Protein AF-R8W4A6-F1 (afdb_monomer_lite)

Secondary structure (DSSP, 8-state):
--HHHHHHHHHHHHHHHHHHHHTT-S--HHHHT--HHHHHHHHHHHHHHTHHHHHHHTTSTTEETTTTEEEEEEEEEEPP-HHHHHHHHHHHTHHHHHH-S-HHHHHHHHHTTT-GGGHHHHHHHHHHH-TTT--TT--HHHHHHHHHHHTT----STT-HHHHHHHHHHHHTS-EEEEEEEEEE--HHHHHTSSPPTT-TT------TT-TT--S-GGGGHHHHHHHSSSEEEEEEES-TT-TTHHHH-EEEEEEEEE-TTS-EEEE---EETTEE--S--HHHHHHHHHHHHHHHHHTT----EEEEESSSTTGGGEEEPTTB-S--GGG-GGGT-EEEEEGGGTTT---EEE--BEE-TTT--EESSSSS-GGGTTS-SSEEETTTTEEESSPPEEEE-TTS-EEEE-HHHHHHHEEE-TTT--EEEGGGEEEETTEEEEHHHHHHHEEE-TTT--EEEGGGEEEEE-TTS-EEEEEHHHHHHHEEE-TTT--EEEGGGPEEEE-TTS-EEEE-TTTGGGSEE-TTT--EE---TTSB-TTT--B----------

pLDDT: mean 90.76, std 9.07, range [37.5, 98.75]

Organism: NCBI:txid1203606

Foldseek 3Di:
DDLVVQLVLLLVLQLLLLCLQPVFAPLNVLSVQFDPLQSSLLSNLLSVLQVQVLVLQVLDPQDDSSQQWRWDKDKDKQAQDLVLLLVLQCVLCVVLCVPDPCNVLSSLLSCCLRPPVSVVSNVVSLCVQQVPLDDPPDQPLSSSQSSSVSSVSDDPPPPDPNVVSSVVNSVSSDIDIDIFIKIWHLRLSLLLQVFAAPRGPVDAFDGDLLHNSDQPFWQVLLSSQQSNHNFKIKIWTFPDPVDPSRSSHGTQKMWMKGDRQPQQKIKTFFIAGSVGTDWDDDPVSVRSVLSVLVSSCVSNVHDSAKDKDQCDDPNVQQEAEAPLNQHDRRSHDPRRRIMMIGHPVNPPPHHHYHGTDFGAASNNRDGHSTGNHDPCCPVPACADQAPQVRDGDNDAWDWAAEPVRDTGTHDPVCQVPFWDAAPPPRGIYGPVQWDQAPNGIHGVVRCVVQWDQAPPPRGIHGQVQWFWAQEPVRDTDTHGPVCQVVFWFAAPQPRHIYGPVQWAWEQEQQRDIGTHHPVRLVCWDQQPPPRGTYDAHPQQAGSPPRHRRDPDDDPDDD

Sequence (558 aa):
MDMSELIERTKQNIWQAISDYGKHTDQTSVMDDCTANFVNQLASDSCYAKQELRELFSKSPVWDANLDALVINGTRTHDPDPDRIYSLGTDILSEAIYRTDNRNLIYEAIRFFYDPNYEEQGIAAIKQLAPKAYAPNKKKSRVFKALCQALGVADETAGSDFQRLYAQFADELTSKKIGFKLYVSINPAHFITMSNPKGDHRGTTLTSCHSFNSTEYEYNNGCTGYARDKVSFIAFTVADPADKETLNNRKTTRQVFAYKPGNGLLLQSRMYNTSGGVYGASEDSKLYRDLIQREISMLENVPNLWKTYPTVGEKSFCVERGDGFGGYPDWEYENFDGKVSIRADHEEDFRSLVVGSYGLCVSCGCETSYGVYCEDCKDGRGGNYCECCEGYVDEELYSVRDRRGNWIEVCEDCRDENFAYCECCGEYWPNDCITEIDDRYYCDSCRDEYCSECYECEDYHHTDNMTEVVNARGDEVLVCEDCRDRYYEQCEGCGEYHIREEMTFVTLRDGDHAYVCEDCMDSYEICPHCDTMIERCEDGTCPECGAVIDEKEEDEAV

Radius of gyration: 48.88 Å; chains: 1; bounding box: 126×44×153 Å

Structure (mmCIF, N/CA/C/O backbone):
data_AF-R8W4A6-F1
#
_entry.id   AF-R8W4A6-F1
#
loop_
_atom_site.group_PDB
_atom_site.id
_atom_site.type_symbol
_atom_site.label_atom_id
_atom_site.label_alt_id
_atom_site.label_comp_id
_atom_site.label_asym_id
_atom_site.label_entity_id
_atom_site.label_seq_id
_atom_site.pdbx_PDB_ins_code
_atom_site.Cartn_x
_atom_site.Cartn_y
_atom_site.Cartn_z
_atom_site.occupancy
_atom_site.B_iso_or_equiv
_atom_site.auth_seq_id
_atom_site.auth_comp_id
_atom_site.auth_asym_id
_atom_site.auth_atom_id
_atom_site.pdbx_PDB_model_num
ATOM 1 N N . MET A 1 1 ? 15.026 -15.964 14.300 1.00 75.31 1 MET A N 1
ATOM 2 C CA . MET A 1 1 ? 14.761 -15.854 12.858 1.00 75.31 1 MET A CA 1
ATOM 3 C C . MET A 1 1 ? 15.779 -14.884 12.311 1.00 75.31 1 MET A C 1
ATOM 5 O O . MET A 1 1 ? 15.956 -13.838 12.928 1.00 75.31 1 MET A O 1
ATOM 9 N N . ASP A 1 2 ? 16.502 -15.277 11.269 1.00 90.88 2 ASP A N 1
ATOM 10 C CA . ASP A 1 2 ? 17.464 -14.386 10.616 1.00 90.88 2 ASP A CA 1
ATOM 11 C C . ASP A 1 2 ? 16.731 -13.237 9.898 1.00 90.88 2 ASP A C 1
ATOM 13 O O . ASP A 1 2 ? 15.553 -13.370 9.557 1.00 90.88 2 ASP A O 1
ATOM 17 N N . MET A 1 3 ? 17.407 -12.106 9.677 1.00 95.19 3 MET A N 1
ATOM 18 C CA . MET A 1 3 ? 16.810 -10.953 8.996 1.00 95.19 3 MET A CA 1
ATOM 19 C C . MET A 1 3 ? 16.362 -11.310 7.573 1.00 95.19 3 MET A C 1
ATOM 21 O O . MET A 1 3 ? 15.282 -10.903 7.155 1.00 95.19 3 MET A O 1
ATOM 25 N N . SER A 1 4 ? 17.127 -12.139 6.858 1.00 95.31 4 SER A N 1
ATOM 26 C CA . SER A 1 4 ? 16.785 -12.576 5.497 1.00 95.31 4 SER A CA 1
ATOM 27 C C . SER A 1 4 ? 15.482 -13.385 5.469 1.00 95.31 4 SER A C 1
ATOM 29 O O . SER A 1 4 ? 14.615 -13.157 4.629 1.00 95.31 4 SER A O 1
ATOM 31 N N . GLU A 1 5 ? 15.306 -14.291 6.437 1.00 95.75 5 GLU A N 1
ATOM 32 C CA . GLU A 1 5 ? 14.092 -15.104 6.599 1.00 95.75 5 GLU A CA 1
ATOM 33 C C . GLU A 1 5 ? 12.880 -14.240 6.991 1.00 95.75 5 GLU A C 1
ATOM 35 O O . GLU A 1 5 ? 11.774 -14.436 6.482 1.00 95.75 5 GLU A O 1
ATOM 40 N N . LEU A 1 6 ? 13.091 -13.241 7.856 1.00 96.75 6 LEU A N 1
ATOM 41 C CA . LEU A 1 6 ? 12.066 -12.265 8.224 1.00 96.75 6 LEU A CA 1
ATOM 42 C C . LEU A 1 6 ? 11.603 -11.451 7.009 1.00 96.75 6 LEU A C 1
ATOM 44 O O . LEU A 1 6 ? 10.395 -11.287 6.822 1.00 96.75 6 LEU A O 1
ATOM 48 N N . ILE A 1 7 ? 12.543 -10.964 6.195 1.00 98.00 7 ILE A N 1
ATOM 49 C CA . ILE A 1 7 ? 12.256 -10.196 4.979 1.00 98.00 7 ILE A CA 1
ATOM 50 C C . ILE A 1 7 ? 11.444 -11.052 4.008 1.00 98.00 7 ILE A C 1
ATOM 52 O O . ILE A 1 7 ? 10.388 -10.614 3.558 1.00 98.00 7 ILE A O 1
ATOM 56 N N . GLU A 1 8 ? 11.860 -12.292 3.747 1.00 97.62 8 GLU A N 1
ATOM 57 C CA . GLU A 1 8 ? 11.159 -13.175 2.810 1.00 97.62 8 GLU A CA 1
ATOM 58 C C . GLU A 1 8 ? 9.725 -13.490 3.259 1.00 97.62 8 GLU A C 1
ATOM 60 O O . GLU A 1 8 ? 8.770 -13.355 2.492 1.00 97.62 8 GLU A O 1
ATOM 65 N N . ARG A 1 9 ? 9.532 -13.795 4.545 1.00 97.44 9 ARG A N 1
ATOM 66 C CA . ARG A 1 9 ? 8.188 -13.962 5.114 1.00 97.44 9 ARG A CA 1
ATOM 67 C C . ARG A 1 9 ? 7.353 -12.683 5.007 1.00 97.44 9 ARG A C 1
ATOM 69 O O . ARG A 1 9 ? 6.144 -12.737 4.797 1.00 97.44 9 ARG A O 1
ATOM 76 N N . THR A 1 10 ? 7.983 -11.524 5.161 1.00 98.31 10 THR A N 1
ATOM 77 C CA . THR A 1 10 ? 7.300 -10.230 5.057 1.00 98.31 10 THR A CA 1
ATOM 78 C C . THR A 1 10 ? 6.846 -9.958 3.625 1.00 98.31 10 THR A C 1
ATOM 80 O O . THR A 1 10 ? 5.712 -9.523 3.434 1.00 98.31 10 THR A O 1
ATOM 83 N N . LYS A 1 11 ? 7.653 -10.311 2.615 1.00 98.50 11 LYS A N 1
ATOM 84 C CA . LYS A 1 11 ? 7.240 -10.261 1.203 1.00 98.50 11 LYS A CA 1
ATOM 85 C C . LYS A 1 11 ? 6.025 -11.145 0.936 1.00 98.50 11 LYS A C 1
ATOM 87 O O . LYS A 1 11 ? 5.069 -10.692 0.314 1.00 98.50 11 LYS A O 1
ATOM 92 N N . GLN A 1 12 ? 6.026 -12.374 1.456 1.00 98.12 12 GLN A N 1
ATOM 93 C CA . GLN A 1 12 ? 4.889 -13.294 1.325 1.00 98.12 12 GLN A CA 1
ATOM 94 C C . GLN A 1 12 ? 3.615 -12.711 1.947 1.00 98.12 12 GLN A C 1
ATOM 96 O O . GLN A 1 12 ? 2.551 -12.760 1.335 1.00 98.12 12 GLN A O 1
ATOM 101 N N . ASN A 1 13 ? 3.727 -12.103 3.131 1.00 98.19 13 ASN A N 1
ATOM 102 C CA . ASN A 1 13 ? 2.605 -11.430 3.784 1.00 98.19 13 ASN A CA 1
ATOM 103 C C . ASN A 1 13 ? 2.072 -10.247 2.958 1.00 98.19 13 ASN A C 1
ATOM 105 O O . ASN A 1 13 ? 0.858 -10.074 2.871 1.00 98.19 13 ASN A O 1
ATOM 109 N N . ILE A 1 14 ? 2.954 -9.444 2.351 1.00 98.56 14 ILE A N 1
ATOM 110 C CA . ILE A 1 14 ? 2.560 -8.319 1.489 1.00 98.56 14 ILE A CA 1
ATOM 111 C C . ILE A 1 14 ? 1.816 -8.832 0.251 1.00 98.56 14 ILE A C 1
ATOM 113 O O . ILE A 1 14 ? 0.709 -8.368 -0.015 1.00 98.56 14 ILE A O 1
ATOM 117 N N . TRP A 1 15 ? 2.359 -9.828 -0.457 1.00 98.19 15 TRP A N 1
ATOM 118 C CA . TRP A 1 15 ? 1.696 -10.416 -1.626 1.00 98.19 15 TRP A CA 1
ATOM 119 C C . TRP A 1 15 ? 0.342 -11.038 -1.285 1.00 98.19 15 TRP A C 1
ATOM 121 O O . TRP A 1 15 ? -0.639 -10.814 -1.996 1.00 98.19 15 TRP A O 1
ATOM 131 N N . GLN A 1 16 ? 0.260 -11.766 -0.168 1.00 98.12 16 GLN A N 1
ATOM 132 C CA . GLN A 1 16 ? -1.007 -12.324 0.296 1.00 98.12 16 GLN A CA 1
ATOM 133 C C . GLN A 1 16 ? -2.020 -11.217 0.595 1.00 98.12 16 GLN A C 1
ATOM 135 O O . GLN A 1 16 ? -3.179 -11.334 0.210 1.00 98.12 16 GLN A O 1
ATOM 140 N N . ALA A 1 17 ? -1.592 -10.128 1.235 1.00 97.56 17 ALA A N 1
ATOM 141 C CA . ALA A 1 17 ? -2.473 -9.007 1.518 1.00 97.56 17 ALA A CA 1
ATOM 142 C C . ALA A 1 17 ? -2.964 -8.314 0.246 1.00 97.56 17 ALA A C 1
ATOM 144 O O . ALA A 1 17 ? -4.152 -8.022 0.177 1.00 97.56 17 ALA A O 1
ATOM 145 N N . ILE A 1 18 ? -2.111 -8.116 -0.765 1.00 97.19 18 ILE A N 1
ATOM 146 C CA . ILE A 1 18 ? -2.506 -7.573 -2.077 1.00 97.19 18 ILE A CA 1
ATOM 147 C C . ILE A 1 18 ? -3.567 -8.476 -2.731 1.00 97.19 18 ILE A C 1
ATOM 149 O O . ILE A 1 18 ? -4.625 -7.991 -3.139 1.00 97.19 18 ILE A O 1
ATOM 153 N N . SER A 1 19 ? -3.337 -9.794 -2.745 1.00 96.75 19 SER A N 1
ATOM 154 C CA . SER A 1 19 ? -4.289 -10.779 -3.277 1.00 96.75 19 SER A CA 1
ATOM 155 C C . SER A 1 19 ? -5.623 -10.770 -2.520 1.00 96.75 19 SER A C 1
ATOM 157 O O . SER A 1 19 ? -6.690 -10.719 -3.133 1.00 96.75 19 SER A O 1
ATOM 159 N N . ASP A 1 20 ? -5.589 -10.814 -1.187 1.00 96.31 20 ASP A N 1
ATOM 160 C CA . ASP A 1 20 ? -6.792 -10.793 -0.347 1.00 96.31 20 ASP A CA 1
ATOM 161 C C . ASP A 1 20 ? -7.580 -9.493 -0.545 1.00 96.31 20 ASP A C 1
ATOM 163 O O . ASP A 1 20 ? -8.812 -9.502 -0.579 1.00 96.31 20 ASP A O 1
ATOM 167 N N . TYR A 1 21 ? -6.878 -8.367 -0.688 1.00 94.12 21 TYR A N 1
ATOM 168 C CA . TYR A 1 21 ? -7.480 -7.052 -0.881 1.00 94.12 21 TYR A CA 1
ATOM 169 C C . TYR A 1 21 ? -8.256 -6.956 -2.198 1.00 94.12 21 TYR A C 1
ATOM 171 O O . TYR A 1 21 ? -9.352 -6.396 -2.220 1.00 94.12 21 TYR A O 1
ATOM 179 N N . GLY A 1 22 ? -7.719 -7.544 -3.272 1.00 94.19 22 GLY A N 1
ATOM 180 C CA . GLY A 1 22 ? -8.337 -7.548 -4.600 1.00 94.19 22 GLY A CA 1
ATOM 181 C C . GLY A 1 22 ? -9.442 -8.562 -4.815 1.00 94.19 22 GLY A C 1
ATOM 182 O O . GLY A 1 22 ? -10.293 -8.370 -5.676 1.00 94.19 22 GLY A O 1
ATOM 183 N N . LYS A 1 23 ? -9.482 -9.619 -4.006 1.00 94.62 23 LYS A N 1
ATOM 184 C CA . LYS A 1 23 ? -10.370 -10.771 -4.207 1.00 94.62 23 LYS A CA 1
ATOM 185 C C . LYS A 1 23 ? -11.853 -10.419 -4.352 1.00 94.62 23 LYS A C 1
ATOM 187 O O . LYS A 1 23 ? -12.604 -11.158 -4.988 1.00 94.62 23 LYS A O 1
ATOM 192 N N . HIS A 1 24 ? -12.282 -9.326 -3.721 1.00 93.50 24 HIS A N 1
ATOM 193 C CA . HIS A 1 24 ? -13.688 -8.958 -3.633 1.00 93.50 24 HIS A CA 1
ATOM 194 C C . HIS A 1 24 ? -14.045 -7.591 -4.222 1.00 93.50 24 HIS A C 1
ATOM 196 O O . HIS A 1 24 ? -15.108 -7.061 -3.911 1.00 93.50 24 HIS A O 1
ATOM 202 N N . THR A 1 25 ? -13.204 -7.031 -5.088 1.00 91.50 25 THR A N 1
ATOM 203 C CA . THR A 1 25 ? -13.454 -5.747 -5.754 1.00 91.50 25 THR A CA 1
ATOM 204 C C . THR A 1 25 ? -13.067 -5.809 -7.226 1.00 91.50 25 THR A C 1
ATOM 206 O O . THR A 1 25 ? -12.123 -6.501 -7.586 1.00 91.50 25 THR A O 1
ATOM 209 N N . ASP A 1 26 ? -13.775 -5.051 -8.061 1.00 87.88 26 ASP A N 1
ATOM 210 C CA . ASP A 1 26 ? -13.421 -4.865 -9.473 1.00 87.88 26 ASP A CA 1
ATOM 211 C C . ASP A 1 26 ? -12.402 -3.721 -9.668 1.00 87.88 26 ASP A C 1
ATOM 213 O O . ASP A 1 26 ? -11.920 -3.481 -10.771 1.00 87.88 26 ASP A O 1
ATOM 217 N N . GLN A 1 27 ? -12.078 -2.972 -8.608 1.00 89.62 27 GLN A N 1
ATOM 218 C CA . GLN A 1 27 ? -11.092 -1.889 -8.646 1.00 89.62 27 GLN A CA 1
ATOM 219 C C . GLN A 1 27 ? -9.706 -2.441 -8.309 1.00 89.62 27 GLN A C 1
ATOM 221 O O . GLN A 1 27 ? -9.276 -2.341 -7.158 1.00 89.62 27 GLN A O 1
ATOM 226 N N . THR A 1 28 ? -9.036 -3.042 -9.297 1.00 90.12 28 THR A N 1
ATOM 227 C CA . THR A 1 28 ? -7.766 -3.762 -9.092 1.00 90.12 28 THR A CA 1
ATOM 228 C C . TH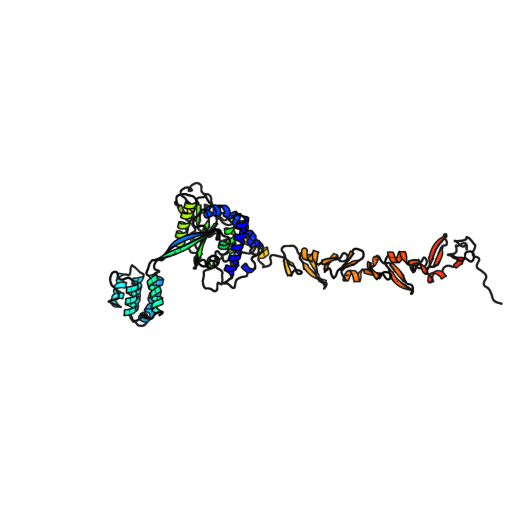R A 1 28 ? -6.517 -3.063 -9.618 1.00 90.12 28 THR A C 1
ATOM 230 O O . THR A 1 28 ? -5.436 -3.414 -9.169 1.00 90.12 28 THR A O 1
ATOM 233 N N . SER A 1 29 ? -6.656 -2.031 -10.459 1.00 87.44 29 SER A N 1
ATOM 234 C CA . SER A 1 29 ? -5.537 -1.325 -11.127 1.00 87.44 29 SER A CA 1
ATOM 235 C C . SER A 1 29 ? -4.272 -1.122 -10.277 1.00 87.44 29 SER A C 1
ATOM 237 O O . SER A 1 29 ? -3.204 -1.572 -10.662 1.00 87.44 29 SER A O 1
ATOM 239 N N . VAL A 1 30 ? -4.384 -0.531 -9.081 1.00 90.19 30 VAL A N 1
ATOM 240 C CA . VAL A 1 30 ? -3.218 -0.295 -8.202 1.00 90.19 30 VAL A CA 1
ATOM 241 C C . VAL A 1 30 ? -2.526 -1.593 -7.770 1.00 90.19 30 VAL A C 1
ATOM 243 O O . VAL A 1 30 ? -1.309 -1.622 -7.614 1.00 90.19 30 VAL A O 1
ATOM 246 N N . MET A 1 31 ? -3.285 -2.666 -7.541 1.00 92.00 31 MET A N 1
ATOM 247 C CA . MET A 1 31 ? -2.709 -3.972 -7.213 1.00 92.00 31 MET A CA 1
ATOM 248 C C . MET A 1 31 ? -2.088 -4.644 -8.431 1.00 92.00 31 MET A C 1
ATOM 250 O O . MET A 1 31 ? -1.070 -5.311 -8.279 1.00 92.00 31 MET A O 1
ATOM 254 N N . ASP A 1 32 ? -2.693 -4.467 -9.605 1.00 89.75 32 ASP A N 1
ATOM 255 C CA . ASP A 1 32 ? -2.169 -4.996 -10.865 1.00 89.75 32 ASP A CA 1
ATOM 256 C C . ASP A 1 32 ? -0.823 -4.329 -11.217 1.00 89.75 32 ASP A C 1
ATOM 258 O O . ASP A 1 32 ? 0.069 -4.988 -11.744 1.00 89.75 32 ASP A O 1
ATOM 262 N N . ASP A 1 33 ? -0.639 -3.066 -10.817 1.00 90.12 33 ASP A N 1
ATOM 263 C CA . ASP A 1 33 ? 0.612 -2.309 -10.963 1.00 90.12 33 ASP A CA 1
ATOM 264 C C . ASP A 1 33 ? 1.652 -2.593 -9.859 1.00 90.12 33 ASP A C 1
ATOM 266 O O . ASP A 1 33 ? 2.755 -2.044 -9.897 1.00 90.12 33 ASP A O 1
ATOM 270 N N . CYS A 1 34 ? 1.334 -3.405 -8.842 1.00 91.88 34 CYS A N 1
ATOM 271 C CA . CYS A 1 34 ? 2.288 -3.717 -7.775 1.00 91.88 34 CYS A CA 1
ATOM 272 C C . CYS A 1 34 ? 3.414 -4.614 -8.295 1.00 91.88 34 CYS A C 1
ATOM 274 O O . CYS A 1 34 ? 3.174 -5.745 -8.717 1.00 91.88 34 CYS A O 1
ATOM 276 N N . THR A 1 35 ? 4.663 -4.165 -8.170 1.00 91.12 35 THR A N 1
ATOM 277 C CA . THR A 1 35 ? 5.829 -4.925 -8.648 1.00 91.12 35 THR A CA 1
ATOM 278 C C . THR A 1 35 ? 6.612 -5.609 -7.529 1.00 91.12 35 THR A C 1
ATOM 280 O O . THR A 1 35 ? 6.467 -5.327 -6.334 1.00 91.12 35 THR A O 1
ATOM 283 N N . ALA A 1 36 ? 7.532 -6.494 -7.924 1.00 92.31 36 ALA A N 1
ATOM 284 C CA . ALA A 1 36 ? 8.507 -7.071 -7.007 1.00 92.31 36 ALA A CA 1
ATOM 285 C C . ALA A 1 36 ? 9.417 -6.007 -6.369 1.00 92.31 36 ALA A C 1
ATOM 287 O O . ALA A 1 36 ? 9.787 -6.173 -5.208 1.00 92.31 36 ALA A O 1
ATOM 288 N N . ASN A 1 37 ? 9.741 -4.914 -7.072 1.00 92.38 37 ASN A N 1
ATOM 289 C CA . ASN A 1 37 ? 10.574 -3.831 -6.540 1.00 92.38 37 ASN A CA 1
ATOM 290 C C . ASN A 1 37 ? 9.899 -3.161 -5.342 1.00 92.38 37 ASN A C 1
ATOM 292 O O . ASN A 1 37 ? 10.495 -3.081 -4.266 1.00 92.38 37 ASN A O 1
ATOM 296 N N . PHE A 1 38 ? 8.621 -2.797 -5.484 1.00 96.94 38 PHE A N 1
ATOM 297 C CA . PHE A 1 38 ? 7.817 -2.271 -4.383 1.00 96.94 38 PHE A CA 1
ATOM 298 C C . PHE A 1 38 ? 7.788 -3.222 -3.178 1.00 96.94 38 PHE A C 1
ATOM 300 O O . PHE A 1 38 ? 8.076 -2.813 -2.050 1.00 96.94 38 PHE A O 1
ATOM 307 N N . VAL A 1 39 ? 7.484 -4.505 -3.404 1.00 98.12 39 VAL A N 1
ATOM 308 C CA . VAL A 1 39 ? 7.366 -5.488 -2.315 1.00 98.12 39 VAL A CA 1
ATOM 309 C C . VAL A 1 39 ? 8.710 -5.759 -1.636 1.00 98.12 39 VAL A C 1
ATOM 311 O O . VAL A 1 39 ? 8.772 -5.831 -0.406 1.00 98.12 39 VAL A O 1
ATOM 314 N N . ASN A 1 40 ? 9.791 -5.881 -2.408 1.00 95.31 40 ASN A N 1
ATOM 315 C CA . ASN A 1 40 ? 11.140 -6.091 -1.886 1.00 95.31 40 ASN A CA 1
ATOM 316 C C . ASN A 1 40 ? 11.582 -4.916 -1.010 1.00 95.31 40 ASN A C 1
ATOM 318 O O . ASN A 1 40 ? 12.043 -5.138 0.114 1.00 95.31 40 ASN A O 1
ATOM 322 N N . GLN A 1 41 ? 11.397 -3.688 -1.501 1.00 97.88 41 GLN A N 1
ATOM 323 C CA . GLN A 1 41 ? 11.785 -2.476 -0.791 1.00 97.88 41 GLN A CA 1
ATOM 324 C C . GLN A 1 41 ? 10.960 -2.293 0.487 1.00 97.88 41 GLN A C 1
ATOM 326 O O . GLN A 1 41 ? 11.525 -2.121 1.567 1.00 97.88 41 GLN A O 1
ATOM 331 N N . LEU A 1 42 ? 9.629 -2.420 0.400 1.00 98.56 42 LEU A N 1
ATOM 332 C CA . LEU A 1 42 ? 8.738 -2.277 1.552 1.00 98.56 42 LEU A CA 1
ATOM 333 C C . LEU A 1 42 ? 9.038 -3.310 2.645 1.00 98.56 42 LEU A C 1
ATOM 335 O O . LEU A 1 42 ? 9.067 -2.964 3.829 1.00 98.56 42 LEU A O 1
ATOM 339 N N . ALA A 1 43 ? 9.255 -4.572 2.261 1.00 98.56 43 ALA A N 1
ATOM 340 C CA . ALA A 1 43 ? 9.601 -5.629 3.202 1.00 98.56 43 ALA A CA 1
ATOM 341 C C . ALA A 1 43 ? 10.933 -5.332 3.897 1.00 98.56 43 ALA A C 1
ATOM 343 O O . ALA A 1 43 ? 10.984 -5.327 5.125 1.00 98.56 43 ALA A O 1
ATOM 344 N N . SER A 1 44 ? 11.984 -5.041 3.124 1.00 98.25 44 SER A N 1
ATOM 345 C CA . SER A 1 44 ? 13.316 -4.735 3.655 1.00 98.25 44 SER A CA 1
ATOM 346 C C . SER A 1 44 ? 13.271 -3.561 4.635 1.00 98.25 44 SER A C 1
ATOM 348 O O . SER A 1 44 ? 13.625 -3.714 5.808 1.00 98.25 44 SER A O 1
ATOM 350 N N . ASP A 1 45 ? 12.742 -2.419 4.195 1.00 98.44 45 ASP A N 1
ATOM 351 C CA . ASP A 1 45 ? 12.702 -1.198 4.998 1.00 98.44 45 ASP A CA 1
ATOM 352 C C . ASP A 1 45 ? 11.902 -1.391 6.281 1.00 98.44 45 ASP A C 1
ATOM 354 O O . ASP A 1 45 ? 12.349 -0.995 7.357 1.00 98.44 45 ASP A O 1
ATOM 358 N N . SER A 1 46 ? 10.743 -2.050 6.201 1.00 98.38 46 SER A N 1
ATOM 359 C CA . SER A 1 46 ? 9.917 -2.307 7.378 1.00 98.38 46 SER A CA 1
ATOM 360 C C . SER A 1 46 ? 10.601 -3.257 8.368 1.00 98.38 46 SER A C 1
ATOM 362 O O . SER A 1 46 ? 10.556 -3.040 9.583 1.00 98.38 46 SER A O 1
ATOM 364 N N . CYS A 1 47 ? 11.284 -4.298 7.883 1.00 98.19 47 CYS A N 1
ATOM 365 C CA . CYS A 1 47 ? 12.010 -5.227 8.743 1.00 98.19 47 CYS A CA 1
ATOM 366 C C . CYS A 1 47 ? 13.110 -4.517 9.543 1.00 98.19 47 CYS A C 1
ATOM 368 O O . CYS A 1 47 ? 13.159 -4.692 10.765 1.00 98.19 47 CYS A O 1
ATOM 370 N N . TYR A 1 48 ? 13.916 -3.671 8.897 1.00 98.38 48 TYR A N 1
ATOM 371 C CA . TYR A 1 48 ? 14.967 -2.905 9.570 1.00 98.38 48 TYR A CA 1
ATOM 372 C C . TYR A 1 48 ? 14.413 -1.783 10.452 1.00 98.38 48 TYR A C 1
ATOM 374 O O . TYR A 1 48 ? 14.797 -1.666 11.616 1.00 98.38 48 TYR A O 1
ATOM 382 N N . ALA A 1 49 ? 13.481 -0.972 9.947 1.00 98.06 49 ALA A N 1
ATOM 383 C CA . ALA A 1 49 ? 12.962 0.175 10.686 1.00 98.06 49 ALA A CA 1
ATOM 384 C C . ALA A 1 49 ? 12.219 -0.242 11.963 1.00 98.06 49 ALA A C 1
ATOM 386 O O . ALA A 1 49 ? 12.391 0.381 13.012 1.00 98.06 49 ALA A O 1
ATOM 387 N N . LYS A 1 50 ? 11.442 -1.332 11.909 1.00 98.25 50 LYS A N 1
ATOM 388 C CA . LYS A 1 50 ? 10.640 -1.824 13.042 1.00 98.25 50 LYS A CA 1
ATOM 389 C C . LYS A 1 50 ? 11.409 -2.712 14.015 1.00 98.25 50 LYS A C 1
ATOM 391 O O . LYS A 1 50 ? 10.787 -3.297 14.899 1.00 98.25 50 LYS A O 1
ATOM 396 N N . GLN A 1 51 ? 12.729 -2.844 13.880 1.00 97.44 51 GLN A N 1
ATOM 397 C CA . GLN A 1 51 ? 13.510 -3.791 14.675 1.00 97.44 51 GLN A CA 1
ATOM 398 C C . GLN A 1 51 ? 13.343 -3.586 16.191 1.00 97.44 51 GLN A C 1
ATOM 400 O O . GLN A 1 51 ? 13.018 -4.546 16.884 1.00 97.44 51 GLN A O 1
ATOM 405 N N . GLU A 1 52 ? 13.474 -2.356 16.701 1.00 98.12 52 GLU A N 1
ATOM 406 C CA . GLU A 1 52 ? 13.339 -2.082 18.144 1.00 98.12 52 GLU A CA 1
ATOM 407 C C . GLU A 1 52 ? 11.938 -2.454 18.670 1.00 98.12 52 GLU A C 1
ATOM 409 O O . GLU A 1 52 ? 11.798 -3.094 19.715 1.00 98.12 52 GLU A O 1
ATOM 414 N N . LEU A 1 53 ? 10.883 -2.101 17.925 1.00 98.50 53 LEU A N 1
ATOM 415 C CA . LEU A 1 53 ? 9.507 -2.476 18.265 1.00 98.50 53 LEU A CA 1
ATOM 416 C C . LEU A 1 53 ? 9.308 -3.989 18.233 1.00 98.50 53 LEU A C 1
ATOM 418 O O . LEU A 1 53 ? 8.677 -4.540 19.133 1.00 98.50 53 LEU A O 1
ATOM 422 N N . ARG A 1 54 ? 9.860 -4.667 17.224 1.00 98.00 54 ARG A N 1
ATOM 423 C CA . ARG A 1 54 ? 9.777 -6.121 17.084 1.00 98.00 54 ARG A CA 1
ATOM 424 C C . ARG A 1 54 ? 10.464 -6.826 18.246 1.00 98.00 54 ARG A C 1
ATOM 426 O O . ARG A 1 54 ? 9.885 -7.749 18.802 1.00 98.00 54 ARG A O 1
ATOM 433 N N . GLU A 1 55 ? 11.642 -6.358 18.653 1.00 98.00 55 GLU A N 1
ATOM 434 C CA . GLU A 1 55 ? 12.377 -6.876 19.812 1.00 98.00 55 GLU A CA 1
ATOM 435 C C . GLU A 1 55 ? 11.612 -6.677 21.127 1.00 98.00 55 GLU A C 1
ATOM 437 O O . GLU A 1 55 ? 11.659 -7.537 22.012 1.00 98.00 55 GLU A O 1
ATOM 442 N N . LEU A 1 56 ? 10.894 -5.559 21.277 1.00 98.50 56 LEU A N 1
ATOM 443 C CA . LEU A 1 56 ? 10.022 -5.334 22.427 1.00 98.50 56 LEU A CA 1
ATOM 444 C C . LEU A 1 56 ? 8.796 -6.257 22.382 1.00 98.50 56 LEU A C 1
ATOM 446 O O . LEU A 1 56 ? 8.539 -6.985 23.340 1.00 98.50 56 LEU A O 1
ATOM 450 N N . PHE A 1 57 ? 8.050 -6.250 21.276 1.00 98.44 57 PHE A N 1
ATOM 451 C CA . PHE A 1 57 ? 6.786 -6.974 21.134 1.00 98.44 57 PHE A CA 1
ATOM 452 C C . PHE A 1 57 ? 6.972 -8.490 21.134 1.00 98.44 57 PHE A C 1
ATOM 454 O O . PHE A 1 57 ? 6.147 -9.190 21.717 1.00 98.44 57 PHE A O 1
ATOM 461 N N . SER A 1 58 ? 8.083 -9.013 20.604 1.00 97.69 58 SER A N 1
ATOM 462 C CA . SER A 1 58 ? 8.366 -10.453 20.609 1.00 97.69 58 SER A CA 1
ATOM 463 C C . SER A 1 58 ? 8.551 -11.051 22.005 1.00 97.69 58 SER A C 1
ATOM 465 O O . SER A 1 58 ? 8.562 -12.271 22.149 1.00 97.69 58 SER A O 1
ATOM 467 N N . LYS A 1 59 ? 8.712 -10.215 23.041 1.00 97.56 59 LYS A N 1
ATOM 468 C CA . LYS A 1 59 ? 8.754 -10.651 24.447 1.00 97.56 59 LYS A CA 1
ATOM 469 C C . LYS A 1 59 ? 7.360 -10.945 25.008 1.00 97.56 59 LYS A C 1
ATOM 471 O O . LYS A 1 59 ? 7.254 -11.547 26.075 1.00 97.56 59 LYS A O 1
ATOM 476 N N . SER A 1 60 ? 6.300 -10.512 24.325 1.00 97.06 60 SER A N 1
ATOM 477 C CA . SER A 1 60 ? 4.929 -10.699 24.785 1.00 97.06 60 SER A CA 1
ATOM 478 C C . SER A 1 60 ? 4.477 -12.151 24.625 1.00 97.06 60 SER A C 1
ATOM 480 O O . SER A 1 60 ? 4.700 -12.750 23.571 1.00 97.06 60 SER A O 1
ATOM 482 N N . PRO A 1 61 ? 3.751 -12.716 25.608 1.00 94.69 61 PRO A N 1
ATOM 483 C CA . PRO A 1 61 ? 3.139 -14.035 25.466 1.00 94.69 61 PRO A CA 1
ATOM 484 C C . PRO A 1 61 ? 2.007 -14.070 24.427 1.00 94.69 61 PRO A C 1
ATOM 486 O O . PRO A 1 61 ? 1.573 -15.157 24.050 1.00 94.69 61 PRO A O 1
ATOM 489 N N . VAL A 1 62 ? 1.505 -12.911 23.984 1.00 96.25 62 VAL A N 1
ATOM 490 C CA . VAL A 1 62 ? 0.459 -12.804 22.953 1.00 96.25 62 VAL A CA 1
ATOM 491 C C . VAL A 1 62 ? 1.008 -12.373 21.590 1.00 96.25 62 VAL A C 1
ATOM 493 O O . VAL A 1 62 ? 0.238 -11.992 20.708 1.00 96.25 62 VAL A O 1
ATOM 496 N N . TRP A 1 63 ? 2.329 -12.422 21.411 1.00 98.00 63 TRP A N 1
ATOM 497 C CA . TRP A 1 63 ? 2.985 -12.186 20.132 1.00 98.00 63 TRP A CA 1
ATOM 498 C C . TRP A 1 63 ? 2.729 -13.328 19.144 1.00 98.00 63 TRP A C 1
ATOM 500 O O . TRP A 1 63 ? 3.041 -14.488 19.415 1.00 98.00 63 TRP A O 1
ATOM 510 N N . ASP A 1 64 ? 2.211 -12.987 17.968 1.00 97.62 64 ASP A N 1
ATOM 511 C CA . ASP A 1 64 ? 2.135 -13.876 16.816 1.00 97.62 64 ASP A CA 1
ATOM 512 C C . ASP A 1 64 ? 3.251 -13.510 15.834 1.00 97.62 64 ASP A C 1
ATOM 514 O O . ASP A 1 64 ? 3.204 -12.489 15.140 1.00 97.62 64 ASP A O 1
ATOM 518 N N . ALA A 1 65 ? 4.270 -14.368 15.774 1.00 95.69 65 ALA A N 1
ATOM 519 C CA . ALA A 1 65 ? 5.425 -14.139 14.922 1.00 95.69 65 ALA A CA 1
ATOM 520 C C . ALA A 1 65 ? 5.068 -14.128 13.431 1.00 95.69 65 ALA A C 1
ATOM 522 O O . ALA A 1 65 ? 5.726 -13.409 12.691 1.00 95.69 65 ALA A O 1
ATOM 523 N N . ASN A 1 66 ? 4.061 -14.886 12.985 1.00 94.06 66 ASN A N 1
ATOM 524 C CA . ASN A 1 66 ? 3.687 -14.944 11.569 1.00 94.06 66 ASN A CA 1
ATOM 525 C C . ASN A 1 66 ? 2.983 -13.659 11.131 1.00 94.06 66 ASN A C 1
ATOM 527 O O . ASN A 1 66 ? 3.214 -13.173 10.025 1.00 94.06 66 ASN A O 1
ATOM 531 N N . LEU A 1 67 ? 2.153 -13.104 12.016 1.00 95.31 67 LEU A N 1
ATOM 532 C CA . LEU A 1 67 ? 1.442 -11.851 11.775 1.00 95.31 67 LEU A CA 1
ATOM 533 C C . LEU A 1 67 ? 2.287 -10.607 12.055 1.00 95.31 67 LEU A C 1
ATOM 535 O O . LEU A 1 67 ? 1.865 -9.526 11.653 1.00 95.31 67 LEU A O 1
ATOM 539 N N . ASP A 1 68 ? 3.434 -10.741 12.728 1.00 96.75 68 ASP A N 1
ATOM 540 C CA . ASP A 1 68 ? 4.243 -9.625 13.243 1.00 96.75 68 ASP A CA 1
ATOM 541 C C . ASP A 1 68 ? 3.350 -8.666 14.068 1.00 96.75 68 ASP A C 1
ATOM 543 O O . ASP A 1 68 ? 3.236 -7.460 13.807 1.00 96.75 68 ASP A O 1
ATOM 547 N N . ALA A 1 69 ? 2.589 -9.252 15.002 1.00 98.19 69 ALA A N 1
ATOM 548 C CA . ALA A 1 69 ? 1.557 -8.557 15.764 1.00 98.19 69 ALA A CA 1
ATOM 549 C C . ALA A 1 69 ? 1.325 -9.147 17.161 1.00 98.19 69 ALA A C 1
ATOM 551 O O . ALA A 1 69 ? 1.420 -10.354 17.370 1.00 98.19 69 ALA A O 1
ATOM 552 N N . LEU A 1 70 ? 0.916 -8.301 18.106 1.00 98.56 70 LEU A N 1
ATOM 553 C CA . LEU A 1 70 ? 0.312 -8.737 19.365 1.00 98.56 70 LEU A CA 1
ATOM 554 C C . LEU A 1 70 ? -1.178 -9.007 19.133 1.00 98.56 70 LEU A C 1
ATOM 556 O O . LEU A 1 70 ? -1.886 -8.151 18.598 1.00 98.56 70 LEU A O 1
ATOM 560 N N . VAL A 1 71 ? -1.665 -10.170 19.563 1.00 98.06 71 VAL A N 1
ATOM 561 C CA . VAL A 1 71 ? -3.077 -10.566 19.450 1.00 98.06 71 VAL A CA 1
ATOM 562 C C . VAL A 1 71 ? -3.714 -10.535 20.838 1.00 98.06 71 VAL A C 1
ATOM 564 O O . VAL A 1 71 ? -3.805 -11.539 21.546 1.00 98.06 71 VAL A O 1
ATOM 567 N N . ILE A 1 72 ? -4.144 -9.345 21.252 1.00 96.69 72 ILE A N 1
ATOM 568 C CA . ILE A 1 72 ? -4.662 -9.093 22.597 1.00 96.69 72 ILE A CA 1
ATOM 569 C C . ILE A 1 72 ? -6.148 -9.459 22.652 1.00 96.69 72 ILE A C 1
ATOM 571 O O . ILE A 1 72 ? -6.965 -8.942 21.890 1.00 96.69 72 ILE A O 1
ATOM 575 N N . ASN A 1 73 ? -6.528 -10.309 23.606 1.00 92.12 73 ASN A N 1
ATOM 576 C CA . ASN A 1 73 ? -7.937 -10.579 23.891 1.00 92.12 73 ASN A CA 1
ATOM 577 C C . ASN A 1 73 ? -8.524 -9.446 24.745 1.00 92.12 73 ASN A C 1
ATOM 579 O O . ASN A 1 73 ? -8.122 -9.238 25.893 1.00 92.12 73 ASN A O 1
ATOM 583 N N . GLY A 1 74 ? -9.477 -8.717 24.172 1.00 85.06 74 GLY A N 1
ATOM 584 C CA . GLY A 1 74 ? -10.208 -7.636 24.818 1.00 85.06 74 GLY A CA 1
ATOM 585 C C . GLY A 1 74 ? -11.638 -8.035 25.172 1.00 85.06 74 GLY A C 1
ATOM 586 O O . GLY A 1 74 ? -12.171 -9.056 24.735 1.00 85.06 74 GLY A O 1
ATOM 587 N N . THR A 1 75 ? -12.293 -7.216 25.989 1.00 84.62 75 THR A N 1
ATOM 588 C CA . THR A 1 75 ? -13.729 -7.334 26.254 1.00 84.62 75 THR A CA 1
ATOM 589 C C . THR A 1 75 ? -14.335 -5.944 26.277 1.00 84.62 75 THR A C 1
ATOM 591 O O . THR A 1 75 ? -13.875 -5.098 27.039 1.00 84.62 75 THR A O 1
ATOM 594 N N . ARG A 1 76 ? -15.355 -5.718 25.449 1.00 79.56 76 ARG A N 1
ATOM 595 C CA . ARG A 1 76 ? -16.161 -4.493 25.457 1.00 79.56 76 ARG A CA 1
ATOM 596 C C . ARG A 1 76 ? -17.524 -4.769 26.072 1.00 79.56 76 ARG A C 1
ATOM 598 O O . ARG A 1 76 ? -18.012 -5.900 26.012 1.00 79.56 76 ARG A O 1
ATOM 605 N N . THR A 1 77 ? -18.131 -3.752 26.658 1.00 76.75 77 THR A N 1
ATOM 606 C CA . THR A 1 77 ? -19.525 -3.819 27.096 1.00 76.75 77 THR A CA 1
ATOM 607 C C . THR A 1 77 ? -20.372 -3.228 25.980 1.00 76.75 77 THR A C 1
ATOM 609 O O . THR A 1 77 ? -20.136 -2.101 25.573 1.00 76.75 77 THR A O 1
ATOM 612 N N . HIS A 1 78 ? -21.308 -4.006 25.443 1.00 78.50 78 HIS A N 1
ATOM 613 C CA . HIS A 1 78 ? -22.401 -3.463 24.642 1.00 78.50 78 HIS A CA 1
ATOM 614 C C . HIS A 1 78 ? -23.476 -3.009 25.608 1.00 78.50 78 HIS A C 1
ATOM 616 O O . HIS A 1 78 ? -23.954 -3.849 26.375 1.00 78.50 78 HIS A O 1
ATOM 622 N N . ASP A 1 79 ? -23.821 -1.730 25.573 1.00 80.31 79 ASP A N 1
ATOM 623 C CA . ASP A 1 79 ? -24.958 -1.194 26.307 1.00 80.31 79 ASP A CA 1
ATOM 624 C C . ASP A 1 79 ? -26.185 -1.081 25.393 1.00 80.31 79 ASP A C 1
ATOM 626 O O . ASP A 1 79 ? -26.025 -0.882 24.189 1.00 80.31 79 ASP A O 1
ATOM 630 N N . PRO A 1 80 ? -27.403 -1.241 25.943 1.00 83.69 80 PRO A N 1
ATOM 631 C CA . PRO A 1 80 ? -28.640 -1.142 25.178 1.00 83.69 80 PRO A CA 1
ATOM 632 C C . PRO A 1 80 ? -28.735 0.159 24.371 1.00 83.69 80 PRO A C 1
ATOM 634 O O . PRO A 1 80 ? -28.713 1.237 24.965 1.00 83.69 80 PRO A O 1
ATOM 637 N N . ASP A 1 81 ? -28.892 0.062 23.048 1.00 84.19 81 ASP A N 1
ATOM 638 C CA . ASP A 1 81 ? -29.097 1.212 22.160 1.00 84.19 81 ASP A CA 1
ATOM 639 C C . ASP A 1 81 ? -30.571 1.672 22.205 1.00 84.19 81 ASP A C 1
ATOM 641 O O . ASP A 1 81 ? -31.465 0.947 21.742 1.00 84.19 81 ASP A O 1
ATOM 645 N N . PRO A 1 82 ? -30.864 2.877 22.740 1.00 89.56 82 PRO A N 1
ATOM 646 C CA . PRO A 1 82 ? -32.231 3.368 22.863 1.00 89.56 82 PRO A CA 1
ATOM 647 C C . PRO A 1 82 ? -32.975 3.513 21.534 1.00 89.56 82 PRO A C 1
ATOM 649 O O . PRO A 1 82 ? -34.162 3.178 21.458 1.00 89.56 82 PRO A O 1
ATOM 652 N N . ASP A 1 83 ? -32.289 3.969 20.486 1.00 87.06 83 ASP A N 1
ATOM 653 C CA . ASP A 1 83 ? -32.884 4.195 19.169 1.00 87.06 83 ASP A CA 1
ATOM 654 C C . ASP A 1 83 ? -33.183 2.858 18.491 1.00 87.06 83 ASP A C 1
ATOM 656 O O . ASP A 1 83 ? -34.246 2.674 17.883 1.00 87.06 83 ASP A O 1
ATOM 660 N N . ARG A 1 84 ? -32.290 1.875 18.665 1.00 89.56 84 ARG A N 1
ATOM 661 C CA . ARG A 1 84 ? -32.513 0.515 18.168 1.00 89.56 84 ARG A CA 1
ATOM 662 C C . ARG A 1 84 ? -33.680 -0.167 18.874 1.00 89.56 84 ARG A C 1
ATOM 664 O O . ARG A 1 84 ? -34.501 -0.798 18.203 1.00 89.56 84 ARG A O 1
ATOM 671 N N . ILE A 1 85 ? -33.792 -0.024 20.197 1.00 94.31 85 ILE A N 1
ATOM 672 C CA . ILE A 1 85 ? -34.929 -0.542 20.974 1.00 94.31 85 ILE A CA 1
ATOM 673 C C . ILE A 1 85 ? -36.230 0.104 20.501 1.00 94.31 85 ILE A C 1
ATOM 675 O O . ILE A 1 85 ? -37.218 -0.603 20.298 1.00 94.31 85 ILE A O 1
ATOM 679 N N . TYR A 1 86 ? -36.236 1.424 20.302 1.00 95.00 86 TYR A N 1
ATOM 680 C CA . TYR A 1 86 ? -37.398 2.137 19.783 1.00 95.00 86 TYR A CA 1
ATOM 681 C C . TYR A 1 86 ? -37.812 1.604 18.405 1.00 95.00 86 TYR A C 1
ATOM 683 O O . TYR A 1 86 ? -38.953 1.171 18.255 1.00 95.00 86 TYR A O 1
ATOM 691 N N . SER A 1 87 ? -36.882 1.547 17.443 1.00 93.62 87 SER A N 1
ATOM 692 C CA . SER A 1 87 ? -37.131 1.057 16.078 1.00 93.62 87 SER A CA 1
ATOM 693 C C . SER A 1 87 ? -37.675 -0.373 16.063 1.00 93.62 87 SER A C 1
ATOM 695 O O . SER A 1 87 ? -38.732 -0.624 15.486 1.00 93.62 87 SER A O 1
ATOM 697 N N . LEU A 1 88 ? -37.014 -1.305 16.754 1.00 95.50 88 LEU A N 1
ATOM 698 C CA . LEU A 1 88 ? -37.471 -2.694 16.836 1.00 95.50 88 LEU A CA 1
ATOM 699 C C . LEU A 1 88 ? -38.8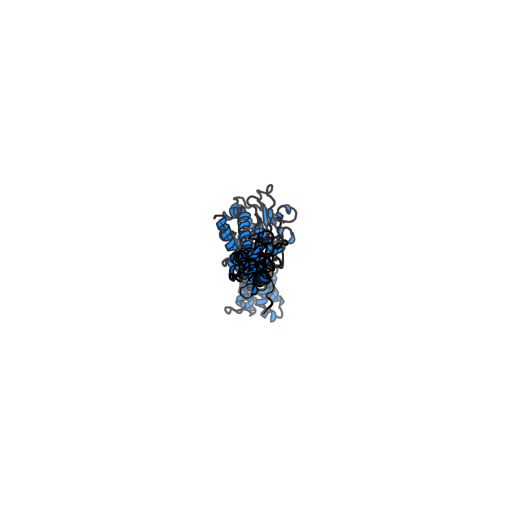40 -2.798 17.518 1.00 95.50 88 LEU A C 1
ATOM 701 O O . LEU A 1 88 ? -39.700 -3.563 17.081 1.00 95.50 88 LEU A O 1
ATOM 705 N N . GLY A 1 89 ? -39.063 -2.011 18.574 1.00 95.94 89 GLY A N 1
ATOM 706 C CA . GLY A 1 89 ? -40.346 -1.937 19.262 1.00 95.94 89 GLY A CA 1
ATOM 707 C C . GLY A 1 89 ? -41.472 -1.463 18.342 1.00 95.94 89 GLY A C 1
ATOM 708 O O . GLY A 1 89 ? -42.551 -2.058 18.338 1.00 95.94 89 GLY A O 1
ATOM 709 N N . THR A 1 90 ? -41.220 -0.430 17.533 1.00 95.88 90 THR A N 1
ATOM 710 C CA . THR A 1 90 ? -42.192 0.091 16.564 1.00 95.88 90 THR A CA 1
ATOM 711 C C . THR A 1 90 ? -42.438 -0.860 15.403 1.00 95.88 90 THR A C 1
ATOM 713 O O . THR A 1 90 ? -43.584 -0.981 14.980 1.00 95.88 90 THR A O 1
ATOM 716 N N . ASP A 1 91 ? -41.415 -1.572 14.931 1.00 95.31 91 ASP A N 1
ATOM 717 C CA . ASP A 1 91 ? -41.551 -2.535 13.835 1.00 95.31 91 ASP A CA 1
ATOM 718 C C . ASP A 1 91 ? -42.413 -3.725 14.265 1.00 95.31 91 ASP A C 1
ATOM 720 O O . ASP A 1 91 ? -43.377 -4.085 13.584 1.00 95.31 91 ASP A O 1
ATOM 724 N N . ILE A 1 92 ? -42.128 -4.284 15.446 1.00 96.56 92 ILE A N 1
ATOM 725 C CA . ILE A 1 92 ? -42.879 -5.412 16.015 1.00 96.56 92 ILE A CA 1
ATOM 726 C C . ILE A 1 92 ? -44.336 -5.024 16.294 1.00 96.56 92 ILE A C 1
ATOM 728 O O . ILE A 1 92 ? -45.246 -5.817 16.062 1.00 96.56 92 ILE A O 1
ATOM 732 N N . LEU A 1 93 ? -44.573 -3.811 16.801 1.00 95.62 93 LEU A N 1
ATOM 733 C CA . LEU A 1 93 ? -45.914 -3.329 17.140 1.00 95.62 93 LEU A CA 1
ATOM 734 C C . LEU A 1 93 ? -46.600 -2.575 15.991 1.00 95.62 93 LEU A C 1
ATOM 736 O O . LEU A 1 93 ? -47.689 -2.041 16.197 1.00 95.62 93 LEU A O 1
ATOM 740 N N . SER A 1 94 ? -46.010 -2.533 14.794 1.00 93.81 94 SER A N 1
ATOM 741 C CA . SER A 1 94 ? -46.475 -1.719 13.660 1.00 93.81 94 SER A CA 1
ATOM 742 C C . SER A 1 94 ? -47.951 -1.949 13.322 1.00 93.81 94 SER A C 1
ATOM 744 O O . SER A 1 94 ? -48.720 -0.997 13.175 1.00 93.81 94 SER A O 1
ATOM 746 N N . GLU A 1 95 ? -48.384 -3.210 13.293 1.00 91.44 95 GLU A N 1
ATOM 747 C CA . GLU A 1 95 ? -49.776 -3.576 13.043 1.00 91.44 95 GLU A CA 1
ATOM 748 C C . GLU A 1 95 ? -50.718 -3.092 14.161 1.00 91.44 95 GLU A C 1
ATOM 750 O O . GLU A 1 95 ? -51.795 -2.556 13.883 1.00 91.44 95 GLU A O 1
ATOM 755 N N . ALA A 1 96 ? -50.307 -3.213 15.428 1.00 92.06 96 ALA A N 1
ATOM 756 C CA . ALA A 1 96 ? -51.079 -2.709 16.565 1.00 92.06 96 ALA A CA 1
ATOM 757 C C . ALA A 1 96 ? -51.173 -1.174 16.555 1.00 92.06 96 ALA A C 1
ATOM 759 O O . ALA A 1 96 ? -52.235 -0.624 16.846 1.00 92.06 96 ALA A O 1
ATOM 760 N N . ILE A 1 97 ? -50.094 -0.485 16.169 1.00 93.06 97 ILE A N 1
ATOM 761 C CA . ILE A 1 97 ? -50.052 0.975 15.998 1.00 93.06 97 ILE A CA 1
ATOM 762 C C . ILE A 1 97 ? -51.007 1.409 14.881 1.00 93.06 97 ILE A C 1
ATOM 764 O O . ILE A 1 97 ? -51.730 2.395 15.031 1.00 93.06 97 ILE A O 1
ATOM 768 N N . TYR A 1 98 ? -51.050 0.677 13.768 1.00 90.38 98 TYR A N 1
ATOM 769 C CA . TYR A 1 98 ? -51.933 1.014 12.656 1.00 90.38 98 TYR A CA 1
ATOM 770 C C . TYR A 1 98 ? -53.417 0.865 13.022 1.00 90.38 98 TYR A C 1
ATOM 772 O O . TYR A 1 98 ? -54.226 1.715 12.650 1.00 90.38 98 TYR A O 1
ATOM 780 N N . ARG A 1 99 ? -53.763 -0.187 13.777 1.00 88.69 99 ARG A N 1
ATOM 781 C CA . ARG A 1 99 ? -55.145 -0.559 14.128 1.00 88.69 99 ARG A CA 1
ATOM 782 C C . ARG A 1 99 ? -55.762 0.246 15.280 1.00 88.69 99 ARG A C 1
ATOM 784 O O . ARG A 1 99 ? -56.968 0.142 15.483 1.00 88.69 99 ARG A O 1
ATOM 791 N N . THR A 1 100 ? -54.972 0.995 16.052 1.00 86.12 100 THR A N 1
ATOM 792 C CA . THR A 1 100 ? -55.458 1.751 17.221 1.00 86.12 100 THR A CA 1
ATOM 793 C C . THR A 1 100 ? -55.643 3.241 16.931 1.00 86.12 100 THR A C 1
ATOM 795 O O . THR A 1 100 ? -54.819 3.862 16.255 1.00 86.12 100 THR A O 1
ATOM 798 N N . ASP A 1 101 ? -56.672 3.841 17.535 1.00 81.81 101 ASP A N 1
ATOM 799 C CA . ASP A 1 101 ? -56.870 5.297 17.555 1.00 81.81 101 ASP A CA 1
ATOM 800 C C . ASP A 1 101 ? -55.956 5.996 18.579 1.00 81.81 101 ASP A C 1
ATOM 802 O O . ASP A 1 101 ? -55.711 7.198 18.487 1.00 81.81 101 ASP A O 1
ATOM 806 N N . ASN A 1 102 ? -55.407 5.252 19.550 1.00 84.25 102 ASN A N 1
ATOM 807 C CA . ASN A 1 102 ? -54.535 5.788 20.598 1.00 84.25 102 ASN A CA 1
ATOM 808 C C . ASN A 1 102 ? -53.089 5.295 20.444 1.00 84.25 102 ASN A C 1
ATOM 810 O O . ASN A 1 102 ? -52.572 4.522 21.253 1.00 84.25 102 ASN A O 1
ATOM 814 N N . ARG A 1 103 ? -52.436 5.746 19.370 1.00 90.12 103 ARG A N 1
ATOM 815 C CA . ARG A 1 103 ? -51.049 5.378 19.034 1.00 90.12 103 ARG A CA 1
ATOM 816 C C . ARG A 1 103 ? -50.044 5.846 20.083 1.00 90.12 103 ARG A C 1
ATOM 818 O O . ARG A 1 103 ? -49.084 5.135 20.365 1.00 90.12 103 ARG A O 1
ATOM 825 N N . ASN A 1 104 ? -50.302 7.003 20.696 1.00 91.38 104 ASN A N 1
ATOM 826 C CA . ASN A 1 104 ? -49.450 7.582 21.736 1.00 91.38 104 ASN A CA 1
ATOM 827 C C . ASN A 1 104 ? -49.237 6.612 22.898 1.00 91.38 104 ASN A C 1
ATOM 829 O O . ASN A 1 104 ? -48.111 6.455 23.354 1.00 91.38 104 ASN A O 1
ATOM 833 N N . LEU A 1 105 ? -50.282 5.886 23.300 1.00 93.69 105 LEU A N 1
ATOM 834 C CA . LEU A 1 105 ? -50.191 4.919 24.390 1.00 93.69 105 LEU A CA 1
ATOM 835 C C . LEU A 1 105 ? -49.228 3.761 24.072 1.00 93.69 105 LEU A C 1
ATOM 837 O O . LEU A 1 105 ? -48.527 3.272 24.955 1.00 93.69 105 LEU A O 1
ATOM 841 N N . ILE A 1 106 ? -49.157 3.328 22.807 1.00 94.69 106 ILE A N 1
ATOM 842 C CA . ILE A 1 106 ? -48.199 2.298 22.381 1.00 94.69 106 ILE A CA 1
ATOM 843 C C . ILE A 1 106 ? -46.775 2.861 22.383 1.00 94.69 106 ILE A C 1
ATOM 845 O O . ILE A 1 106 ? -45.870 2.200 22.886 1.00 94.69 106 ILE A O 1
ATOM 849 N N . TYR A 1 107 ? -46.567 4.087 21.896 1.00 94.88 107 TYR A N 1
ATOM 850 C CA . TYR A 1 107 ? -45.251 4.732 21.953 1.00 94.88 107 TYR A CA 1
ATOM 851 C C . TYR A 1 107 ? -44.765 4.943 23.395 1.00 94.88 107 TYR A C 1
ATOM 853 O O . TYR A 1 107 ? -43.606 4.666 23.696 1.00 94.88 107 TYR A O 1
ATOM 861 N N . GLU A 1 108 ? -45.649 5.343 24.312 1.00 94.56 108 GLU A N 1
ATOM 862 C CA . GLU A 1 108 ? -45.346 5.440 25.747 1.00 94.56 108 GLU A CA 1
ATOM 863 C C . GLU A 1 108 ? -44.965 4.078 26.346 1.00 94.56 108 GLU A C 1
ATOM 865 O O . GLU A 1 108 ? -44.008 3.982 27.116 1.00 94.56 108 GLU A O 1
ATOM 870 N N . ALA A 1 109 ? -45.656 3.005 25.948 1.00 95.44 109 ALA A N 1
ATOM 871 C CA . ALA A 1 109 ? -45.314 1.649 26.367 1.00 95.44 109 ALA A CA 1
ATOM 872 C C . ALA A 1 109 ? -43.959 1.176 25.811 1.00 95.44 109 ALA A C 1
ATOM 874 O O . ALA A 1 109 ? -43.235 0.481 26.521 1.00 95.44 109 ALA A O 1
ATOM 875 N N . ILE A 1 110 ? -43.582 1.555 24.582 1.00 95.88 110 ILE A N 1
ATOM 876 C CA . ILE A 1 110 ? -42.247 1.269 24.021 1.00 95.88 110 ILE A CA 1
ATOM 877 C C . ILE A 1 110 ? -41.169 2.036 24.805 1.00 95.88 110 ILE A C 1
ATOM 879 O O . ILE A 1 110 ? -40.111 1.487 25.112 1.00 95.88 110 ILE A O 1
ATOM 883 N N . ARG A 1 111 ? -41.453 3.279 25.204 1.00 95.06 111 ARG A N 1
ATOM 884 C CA . ARG A 1 111 ? -40.507 4.155 25.910 1.00 95.06 111 ARG A CA 1
ATOM 885 C C . ARG A 1 111 ? -40.020 3.612 27.255 1.00 95.06 111 ARG A C 1
ATOM 887 O O . ARG A 1 111 ? -38.858 3.805 27.602 1.00 95.06 111 ARG A O 1
ATOM 894 N N . PHE A 1 112 ? -40.847 2.821 27.943 1.00 95.31 112 PHE A N 1
ATOM 895 C CA . PHE A 1 112 ? -40.460 2.044 29.134 1.00 95.31 112 PHE A CA 1
ATOM 896 C C . PHE A 1 112 ? -39.175 1.211 28.940 1.00 95.31 112 PHE A C 1
ATOM 898 O O . PHE A 1 112 ? -38.417 0.942 29.883 1.00 95.31 112 PHE A O 1
ATOM 905 N N . PHE A 1 113 ? -38.934 0.738 27.718 1.00 94.31 113 PHE A N 1
ATOM 906 C CA . PHE A 1 113 ? -37.861 -0.205 27.448 1.00 94.31 113 PHE A CA 1
ATOM 907 C C . PHE A 1 113 ? -36.486 0.451 27.328 1.00 94.31 113 PHE A C 1
ATOM 909 O O . PHE A 1 113 ? -35.509 -0.224 27.650 1.00 94.31 113 PHE A O 1
ATOM 916 N N . TYR A 1 114 ? -36.412 1.744 26.997 1.00 91.31 114 TYR A N 1
ATOM 917 C CA . TYR A 1 114 ? -35.145 2.432 26.729 1.00 91.31 114 TYR A CA 1
ATOM 918 C C . TYR A 1 114 ? -34.916 3.751 27.486 1.00 91.31 114 TYR A C 1
ATOM 920 O O . TYR A 1 114 ? -33.775 4.191 27.561 1.00 91.31 114 TYR A O 1
ATOM 928 N N . ASP A 1 115 ? -35.946 4.382 28.062 1.00 90.69 115 ASP A N 1
ATOM 929 C CA . ASP A 1 115 ? -35.819 5.664 28.774 1.00 90.69 115 ASP A CA 1
ATOM 930 C C . ASP A 1 115 ? -36.088 5.474 30.280 1.00 90.69 115 ASP A C 1
ATOM 932 O O . ASP A 1 115 ? -37.250 5.362 30.690 1.00 90.69 115 ASP A O 1
ATOM 936 N N . PRO A 1 116 ? -35.044 5.431 31.134 1.00 86.19 116 PRO A N 1
ATOM 937 C CA . PRO A 1 116 ? -35.205 5.265 32.580 1.00 86.19 116 PRO A CA 1
ATOM 938 C C . PRO A 1 116 ? -36.049 6.366 33.234 1.00 86.19 116 PRO A C 1
ATOM 940 O O . PRO A 1 116 ? -36.714 6.112 34.234 1.00 86.19 116 PRO A O 1
ATOM 943 N N . ASN A 1 117 ? -36.072 7.575 32.663 1.00 90.38 117 ASN A N 1
ATOM 944 C CA . ASN A 1 117 ? -36.849 8.693 33.205 1.00 90.38 117 ASN A CA 1
ATOM 945 C C . ASN A 1 117 ? -38.352 8.569 32.912 1.00 90.38 117 ASN A C 1
ATOM 947 O O . ASN A 1 117 ? -39.142 9.367 33.413 1.00 90.38 117 ASN A O 1
ATOM 951 N N . TYR A 1 118 ? -38.745 7.589 32.095 1.00 89.44 118 TYR A N 1
ATOM 952 C CA . TYR A 1 118 ? -40.119 7.358 31.652 1.00 89.44 118 TYR A CA 1
ATOM 953 C C . TYR A 1 118 ? -40.722 6.067 32.213 1.00 89.44 118 TYR A C 1
ATOM 955 O O . TYR A 1 118 ? -41.753 5.591 31.731 1.00 89.44 118 TYR A O 1
ATOM 963 N N . GLU A 1 119 ? -40.074 5.465 33.214 1.00 89.00 119 GLU A N 1
ATOM 964 C CA . GLU A 1 119 ? -40.456 4.152 33.724 1.00 89.00 119 GLU A CA 1
ATOM 965 C C . GLU A 1 119 ? -41.886 4.146 34.294 1.00 89.00 119 GLU A C 1
ATOM 967 O O . GLU A 1 119 ? -42.670 3.252 33.974 1.00 89.00 119 GLU A O 1
ATOM 972 N N . GLU A 1 120 ? -42.279 5.167 35.064 1.00 92.00 120 GLU A N 1
ATOM 973 C CA . GLU A 1 120 ? -43.622 5.253 35.658 1.00 92.00 120 GLU A CA 1
ATOM 974 C C . GLU A 1 120 ? -44.730 5.414 34.606 1.00 92.00 120 GLU A C 1
ATOM 976 O O . GLU A 1 120 ? -45.719 4.672 34.627 1.00 92.00 120 GLU A O 1
ATOM 981 N N . GLN A 1 121 ? -44.559 6.347 33.664 1.00 93.75 121 GLN A N 1
ATOM 982 C CA . GLN A 1 121 ? -45.512 6.601 32.580 1.00 93.75 121 GLN A CA 1
ATOM 983 C C . GLN A 1 121 ? -45.611 5.387 31.653 1.00 93.75 121 GLN A C 1
ATOM 985 O O . GLN A 1 121 ? -46.708 4.948 31.308 1.00 93.75 121 GLN A O 1
ATOM 990 N N . GLY A 1 122 ? -44.471 4.786 31.313 1.00 93.94 122 GLY A N 1
ATOM 991 C CA . GLY A 1 122 ? -44.418 3.586 30.492 1.00 93.94 122 GLY A CA 1
ATOM 992 C C . GLY A 1 122 ? -45.095 2.382 31.157 1.00 93.94 122 GLY A C 1
ATOM 993 O O . GLY A 1 122 ? -45.850 1.660 30.506 1.00 93.94 122 GLY A O 1
ATOM 994 N N . ILE A 1 123 ? -44.926 2.191 32.473 1.00 94.94 123 ILE A N 1
ATOM 995 C CA . ILE A 1 123 ? -45.662 1.163 33.231 1.00 94.94 123 ILE A CA 1
ATOM 996 C C . ILE A 1 123 ? -47.171 1.429 33.199 1.00 94.94 123 ILE A C 1
ATOM 998 O O . ILE A 1 123 ? -47.950 0.481 33.054 1.00 94.94 123 ILE A O 1
ATOM 1002 N N . ALA A 1 124 ? -47.602 2.685 33.352 1.00 95.06 124 ALA A N 1
ATOM 1003 C CA . ALA A 1 124 ? -49.016 3.048 33.284 1.00 95.06 124 ALA A CA 1
ATOM 1004 C C . ALA A 1 124 ? -49.610 2.718 31.904 1.00 95.06 124 ALA A C 1
ATOM 1006 O O . ALA A 1 124 ? -50.653 2.060 31.832 1.00 95.06 124 ALA A O 1
ATOM 1007 N N . ALA A 1 125 ? -48.897 3.063 30.829 1.00 95.50 125 ALA A N 1
ATOM 1008 C CA . ALA A 1 125 ? -49.287 2.747 29.459 1.00 95.50 125 ALA A CA 1
ATOM 1009 C C . ALA A 1 125 ? -49.377 1.231 29.212 1.00 95.50 125 ALA A C 1
ATOM 1011 O O . ALA A 1 125 ? -50.395 0.733 28.722 1.00 95.50 125 ALA A O 1
ATOM 1012 N N . ILE A 1 126 ? -48.368 0.464 29.647 1.00 96.06 126 ILE A N 1
ATOM 1013 C CA . ILE A 1 126 ? -48.373 -1.005 29.549 1.00 96.06 126 ILE A CA 1
ATOM 1014 C C . ILE A 1 126 ? -49.564 -1.600 30.307 1.00 96.06 126 ILE A C 1
ATOM 1016 O O . ILE A 1 126 ? -50.210 -2.511 29.796 1.00 96.06 126 ILE A O 1
ATOM 1020 N N . LYS A 1 127 ? -49.891 -1.104 31.507 1.00 95.31 127 LYS A N 1
ATOM 1021 C CA . LYS A 1 127 ? -51.039 -1.599 32.285 1.00 95.31 127 LYS A CA 1
ATOM 1022 C C . LYS A 1 127 ? -52.380 -1.278 31.628 1.00 95.31 127 LYS A C 1
ATOM 1024 O O . LYS A 1 127 ? -53.306 -2.071 31.776 1.00 95.31 127 LYS A O 1
ATOM 1029 N N . GLN A 1 128 ? -52.494 -0.156 30.921 1.00 94.81 128 GLN A N 1
ATOM 1030 C CA . GLN A 1 128 ? -53.714 0.201 30.198 1.00 94.81 128 GLN A CA 1
ATOM 1031 C C . GLN A 1 128 ? -53.909 -0.664 28.945 1.00 94.81 128 GLN A C 1
ATOM 1033 O O . GLN A 1 128 ? -55.023 -1.112 28.687 1.00 94.81 128 GLN A O 1
ATOM 1038 N N . LEU A 1 129 ? -52.833 -0.942 28.203 1.00 93.88 129 LEU A N 1
ATOM 1039 C CA . LEU A 1 129 ? -52.866 -1.790 27.005 1.00 93.88 129 LEU A CA 1
ATOM 1040 C C . LEU A 1 129 ? -52.994 -3.281 27.342 1.00 93.88 129 LEU A C 1
ATOM 1042 O O . LEU A 1 129 ? -53.755 -4.014 26.717 1.00 93.88 129 LEU A O 1
ATOM 1046 N N . ALA A 1 130 ? -52.231 -3.739 28.332 1.00 94.12 130 ALA A N 1
ATOM 1047 C CA . ALA A 1 130 ? -52.097 -5.140 28.700 1.00 94.12 130 ALA A CA 1
ATOM 1048 C C . ALA A 1 130 ? -51.914 -5.278 30.226 1.00 94.12 130 ALA A C 1
ATOM 1050 O O . ALA A 1 130 ? -50.793 -5.468 30.710 1.00 94.12 130 ALA A O 1
ATOM 1051 N N . PRO A 1 131 ? -53.006 -5.265 31.018 1.00 91.75 131 PRO A N 1
ATOM 1052 C CA . PRO A 1 131 ? -52.952 -5.212 32.485 1.00 91.75 131 PRO A CA 1
ATOM 1053 C C . PRO A 1 131 ? -52.103 -6.304 33.154 1.00 91.75 131 PRO A C 1
ATOM 1055 O O . PRO A 1 131 ? -51.566 -6.101 34.240 1.00 91.75 131 PRO A O 1
ATOM 1058 N N . LYS A 1 132 ? -51.975 -7.471 32.507 1.00 91.81 132 LYS A N 1
ATOM 1059 C CA . LYS A 1 132 ? -51.209 -8.631 32.998 1.00 91.81 132 LYS A CA 1
ATOM 1060 C C . LYS A 1 132 ? -49.772 -8.705 32.456 1.00 91.81 132 LYS A C 1
ATOM 1062 O O . LYS A 1 132 ? -49.026 -9.612 32.830 1.00 91.81 132 LYS A O 1
ATOM 1067 N N . ALA A 1 133 ? -49.373 -7.805 31.555 1.00 92.44 133 ALA A N 1
ATOM 1068 C CA . ALA A 1 133 ? -48.056 -7.856 30.922 1.00 92.44 133 ALA A CA 1
ATOM 1069 C C . ALA A 1 133 ? -46.928 -7.478 31.893 1.00 92.44 133 ALA A C 1
ATOM 1071 O O . ALA A 1 133 ? -45.871 -8.120 31.871 1.00 92.44 133 ALA A O 1
ATOM 1072 N N . TYR A 1 134 ? -47.168 -6.509 32.782 1.00 95.06 134 TYR A N 1
ATOM 1073 C CA . TYR A 1 134 ? -46.185 -6.002 33.739 1.00 95.06 134 TYR A CA 1
ATOM 1074 C C . TYR A 1 134 ? -46.332 -6.616 35.138 1.00 95.06 134 TYR A C 1
ATOM 1076 O O . TYR A 1 134 ? -47.432 -6.735 35.674 1.00 95.06 134 TYR A O 1
ATOM 1084 N N . ALA A 1 135 ? -45.195 -6.937 35.756 1.00 90.94 135 ALA A N 1
ATOM 1085 C CA . ALA A 1 135 ? -45.077 -7.209 37.184 1.00 90.94 135 ALA A CA 1
ATOM 1086 C C . ALA A 1 135 ? -43.700 -6.723 37.675 1.00 90.94 135 ALA A C 1
ATOM 1088 O O . ALA A 1 135 ? -42.735 -6.822 36.907 1.00 90.94 135 ALA A O 1
ATOM 1089 N N . PRO A 1 136 ? -43.575 -6.248 38.930 1.00 86.06 136 PRO A N 1
ATOM 1090 C CA . PRO A 1 136 ? -42.279 -5.899 39.508 1.00 86.06 136 PRO A CA 1
ATOM 1091 C C . PRO A 1 136 ? -41.289 -7.066 39.376 1.00 86.06 136 PRO A C 1
ATOM 1093 O O . PRO A 1 136 ? -41.662 -8.219 39.596 1.00 86.06 136 PRO A O 1
ATOM 1096 N N . ASN A 1 137 ? -40.041 -6.777 38.999 1.00 86.88 137 ASN A N 1
ATOM 1097 C CA . ASN A 1 137 ? -38.959 -7.753 38.766 1.00 86.88 137 ASN A CA 1
ATOM 1098 C C . ASN A 1 137 ? -39.138 -8.697 37.560 1.00 86.88 137 ASN A C 1
ATOM 1100 O O . ASN A 1 137 ? -38.304 -9.580 37.331 1.00 86.88 137 ASN A O 1
ATOM 1104 N N . LYS A 1 138 ? -40.191 -8.540 36.749 1.00 91.56 138 LYS A N 1
ATOM 1105 C CA . LYS A 1 138 ? -40.312 -9.285 35.491 1.00 91.56 138 LYS A CA 1
ATOM 1106 C C . LYS A 1 138 ? -39.304 -8.731 34.482 1.00 91.56 138 LYS A C 1
ATOM 1108 O O . LYS A 1 138 ? -39.280 -7.533 34.224 1.00 91.56 138 LYS A O 1
ATOM 1113 N N . LYS A 1 139 ? -38.487 -9.609 33.881 1.00 91.25 139 LYS A N 1
ATOM 1114 C CA . LYS A 1 139 ? -37.523 -9.222 32.832 1.00 91.25 139 LYS A CA 1
ATOM 1115 C C . LYS A 1 139 ? -38.218 -8.404 31.738 1.00 91.25 139 LYS A C 1
ATOM 1117 O O . LYS A 1 139 ? -39.245 -8.857 31.227 1.00 91.25 139 LYS A O 1
ATOM 1122 N N . LYS A 1 140 ? -37.629 -7.269 31.340 1.00 93.56 140 LYS A N 1
ATOM 1123 C CA . LYS A 1 140 ? -38.176 -6.358 30.319 1.00 93.56 140 LYS A CA 1
ATOM 1124 C C . LYS A 1 140 ? -38.590 -7.093 29.034 1.00 93.56 140 LYS A C 1
ATOM 1126 O O . LYS A 1 140 ? -39.739 -6.976 28.624 1.00 93.56 140 LYS A O 1
ATOM 1131 N N . SER A 1 141 ? -37.756 -7.981 28.488 1.00 94.38 141 SER A N 1
ATOM 1132 C CA . SER A 1 141 ? -38.118 -8.783 27.302 1.00 94.38 141 SER A CA 1
ATOM 1133 C C . SER A 1 141 ? -39.410 -9.599 27.480 1.00 94.38 141 SER A C 1
ATOM 1135 O O . SER A 1 141 ? -40.266 -9.623 26.600 1.00 94.38 141 SER A O 1
ATOM 1137 N N . ARG A 1 142 ? -39.640 -10.185 28.665 1.00 95.75 142 ARG A N 1
ATOM 1138 C CA . ARG A 1 142 ? -40.886 -10.910 28.986 1.00 95.75 142 ARG A CA 1
ATOM 1139 C C . ARG A 1 142 ? -42.092 -9.989 29.172 1.00 95.75 142 ARG A C 1
ATOM 1141 O O . ARG A 1 142 ? -43.219 -10.443 28.981 1.00 95.75 142 ARG A O 1
ATOM 1148 N N . VAL A 1 143 ? -41.884 -8.746 29.610 1.00 96.62 143 VAL A N 1
ATOM 1149 C CA . VAL A 1 143 ? -42.945 -7.725 29.656 1.00 96.62 143 VAL A CA 1
ATOM 1150 C C . VAL A 1 143 ? -43.354 -7.369 28.229 1.00 96.62 143 VAL A C 1
ATOM 1152 O O . VAL A 1 143 ? -44.538 -7.443 27.915 1.00 96.62 143 VAL A O 1
ATOM 1155 N N . PHE A 1 144 ? -42.383 -7.099 27.350 1.00 96.81 144 PHE A N 1
ATOM 1156 C CA . PHE A 1 144 ? -42.636 -6.784 25.943 1.00 96.81 144 PHE A CA 1
ATOM 1157 C C . PHE A 1 144 ? -43.324 -7.935 25.199 1.00 96.81 144 PHE A C 1
ATOM 1159 O O . PHE A 1 144 ? -44.326 -7.718 24.523 1.00 96.81 144 PHE A O 1
ATOM 1166 N N . LYS A 1 145 ? -42.876 -9.184 25.397 1.00 96.31 145 LYS A N 1
ATOM 1167 C CA . LYS A 1 145 ? -43.538 -10.357 24.801 1.00 96.31 145 LYS A CA 1
ATOM 1168 C C . LYS A 1 145 ? -45.007 -10.460 25.214 1.00 96.31 145 LYS A C 1
ATOM 1170 O O . LYS A 1 145 ? -45.870 -10.690 24.374 1.00 96.31 145 LYS A O 1
ATOM 1175 N N . ALA A 1 146 ? -45.295 -10.270 26.503 1.00 96.50 146 ALA A N 1
ATOM 1176 C CA . ALA A 1 146 ? -46.661 -10.322 27.017 1.00 96.50 146 ALA A CA 1
ATOM 1177 C C . ALA A 1 146 ? -47.529 -9.162 26.498 1.00 96.50 146 ALA A C 1
ATOM 1179 O O . ALA A 1 146 ? -48.722 -9.354 26.274 1.00 96.50 146 ALA A O 1
ATOM 1180 N N . LEU A 1 147 ? -46.937 -7.982 26.276 1.00 96.56 147 LEU A N 1
ATOM 1181 C CA . LEU A 1 147 ? -47.597 -6.863 25.603 1.00 96.56 147 LEU A CA 1
ATOM 1182 C C . LEU A 1 147 ? -47.950 -7.231 24.152 1.00 96.56 147 LEU A C 1
ATOM 1184 O O . LEU A 1 147 ? -49.103 -7.090 23.763 1.00 96.56 147 LEU A O 1
ATOM 1188 N N . CYS A 1 148 ? -47.005 -7.785 23.386 1.00 96.50 148 CYS A N 1
ATOM 1189 C CA . CYS A 1 148 ? -47.236 -8.223 22.003 1.00 96.50 148 CYS A CA 1
ATOM 1190 C C . CYS A 1 148 ? -48.346 -9.283 21.902 1.00 96.50 148 CYS A C 1
ATOM 1192 O O . CYS A 1 148 ? -49.209 -9.203 21.030 1.00 96.50 148 CYS A O 1
ATOM 1194 N N . GLN A 1 149 ? -48.355 -10.254 22.822 1.00 96.12 149 GLN A N 1
ATOM 1195 C CA . GLN A 1 149 ? -49.401 -11.279 22.907 1.00 96.12 149 GLN A CA 1
ATOM 1196 C C . GLN A 1 149 ? -50.778 -10.666 23.193 1.00 96.12 149 GLN A C 1
ATOM 1198 O O . GLN A 1 149 ? -51.760 -11.041 22.560 1.00 96.12 149 GLN A O 1
ATOM 1203 N N . ALA A 1 150 ? -50.858 -9.707 24.120 1.00 94.88 150 ALA A N 1
ATOM 1204 C CA . ALA A 1 150 ? -52.109 -9.028 24.451 1.00 94.88 150 ALA A CA 1
ATOM 1205 C C . ALA A 1 150 ? -52.629 -8.145 23.305 1.00 94.88 150 ALA A C 1
ATOM 1207 O O . ALA A 1 150 ? -53.838 -8.034 23.125 1.00 94.88 150 ALA A O 1
ATOM 1208 N N . LEU A 1 151 ? -51.723 -7.553 22.524 1.00 93.69 151 LEU A N 1
ATOM 1209 C CA . LEU A 1 151 ? -52.048 -6.749 21.344 1.00 93.69 151 LEU A CA 1
ATOM 1210 C C . LEU A 1 151 ? -52.316 -7.592 20.085 1.00 93.69 151 LEU A C 1
ATOM 1212 O O . LEU A 1 151 ? -52.670 -7.036 19.049 1.00 93.69 151 LEU A O 1
ATOM 1216 N N . GLY A 1 152 ? -52.172 -8.919 20.164 1.00 94.06 152 GLY A N 1
ATOM 1217 C CA . GLY A 1 152 ? -52.486 -9.837 19.067 1.00 94.06 152 GLY A CA 1
ATOM 1218 C C . GLY A 1 152 ? -51.484 -9.830 17.909 1.00 94.06 152 GLY A C 1
ATOM 1219 O O . GLY A 1 152 ? -51.830 -10.301 16.834 1.00 94.06 152 GLY A O 1
ATOM 1220 N N . VAL A 1 153 ? -50.268 -9.315 18.122 1.00 94.38 153 VAL A N 1
ATOM 1221 C CA . VAL A 1 153 ? -49.205 -9.231 17.094 1.00 94.38 153 VAL A CA 1
ATOM 1222 C C . VAL A 1 153 ? -48.123 -10.306 17.250 1.00 94.38 153 VAL A C 1
ATOM 1224 O O . VAL A 1 153 ? -47.171 -10.366 16.477 1.00 94.38 153 VAL A O 1
ATOM 1227 N N . ALA A 1 154 ? -48.230 -11.151 18.278 1.00 94.12 154 ALA A N 1
ATOM 1228 C CA . ALA A 1 154 ? -47.270 -12.220 18.521 1.00 94.12 154 ALA A CA 1
ATOM 1229 C C . ALA A 1 154 ? -47.553 -13.440 17.629 1.00 94.12 154 ALA A C 1
ATOM 1231 O O . ALA A 1 154 ? -48.489 -14.195 17.893 1.00 94.12 154 ALA A O 1
ATOM 1232 N N . ASP A 1 155 ? -46.698 -13.668 16.633 1.00 93.25 155 ASP A N 1
ATOM 1233 C CA . ASP A 1 155 ? -46.646 -14.921 15.874 1.00 93.25 155 ASP A CA 1
ATOM 1234 C C . ASP A 1 155 ? -45.536 -15.825 16.424 1.00 93.25 155 ASP A C 1
ATOM 1236 O O . ASP A 1 155 ? -44.350 -15.635 16.152 1.00 93.25 155 ASP A O 1
ATOM 1240 N N . GLU A 1 156 ? -45.910 -16.822 17.224 1.00 89.62 156 GLU A N 1
ATOM 1241 C CA . GLU A 1 156 ? -44.953 -17.739 17.852 1.00 89.62 156 GLU A CA 1
ATOM 1242 C C . GLU A 1 156 ? -44.527 -18.909 16.954 1.00 89.62 156 GLU A C 1
ATOM 1244 O O . GLU A 1 156 ? -43.812 -19.798 17.424 1.00 89.62 156 GLU A O 1
ATOM 1249 N N . THR A 1 157 ? -44.914 -18.914 15.677 1.00 92.06 157 THR A N 1
ATOM 1250 C CA . THR A 1 157 ? -44.457 -19.917 14.710 1.00 92.06 157 THR A CA 1
ATOM 1251 C C . THR A 1 157 ? -42.935 -19.864 14.572 1.00 92.06 157 THR A C 1
ATOM 1253 O O . THR A 1 157 ? -42.335 -18.790 14.518 1.00 92.06 157 THR A O 1
ATOM 1256 N N . ALA A 1 158 ? -42.290 -21.033 14.541 1.00 87.75 158 ALA A N 1
ATOM 1257 C CA . ALA A 1 158 ? -40.840 -21.123 14.414 1.00 87.75 158 ALA A CA 1
ATOM 1258 C C . ALA A 1 158 ? -40.360 -20.440 13.123 1.00 87.75 158 ALA A C 1
ATOM 1260 O O . ALA A 1 158 ? -40.804 -20.799 12.034 1.00 87.75 158 ALA A O 1
ATOM 1261 N N . GLY A 1 159 ? -39.451 -19.471 13.254 1.00 83.00 159 GLY A N 1
ATOM 1262 C CA . GLY A 1 159 ? -38.902 -18.729 12.115 1.00 83.00 159 GLY A CA 1
ATOM 1263 C C . GLY A 1 159 ? -39.781 -17.587 11.595 1.00 83.00 159 GLY A C 1
ATOM 1264 O O . GLY A 1 159 ? -39.463 -17.030 10.548 1.00 83.00 159 GLY A O 1
ATOM 1265 N N . SER A 1 160 ? -40.853 -17.216 12.306 1.00 91.31 160 SER A N 1
ATOM 1266 C CA . SER A 1 160 ? -41.650 -16.033 11.966 1.00 91.31 160 SER A CA 1
ATOM 1267 C C . SER A 1 160 ? -40.836 -14.737 12.068 1.00 91.31 160 SER A C 1
ATOM 1269 O O . SER A 1 160 ? -39.866 -14.630 12.833 1.00 91.31 160 SER A O 1
ATOM 1271 N N . ASP A 1 161 ? -41.282 -13.705 11.349 1.00 89.62 161 ASP A N 1
ATOM 1272 C CA . ASP A 1 161 ? -40.705 -12.363 11.457 1.00 89.62 161 ASP A CA 1
ATOM 1273 C C . ASP A 1 161 ? -40.790 -11.813 12.883 1.00 89.62 161 ASP A C 1
ATOM 1275 O O . ASP A 1 161 ? -39.835 -11.200 13.365 1.00 89.62 161 ASP A O 1
ATOM 1279 N N . PHE A 1 162 ? -41.883 -12.114 13.594 1.00 94.31 162 PHE A N 1
ATOM 1280 C CA . PHE A 1 162 ? -42.031 -11.769 15.003 1.00 94.31 162 PHE A CA 1
ATOM 1281 C C . PHE A 1 162 ? -40.928 -12.402 15.855 1.00 94.31 162 PHE A C 1
ATOM 1283 O O . PHE A 1 162 ? -40.293 -11.693 16.631 1.00 94.31 162 PHE A O 1
ATOM 1290 N N . GLN A 1 163 ? -40.661 -13.708 15.720 1.00 92.94 163 GLN A N 1
ATOM 1291 C CA . GLN A 1 163 ? -39.611 -14.366 16.503 1.00 92.94 163 GLN A CA 1
ATOM 1292 C C . GLN A 1 163 ? -38.229 -13.768 16.221 1.00 92.94 163 GLN A C 1
ATOM 1294 O O . GLN A 1 163 ? -37.467 -13.530 17.161 1.00 92.94 163 GLN A O 1
ATOM 1299 N N . ARG A 1 164 ? -37.923 -13.486 14.948 1.00 91.62 164 ARG A N 1
ATOM 1300 C CA . ARG A 1 164 ? -36.660 -12.864 14.530 1.00 91.62 164 ARG A CA 1
ATOM 1301 C C . ARG A 1 164 ? -36.483 -11.468 15.132 1.00 91.62 164 ARG A C 1
ATOM 1303 O O . ARG A 1 164 ? -35.452 -11.202 15.745 1.00 91.62 164 ARG A O 1
ATOM 1310 N N . LEU A 1 165 ? -37.477 -10.592 14.985 1.00 93.75 165 LEU A N 1
ATOM 1311 C CA . LEU A 1 165 ? -37.424 -9.224 15.510 1.00 93.75 165 LEU A CA 1
ATOM 1312 C C . LEU A 1 165 ? -37.451 -9.202 17.042 1.00 93.75 165 LEU A C 1
ATOM 1314 O O . LEU A 1 165 ? -36.693 -8.460 17.662 1.00 93.75 165 LEU A O 1
ATOM 1318 N N . TYR A 1 166 ? -38.267 -10.051 17.672 1.00 95.38 166 TYR A N 1
ATOM 1319 C CA . TYR A 1 166 ? -38.320 -10.175 19.127 1.00 95.38 166 TYR A CA 1
ATOM 1320 C C . TYR A 1 166 ? -36.987 -10.651 19.714 1.00 95.38 166 TYR A C 1
ATOM 1322 O O . TYR A 1 166 ? -36.593 -10.165 20.772 1.00 95.38 166 TYR A O 1
ATOM 1330 N N . ALA A 1 167 ? -36.283 -11.575 19.050 1.00 91.19 167 ALA A N 1
ATOM 1331 C CA . ALA A 1 167 ? -34.954 -12.000 19.485 1.00 91.19 167 ALA A CA 1
ATOM 1332 C C . ALA A 1 167 ? -33.962 -10.827 19.457 1.00 91.19 167 ALA A C 1
ATOM 1334 O O . ALA A 1 167 ? -33.303 -10.574 20.461 1.00 91.19 167 ALA A O 1
ATOM 1335 N N . GLN A 1 168 ? -33.942 -10.050 18.365 1.00 89.62 168 GLN A N 1
ATOM 1336 C CA . GLN A 1 168 ? -33.122 -8.836 18.266 1.00 89.62 168 GLN A CA 1
ATOM 1337 C C . GLN A 1 168 ? -33.470 -7.824 19.366 1.00 89.62 168 GLN A C 1
ATOM 1339 O O . GLN A 1 168 ? -32.578 -7.303 20.026 1.00 89.62 168 GLN A O 1
ATOM 1344 N N . PHE A 1 169 ? -34.762 -7.592 19.613 1.00 93.81 169 PHE A N 1
ATOM 1345 C CA . PHE A 1 169 ? -35.223 -6.679 20.660 1.00 93.81 169 PHE A CA 1
ATOM 1346 C C . PHE A 1 169 ? -34.803 -7.160 22.053 1.00 93.81 169 PHE A C 1
ATOM 1348 O O . PHE A 1 169 ? -34.312 -6.384 22.865 1.00 93.81 169 PHE A O 1
ATOM 1355 N N . ALA A 1 170 ? -34.979 -8.449 22.350 1.00 92.25 170 ALA A N 1
ATOM 1356 C CA . ALA A 1 170 ? -34.619 -9.020 23.642 1.00 92.25 170 ALA A CA 1
ATOM 1357 C C . ALA A 1 170 ? -33.108 -8.972 23.907 1.00 92.25 170 ALA A C 1
ATOM 1359 O O . ALA A 1 170 ? -32.723 -8.723 25.052 1.00 92.25 170 ALA A O 1
ATOM 1360 N N . ASP A 1 171 ? -32.291 -9.190 22.876 1.00 86.69 171 ASP A N 1
ATOM 1361 C CA . ASP A 1 171 ? -30.834 -9.095 22.958 1.00 86.69 171 ASP A CA 1
ATOM 1362 C C . ASP A 1 171 ? -30.368 -7.651 23.178 1.00 86.69 171 ASP A C 1
ATOM 1364 O O . ASP A 1 171 ? -29.458 -7.427 23.979 1.00 86.69 171 ASP A O 1
ATOM 1368 N N . GLU A 1 172 ? -31.010 -6.680 22.521 1.00 91.62 172 GLU A N 1
ATOM 1369 C CA . GLU A 1 172 ? -30.691 -5.253 22.646 1.00 91.62 172 GLU A CA 1
ATOM 1370 C C . GLU A 1 172 ? -30.991 -4.708 24.051 1.00 91.62 172 GLU A C 1
ATOM 1372 O O . GLU A 1 172 ? -30.286 -3.847 24.553 1.00 91.62 172 GLU A O 1
ATOM 1377 N N . LEU A 1 173 ? -31.985 -5.262 24.755 1.00 89.50 173 LEU A N 1
ATOM 1378 C CA . LEU A 1 173 ? -32.337 -4.839 26.119 1.00 89.50 173 LEU A CA 1
ATOM 1379 C C . LEU A 1 173 ? -31.294 -5.173 27.195 1.00 89.50 173 LEU A C 1
ATOM 1381 O O . LEU A 1 173 ? -31.480 -4.794 28.357 1.00 89.50 173 LEU A O 1
ATOM 1385 N N . THR A 1 174 ? -30.260 -5.950 26.874 1.00 83.75 174 THR A N 1
ATOM 1386 C CA . THR A 1 174 ? -29.305 -6.446 27.869 1.00 83.75 174 THR A CA 1
ATOM 1387 C C . THR A 1 174 ? -27.899 -5.944 27.604 1.00 83.75 174 THR A C 1
ATOM 1389 O O . THR A 1 174 ? -27.349 -6.193 26.533 1.00 83.75 174 THR A O 1
ATOM 1392 N N . SER A 1 175 ? -27.274 -5.335 28.620 1.00 79.25 175 SER A N 1
ATOM 1393 C CA . SER A 1 175 ? -25.834 -5.096 28.567 1.00 79.25 175 SER A CA 1
ATOM 1394 C C . SER A 1 175 ? -25.101 -6.436 28.521 1.00 79.25 175 SER A C 1
ATOM 1396 O O . SER A 1 175 ? -25.343 -7.317 29.357 1.00 79.25 175 SER A O 1
ATOM 1398 N N . LYS A 1 176 ? -24.192 -6.604 27.561 1.00 77.94 176 LYS A N 1
ATOM 1399 C CA . LYS A 1 176 ? -23.435 -7.851 27.382 1.00 77.94 176 LYS A CA 1
ATOM 1400 C C . LYS A 1 176 ? -21.955 -7.582 27.169 1.00 77.94 176 LYS A C 1
ATOM 1402 O O . LYS A 1 176 ? -21.565 -6.651 26.473 1.00 77.94 176 LYS A O 1
ATOM 1407 N N . LYS A 1 177 ? -21.122 -8.436 27.763 1.00 77.94 177 LYS A N 1
ATOM 1408 C CA . LYS A 1 177 ? -19.680 -8.440 27.519 1.00 77.94 177 LYS A CA 1
ATOM 1409 C C . LYS A 1 177 ? -19.398 -9.176 26.216 1.00 77.94 177 LYS A C 1
ATOM 1411 O O . LYS A 1 177 ? -19.687 -10.364 26.108 1.00 77.94 177 LYS A O 1
ATOM 1416 N N . ILE A 1 178 ? -18.833 -8.468 25.250 1.00 80.81 178 ILE A N 1
ATOM 1417 C CA . ILE A 1 178 ? -18.454 -9.001 23.946 1.00 80.81 178 ILE A CA 1
ATOM 1418 C C . ILE A 1 178 ? -16.933 -9.117 23.920 1.00 80.81 178 ILE A C 1
ATOM 1420 O O . ILE A 1 178 ? -16.221 -8.118 24.037 1.00 80.81 178 ILE A O 1
ATOM 1424 N N . GLY A 1 179 ? -16.439 -10.348 23.801 1.00 84.38 179 GLY A N 1
ATOM 1425 C CA . GLY A 1 179 ? -15.022 -10.601 23.560 1.00 84.38 179 GLY A CA 1
ATOM 1426 C C . GLY A 1 179 ? -14.628 -10.157 22.153 1.00 84.38 179 GLY A C 1
ATOM 1427 O O . GLY A 1 179 ? -15.411 -10.305 21.216 1.00 84.38 179 GLY A O 1
ATOM 1428 N N . PHE A 1 180 ? -13.421 -9.622 22.002 1.00 90.81 180 PHE A N 1
ATOM 1429 C CA . PHE A 1 180 ? -12.847 -9.288 20.699 1.00 90.81 180 PHE A CA 1
ATOM 1430 C C . PHE A 1 180 ? -11.338 -9.538 20.697 1.00 90.81 180 PHE A C 1
ATOM 1432 O O . PHE A 1 180 ? -10.714 -9.609 21.758 1.00 90.81 180 PHE A O 1
ATOM 1439 N N . LYS A 1 181 ? -10.752 -9.655 19.504 1.00 95.19 181 LYS A N 1
ATOM 1440 C CA . LYS A 1 181 ? -9.298 -9.670 19.319 1.00 95.19 181 LYS A CA 1
ATOM 1441 C C . LYS A 1 181 ? -8.845 -8.311 18.805 1.00 95.19 181 LYS A C 1
ATOM 1443 O O . LYS A 1 181 ? -9.348 -7.856 17.780 1.00 95.19 181 LYS A O 1
ATOM 1448 N N . LEU A 1 182 ? -7.922 -7.684 19.527 1.00 97.56 182 LEU A N 1
ATOM 1449 C CA . LEU A 1 182 ? -7.202 -6.493 19.097 1.00 97.56 182 LEU A CA 1
ATOM 1450 C C . LEU A 1 182 ? -5.859 -6.924 18.515 1.00 97.56 182 LEU A C 1
ATOM 1452 O O . LEU A 1 182 ? -5.055 -7.544 19.211 1.00 97.56 182 LEU A O 1
ATOM 1456 N N . TYR A 1 183 ? -5.624 -6.577 17.259 1.00 98.38 183 TYR A N 1
ATOM 1457 C CA . TYR A 1 183 ? -4.361 -6.811 16.574 1.00 98.38 183 TYR A CA 1
ATOM 1458 C C . TYR A 1 183 ? -3.529 -5.541 16.660 1.00 98.38 183 TYR A C 1
ATOM 1460 O O . TYR A 1 183 ? -3.965 -4.506 16.168 1.00 98.38 183 TYR A O 1
ATOM 1468 N N . VAL A 1 184 ? -2.357 -5.614 17.287 1.00 98.56 184 VAL A N 1
ATOM 1469 C CA . VAL A 1 184 ? -1.387 -4.514 17.379 1.00 98.56 184 VAL A CA 1
ATOM 1470 C C . VAL A 1 184 ? -0.187 -4.907 16.530 1.00 98.56 184 VAL A C 1
ATOM 1472 O O . VAL A 1 184 ? 0.630 -5.719 16.958 1.00 98.56 184 VAL A O 1
ATOM 1475 N N . SER A 1 185 ? -0.126 -4.416 15.295 1.00 98.50 185 SER A N 1
ATOM 1476 C CA . SER A 1 185 ? 0.768 -4.950 14.270 1.00 98.50 185 SER A CA 1
ATOM 1477 C C . SER A 1 185 ? 1.793 -3.947 13.764 1.00 98.50 185 SER A C 1
ATOM 1479 O O . SER A 1 185 ? 1.492 -2.773 13.556 1.00 98.50 185 SER A O 1
ATOM 1481 N N . ILE A 1 186 ? 2.992 -4.465 13.509 1.00 98.56 186 ILE A N 1
ATOM 1482 C CA . ILE A 1 186 ? 4.078 -3.782 12.798 1.00 98.56 186 ILE A CA 1
ATOM 1483 C C . ILE A 1 186 ? 4.271 -4.323 11.371 1.00 98.56 186 ILE A C 1
ATOM 1485 O O . ILE A 1 186 ? 5.182 -3.893 10.674 1.00 98.56 186 ILE A O 1
ATOM 1489 N N . ASN A 1 187 ? 3.416 -5.247 10.926 1.00 98.31 187 ASN A N 1
ATOM 1490 C CA . ASN A 1 187 ? 3.508 -5.878 9.615 1.00 98.31 187 ASN A CA 1
ATOM 1491 C C . ASN A 1 187 ? 3.105 -4.896 8.502 1.00 98.31 187 ASN A C 1
ATOM 1493 O O . ASN A 1 187 ? 1.973 -4.392 8.535 1.00 98.31 187 ASN A O 1
ATOM 1497 N N . PRO A 1 188 ? 3.956 -4.660 7.486 1.00 98.19 188 PRO A N 1
ATOM 1498 C CA . PRO A 1 188 ? 3.637 -3.757 6.379 1.00 98.19 188 PRO A CA 1
ATOM 1499 C C . PRO A 1 188 ? 2.357 -4.155 5.632 1.00 98.19 188 PRO A C 1
ATOM 1501 O O . PRO A 1 188 ? 1.619 -3.276 5.191 1.00 98.19 188 PRO A O 1
ATOM 1504 N N . ALA A 1 189 ? 2.025 -5.449 5.575 1.00 97.94 189 ALA A N 1
ATOM 1505 C CA . ALA A 1 189 ? 0.791 -5.951 4.974 1.00 97.94 189 ALA A CA 1
ATOM 1506 C C . ALA A 1 189 ? -0.477 -5.352 5.617 1.00 97.94 189 ALA A C 1
ATOM 1508 O O . ALA A 1 189 ? -1.432 -4.988 4.929 1.00 97.94 189 ALA A O 1
ATOM 1509 N N . HIS A 1 190 ? -0.485 -5.177 6.942 1.00 97.75 190 HIS A N 1
ATOM 1510 C CA . HIS A 1 190 ? -1.621 -4.584 7.653 1.00 97.75 190 HIS A CA 1
ATOM 1511 C C . HIS A 1 190 ? -1.673 -3.058 7.526 1.00 97.75 190 HIS A C 1
ATOM 1513 O O . HIS A 1 190 ? -2.757 -2.481 7.640 1.00 97.75 190 HIS A O 1
ATOM 1519 N N . PHE A 1 191 ? -0.528 -2.411 7.286 1.00 97.19 191 PHE A N 1
ATOM 1520 C CA . PHE A 1 191 ? -0.466 -0.982 7.000 1.00 97.19 191 PHE A CA 1
ATOM 1521 C C . PHE A 1 191 ? -1.023 -0.664 5.616 1.00 97.19 191 PHE A C 1
ATOM 1523 O O . PHE A 1 191 ? -1.938 0.148 5.527 1.00 97.19 191 PHE A O 1
ATOM 1530 N N . ILE A 1 192 ? -0.537 -1.315 4.551 1.00 95.62 192 ILE A N 1
ATOM 1531 C CA . ILE A 1 192 ? -1.038 -1.054 3.186 1.00 95.62 192 ILE A CA 1
ATOM 1532 C C . ILE A 1 192 ? -2.535 -1.347 3.080 1.00 95.62 192 ILE A C 1
ATOM 1534 O O . ILE A 1 192 ? -3.260 -0.647 2.387 1.00 95.62 192 ILE A O 1
ATOM 1538 N N . THR A 1 193 ? -3.031 -2.303 3.865 1.00 94.38 193 THR A N 1
ATOM 1539 C CA . THR A 1 193 ? -4.452 -2.648 3.919 1.00 94.38 193 THR A CA 1
ATOM 1540 C C . THR A 1 193 ? -5.225 -1.982 5.064 1.00 94.38 193 THR A C 1
ATOM 1542 O O . THR A 1 193 ? -6.288 -2.462 5.473 1.00 94.38 193 THR A O 1
ATOM 1545 N N . MET A 1 194 ? -4.720 -0.894 5.655 1.00 91.44 194 MET A N 1
ATOM 1546 C CA . MET A 1 194 ? -5.340 -0.301 6.851 1.00 91.44 194 MET A CA 1
ATOM 1547 C C . MET A 1 194 ? -6.769 0.210 6.627 1.00 91.44 194 MET A C 1
ATOM 1549 O O . MET A 1 194 ? -7.573 0.250 7.561 1.00 91.44 194 MET A O 1
ATOM 1553 N N . SER A 1 195 ? -7.106 0.601 5.399 1.00 90.62 195 SER A N 1
ATOM 1554 C CA . SER A 1 195 ? -8.479 0.870 4.973 1.00 90.62 195 SER A CA 1
ATOM 1555 C C . SER A 1 195 ? -9.003 -0.312 4.170 1.00 90.62 195 SER A C 1
ATOM 1557 O O . SER A 1 195 ? -8.237 -0.942 3.456 1.00 90.62 195 SER A O 1
ATOM 1559 N N . ASN A 1 196 ? -10.301 -0.595 4.252 1.00 91.94 196 ASN A N 1
ATOM 1560 C CA . ASN A 1 196 ? -10.933 -1.656 3.463 1.00 91.94 196 ASN A CA 1
ATOM 1561 C C . ASN A 1 196 ? -10.975 -1.291 1.963 1.00 91.94 196 ASN A C 1
ATOM 1563 O O . ASN A 1 196 ? -10.961 -0.095 1.652 1.00 91.94 196 ASN A O 1
ATOM 1567 N N . PRO A 1 197 ? -11.041 -2.285 1.055 1.00 91.81 197 PRO A N 1
ATOM 1568 C CA . PRO A 1 197 ? -11.084 -2.045 -0.385 1.00 91.81 197 PRO A CA 1
ATOM 1569 C C . PRO A 1 197 ? -12.334 -1.267 -0.790 1.00 91.81 197 PRO A C 1
ATOM 1571 O O . PRO A 1 197 ? -13.447 -1.558 -0.339 1.00 91.81 197 PRO A O 1
ATOM 1574 N N . LYS A 1 198 ? -12.162 -0.285 -1.680 1.00 88.81 198 LYS A N 1
ATOM 1575 C CA . LYS A 1 198 ? -13.300 0.353 -2.350 1.00 88.81 198 LYS A CA 1
ATOM 1576 C C . LYS A 1 198 ? -13.965 -0.633 -3.297 1.00 88.81 198 LYS A C 1
ATOM 1578 O O . LYS A 1 198 ? -13.281 -1.431 -3.931 1.00 88.81 198 LYS A O 1
ATOM 1583 N N . GLY A 1 199 ? -15.293 -0.568 -3.385 1.00 87.19 199 GLY A N 1
ATOM 1584 C CA . GLY A 1 199 ? -16.077 -1.425 -4.277 1.00 87.19 199 GLY A CA 1
ATOM 1585 C C . GLY A 1 199 ? -16.226 -2.880 -3.819 1.00 87.19 199 GLY A C 1
ATOM 1586 O O . GLY A 1 199 ? -16.532 -3.725 -4.650 1.00 87.19 199 GLY A O 1
ATOM 1587 N N . ASP A 1 200 ? -16.021 -3.198 -2.533 1.00 89.69 200 ASP A N 1
ATOM 1588 C CA . ASP A 1 200 ? -16.159 -4.582 -2.055 1.00 89.69 200 ASP A CA 1
ATOM 1589 C C . ASP A 1 200 ? -17.602 -5.110 -2.198 1.00 89.69 200 ASP A C 1
ATOM 1591 O O . ASP A 1 200 ? -18.543 -4.602 -1.576 1.00 89.69 200 ASP A O 1
ATOM 1595 N N . HIS A 1 201 ? -17.776 -6.176 -2.984 1.00 89.56 201 HIS A N 1
ATOM 1596 C CA . HIS A 1 201 ? -19.091 -6.725 -3.323 1.00 89.56 201 HIS A CA 1
ATOM 1597 C C . HIS A 1 201 ? -19.792 -7.461 -2.173 1.00 89.56 201 HIS A C 1
ATOM 1599 O O . HIS A 1 201 ? -20.989 -7.735 -2.263 1.00 89.56 201 HIS A O 1
ATOM 1605 N N . ARG A 1 202 ? -19.101 -7.778 -1.068 1.00 86.94 202 ARG A N 1
ATOM 1606 C CA . ARG A 1 202 ? -19.721 -8.468 0.086 1.00 86.94 202 ARG A CA 1
ATOM 1607 C C . ARG A 1 202 ? -20.474 -7.507 1.019 1.00 86.94 202 ARG A C 1
ATOM 1609 O O . ARG A 1 202 ? -20.957 -7.918 2.072 1.00 86.94 202 ARG A O 1
ATOM 1616 N N . GLY A 1 203 ? -20.588 -6.230 0.644 1.00 74.81 203 GLY A N 1
ATOM 1617 C CA . GLY A 1 203 ? -21.391 -5.220 1.335 1.00 74.81 203 GLY A CA 1
ATOM 1618 C C . GLY A 1 203 ? -20.569 -4.183 2.097 1.00 74.81 203 GLY A C 1
ATOM 1619 O O . GLY A 1 203 ? -19.343 -4.279 2.195 1.00 74.81 203 GLY A O 1
ATOM 1620 N N . THR A 1 204 ? -21.269 -3.190 2.648 1.00 63.91 204 THR A N 1
ATOM 1621 C CA . THR A 1 204 ? -20.703 -1.919 3.113 1.00 63.91 204 THR A CA 1
ATOM 1622 C C . THR A 1 204 ? -19.720 -2.074 4.274 1.00 63.91 204 THR A C 1
ATOM 1624 O O . THR A 1 204 ? -20.093 -2.400 5.399 1.00 63.91 204 THR A O 1
ATOM 1627 N N . THR A 1 205 ? -18.462 -1.741 4.018 1.00 68.56 205 THR A N 1
ATOM 1628 C CA . THR A 1 205 ? -17.455 -1.385 5.020 1.00 68.56 205 THR A CA 1
ATOM 1629 C C . THR A 1 205 ? -16.923 -0.008 4.658 1.00 68.56 205 THR A C 1
ATOM 1631 O O . THR A 1 205 ? -16.588 0.233 3.501 1.00 68.56 205 THR A O 1
ATOM 1634 N N . LEU A 1 206 ? -16.870 0.936 5.607 1.00 72.06 206 LEU A N 1
ATOM 1635 C CA . LEU A 1 206 ? -16.447 2.284 5.236 1.00 72.06 206 LEU A CA 1
ATOM 1636 C C . LEU A 1 206 ? -14.946 2.352 4.921 1.00 72.06 206 LEU A C 1
ATOM 1638 O O . LEU A 1 206 ? -14.082 2.068 5.761 1.00 72.06 206 LEU A O 1
ATOM 1642 N N . THR A 1 207 ? -14.667 2.778 3.697 1.00 79.69 207 THR A N 1
ATOM 1643 C CA . THR A 1 207 ? -13.346 3.059 3.139 1.00 79.69 207 THR A CA 1
ATOM 1644 C C . THR A 1 207 ? -12.925 4.495 3.447 1.00 79.69 207 THR A C 1
ATOM 1646 O O . THR A 1 207 ? -13.771 5.379 3.558 1.00 79.69 207 THR A O 1
ATOM 1649 N N . SER A 1 208 ? -11.626 4.754 3.588 1.00 78.12 208 SER A N 1
ATOM 1650 C CA . SER A 1 208 ? -11.079 6.102 3.807 1.00 78.12 208 SER A CA 1
ATOM 1651 C C . SER A 1 208 ? -10.135 6.524 2.676 1.00 78.12 208 SER A C 1
ATOM 1653 O O . SER A 1 208 ? -9.887 5.760 1.740 1.00 78.12 208 SER A O 1
ATOM 1655 N N . CYS A 1 209 ? -9.561 7.725 2.792 1.00 78.19 209 CYS A N 1
ATOM 1656 C CA . CYS A 1 209 ? -8.513 8.234 1.902 1.00 78.19 209 CYS A CA 1
ATOM 1657 C C . CYS A 1 209 ? -7.236 7.372 1.882 1.00 78.19 209 CYS A C 1
ATOM 1659 O O . CYS A 1 209 ? -6.373 7.589 1.045 1.00 78.19 209 CYS A O 1
ATOM 1661 N N . HIS A 1 210 ? -7.125 6.397 2.790 1.00 82.56 210 HIS A N 1
ATOM 1662 C CA . HIS A 1 210 ? -6.008 5.459 2.898 1.00 82.56 210 HIS A CA 1
ATOM 1663 C C . HIS A 1 210 ? -6.286 4.112 2.206 1.00 82.56 210 HIS A C 1
ATOM 1665 O O . HIS A 1 210 ? -5.635 3.117 2.507 1.00 82.56 210 HIS A O 1
ATOM 1671 N N . SER A 1 211 ? -7.315 4.028 1.355 1.00 88.75 211 SER A N 1
ATOM 1672 C CA . SER A 1 211 ? -7.624 2.791 0.621 1.00 88.75 211 SER A CA 1
ATOM 1673 C C . SER A 1 211 ? -6.557 2.536 -0.434 1.00 88.75 211 SER A C 1
ATOM 1675 O O . SER A 1 211 ? -6.269 3.424 -1.234 1.00 88.75 211 SER A O 1
ATOM 1677 N N . PHE A 1 212 ? -5.983 1.334 -0.416 1.00 90.44 212 PHE A N 1
ATOM 1678 C CA . PHE A 1 212 ? -4.852 0.975 -1.270 1.00 90.44 212 PHE A CA 1
ATOM 1679 C C . PHE A 1 212 ? -5.232 0.997 -2.750 1.00 90.44 212 PHE A C 1
ATOM 1681 O O . PHE A 1 212 ? -4.510 1.542 -3.569 1.00 90.44 212 PHE A O 1
ATOM 1688 N N . ASN A 1 213 ? -6.425 0.502 -3.077 1.00 89.19 213 ASN A N 1
ATOM 1689 C CA . ASN A 1 213 ? -6.912 0.351 -4.446 1.00 89.19 213 ASN A CA 1
ATOM 1690 C C . ASN A 1 213 ? -7.513 1.629 -5.062 1.00 89.19 213 ASN A C 1
ATOM 1692 O O . ASN A 1 213 ? -8.393 1.557 -5.915 1.00 89.19 213 ASN A O 1
ATOM 1696 N N . SER A 1 214 ? -7.112 2.806 -4.582 1.00 85.00 214 SER A N 1
ATOM 1697 C CA . SER A 1 214 ? -7.751 4.071 -4.940 1.00 85.00 214 SER A CA 1
ATOM 1698 C C . SER A 1 214 ? -6.733 5.183 -5.100 1.00 85.00 214 SER A C 1
ATOM 1700 O O . SER A 1 214 ? -6.033 5.502 -4.147 1.00 85.00 214 SER A O 1
ATOM 1702 N N . THR A 1 215 ? -6.771 5.876 -6.234 1.00 86.06 215 THR A N 1
ATOM 1703 C CA . THR A 1 215 ? -5.975 7.084 -6.516 1.00 86.06 215 THR A CA 1
ATOM 1704 C C . THR A 1 215 ? -6.723 8.394 -6.251 1.00 86.06 215 THR A C 1
ATOM 1706 O O . THR A 1 215 ? -6.148 9.464 -6.399 1.00 86.06 215 THR A O 1
ATOM 1709 N N . GLU A 1 216 ? -7.986 8.337 -5.806 1.00 81.06 216 GLU A N 1
ATOM 1710 C CA . GLU A 1 216 ? -8.806 9.533 -5.522 1.00 81.06 216 GLU A CA 1
ATOM 1711 C C . GLU A 1 216 ? -8.209 10.483 -4.466 1.00 81.06 216 GLU A C 1
ATOM 1713 O O . GLU A 1 216 ? -8.596 11.647 -4.397 1.00 81.06 216 GLU A O 1
ATOM 1718 N N . TYR A 1 217 ? -7.310 9.986 -3.613 1.00 79.38 217 TYR A N 1
ATOM 1719 C CA . TYR A 1 217 ? -6.679 10.759 -2.550 1.00 79.38 217 TYR A CA 1
ATOM 1720 C C . TYR A 1 217 ? -5.185 10.471 -2.496 1.00 79.38 217 TYR A C 1
ATOM 1722 O O . TYR A 1 217 ? -4.752 9.341 -2.704 1.00 79.38 217 TYR A O 1
ATOM 1730 N N . GLU A 1 218 ? -4.412 11.485 -2.122 1.00 82.25 218 GLU A N 1
ATOM 1731 C CA . GLU A 1 218 ? -2.948 11.413 -2.097 1.00 82.25 218 GLU A CA 1
ATOM 1732 C C . GLU A 1 218 ? -2.389 10.829 -0.788 1.00 82.25 218 GLU A C 1
ATOM 1734 O O . GLU A 1 218 ? -1.218 10.481 -0.726 1.00 82.25 218 GLU A O 1
ATOM 1739 N N . TYR A 1 219 ? -3.213 10.687 0.256 1.00 84.62 219 TYR A N 1
ATOM 1740 C CA . TYR A 1 219 ? -2.768 10.267 1.596 1.00 84.62 219 TYR A CA 1
ATOM 1741 C C . TYR A 1 219 ? -2.551 8.756 1.753 1.00 84.62 219 TYR A C 1
ATOM 1743 O O . TYR A 1 219 ? -2.066 8.298 2.790 1.00 84.62 219 TYR A O 1
ATOM 1751 N N . ASN A 1 220 ? -2.941 7.960 0.758 1.00 85.69 220 ASN A N 1
ATOM 1752 C CA . ASN A 1 220 ? -2.797 6.503 0.764 1.00 85.69 220 ASN A CA 1
ATOM 1753 C C . ASN A 1 220 ? -1.331 6.044 0.838 1.00 85.69 220 ASN A C 1
ATOM 1755 O O . ASN A 1 220 ? -1.052 5.002 1.435 1.00 85.69 220 ASN A O 1
ATOM 1759 N N . ASN A 1 221 ? -0.387 6.851 0.358 1.00 87.31 221 ASN A N 1
ATOM 1760 C CA . ASN A 1 221 ? 1.046 6.582 0.478 1.00 87.31 221 ASN A CA 1
ATOM 1761 C C . ASN A 1 221 ? 1.544 6.593 1.930 1.00 87.31 221 ASN A C 1
ATOM 1763 O O . ASN A 1 221 ? 2.492 5.877 2.270 1.00 87.31 221 ASN A O 1
ATOM 1767 N N . GLY A 1 222 ? 0.843 7.316 2.810 1.00 91.19 222 GLY A N 1
ATOM 1768 C CA . GLY A 1 222 ? 1.083 7.338 4.247 1.00 91.19 222 GLY A CA 1
ATOM 1769 C C . GLY A 1 222 ? 1.098 5.948 4.872 1.00 91.19 222 GLY A C 1
ATOM 1770 O O . GLY A 1 222 ? 1.833 5.722 5.826 1.00 91.19 222 GLY A O 1
ATOM 1771 N N . CYS A 1 223 ? 0.368 4.985 4.300 1.00 94.88 223 CYS A N 1
ATOM 1772 C CA . CYS A 1 223 ? 0.366 3.602 4.768 1.00 94.88 223 CYS A CA 1
ATOM 1773 C C . CYS A 1 223 ? 1.772 2.992 4.756 1.00 94.88 223 CYS A C 1
ATOM 1775 O O . CYS A 1 223 ? 2.245 2.476 5.768 1.00 94.88 223 CYS A O 1
ATOM 1777 N N . THR A 1 224 ? 2.463 3.108 3.623 1.00 96.38 224 THR A N 1
ATOM 1778 C CA . THR A 1 224 ? 3.851 2.644 3.490 1.00 96.38 224 THR A CA 1
ATOM 1779 C C . THR A 1 224 ? 4.819 3.521 4.281 1.00 96.38 224 THR A C 1
ATOM 1781 O O . THR A 1 224 ? 5.740 2.994 4.898 1.00 96.38 224 THR A O 1
ATOM 1784 N N . GLY A 1 225 ? 4.548 4.827 4.390 1.00 97.12 225 GLY A N 1
ATOM 1785 C CA . GLY A 1 225 ? 5.321 5.736 5.239 1.00 97.12 225 GLY A CA 1
ATOM 1786 C C . GLY A 1 225 ? 5.321 5.333 6.719 1.00 97.12 225 GLY A C 1
ATOM 1787 O O . GLY A 1 225 ? 6.374 5.313 7.353 1.00 97.12 225 GLY A O 1
ATOM 1788 N N . TYR A 1 226 ? 4.171 4.935 7.275 1.00 97.88 226 TYR A N 1
ATOM 1789 C CA . TYR A 1 226 ? 4.102 4.396 8.639 1.00 97.88 226 TYR A CA 1
ATOM 1790 C C . TYR A 1 226 ? 4.809 3.045 8.766 1.00 97.88 226 TYR A C 1
ATOM 1792 O O . TYR A 1 226 ? 5.433 2.775 9.790 1.00 97.88 226 TYR A O 1
ATOM 1800 N N . ALA A 1 227 ? 4.725 2.186 7.747 1.00 97.88 227 ALA A N 1
ATOM 1801 C CA . ALA A 1 227 ? 5.369 0.874 7.760 1.00 97.88 227 ALA A CA 1
ATOM 1802 C C . ALA A 1 227 ? 6.908 0.956 7.762 1.00 97.88 227 ALA A C 1
ATOM 1804 O O . ALA A 1 227 ? 7.558 0.032 8.258 1.00 97.88 227 ALA A O 1
ATOM 1805 N N . ARG A 1 228 ? 7.465 2.060 7.242 1.00 97.88 228 ARG A N 1
ATOM 1806 C CA . ARG A 1 228 ? 8.906 2.329 7.102 1.00 97.88 228 ARG A CA 1
ATOM 1807 C C . ARG A 1 228 ? 9.503 3.201 8.207 1.00 97.88 228 ARG A C 1
ATOM 1809 O O . ARG A 1 228 ? 10.719 3.343 8.280 1.00 97.88 228 ARG A O 1
ATOM 1816 N N . ASP A 1 229 ? 8.688 3.786 9.083 1.00 98.06 229 ASP A N 1
ATOM 1817 C CA . ASP A 1 229 ? 9.211 4.515 10.242 1.00 98.06 229 ASP A CA 1
ATOM 1818 C C . ASP A 1 229 ? 9.607 3.570 11.396 1.00 98.06 229 ASP A C 1
ATOM 1820 O O . ASP A 1 229 ? 9.300 2.376 11.396 1.00 98.06 229 ASP A O 1
ATOM 1824 N N . LYS A 1 230 ? 10.249 4.112 12.434 1.00 98.31 230 LYS A N 1
ATOM 1825 C CA . LYS A 1 230 ? 10.744 3.319 13.574 1.00 98.31 230 LYS A CA 1
ATOM 1826 C C . LYS A 1 230 ? 9.726 3.085 14.691 1.00 98.31 230 LYS A C 1
ATOM 1828 O O . LYS A 1 230 ? 9.962 2.244 15.552 1.00 98.31 230 LYS A O 1
ATOM 1833 N N . VAL A 1 231 ? 8.637 3.851 14.726 1.00 98.50 231 VAL A N 1
ATOM 1834 C CA . VAL A 1 231 ? 7.821 4.028 15.943 1.00 98.50 231 VAL A CA 1
ATOM 1835 C C . VAL A 1 231 ? 6.362 3.629 15.773 1.00 98.50 231 VAL A C 1
ATOM 1837 O O . VAL A 1 231 ? 5.711 3.289 16.756 1.00 98.50 231 VAL A O 1
ATOM 1840 N N . SER A 1 232 ? 5.837 3.642 14.552 1.00 98.56 232 SER A N 1
ATOM 1841 C CA . SER A 1 232 ? 4.426 3.398 14.287 1.00 98.56 232 SER A CA 1
ATOM 1842 C C . SER A 1 232 ? 4.066 1.919 14.319 1.00 98.56 232 SER A C 1
ATOM 1844 O O . SER A 1 232 ? 4.820 1.055 13.871 1.00 98.56 232 SER A O 1
ATOM 1846 N N . PHE A 1 233 ? 2.858 1.635 14.775 1.00 98.75 233 PHE A N 1
ATOM 1847 C CA . PHE A 1 233 ? 2.184 0.348 14.661 1.00 98.75 233 PHE A CA 1
ATOM 1848 C C . PHE A 1 233 ? 0.681 0.598 14.528 1.00 98.75 233 PHE A C 1
ATOM 1850 O O . PHE A 1 233 ? 0.164 1.628 14.964 1.00 98.75 233 PHE A O 1
ATOM 1857 N N . ILE A 1 234 ? -0.036 -0.331 13.906 1.00 98.00 234 ILE A N 1
ATOM 1858 C CA . ILE A 1 234 ? -1.480 -0.218 13.705 1.00 98.00 234 ILE A CA 1
ATOM 1859 C C . ILE A 1 234 ? -2.227 -1.116 14.688 1.00 98.00 234 ILE A C 1
ATOM 1861 O O . ILE A 1 234 ? -1.918 -2.298 14.823 1.00 98.00 234 ILE A O 1
ATOM 1865 N N . ALA A 1 235 ? -3.230 -0.559 15.360 1.00 97.88 235 ALA A N 1
ATOM 1866 C CA . ALA A 1 235 ? -4.163 -1.292 16.201 1.00 97.88 235 ALA A CA 1
ATOM 1867 C C . ALA A 1 235 ? -5.508 -1.432 15.479 1.00 97.88 235 ALA A C 1
ATOM 1869 O O . ALA A 1 235 ? -6.097 -0.426 15.079 1.00 97.88 235 ALA A O 1
ATOM 1870 N N . PHE A 1 236 ? -6.008 -2.653 15.302 1.00 96.88 236 PHE A N 1
ATOM 1871 C CA . PHE A 1 236 ? -7.257 -2.889 14.576 1.00 96.88 236 PHE A CA 1
ATOM 1872 C C . PHE A 1 236 ? -8.033 -4.113 15.067 1.00 96.88 236 PHE A C 1
ATOM 1874 O O . PHE A 1 236 ? -7.497 -5.009 15.721 1.00 96.88 236 PHE A O 1
ATOM 1881 N N . THR A 1 237 ? -9.320 -4.147 14.727 1.00 95.44 237 THR A N 1
ATOM 1882 C CA . THR A 1 237 ? -10.190 -5.322 14.875 1.00 95.44 237 THR A CA 1
ATOM 1883 C C . THR A 1 237 ? -10.798 -5.684 13.523 1.00 95.44 237 THR A C 1
ATOM 1885 O O . THR A 1 237 ? -10.781 -4.874 12.593 1.00 95.44 237 THR A O 1
ATOM 1888 N N . VAL A 1 238 ? -11.304 -6.910 13.389 1.00 93.69 238 VAL A N 1
ATOM 1889 C CA . VAL A 1 238 ? -11.830 -7.449 12.124 1.00 93.69 238 VAL A CA 1
ATOM 1890 C C . VAL A 1 238 ? -13.223 -8.035 12.284 1.00 93.69 238 VAL A C 1
ATOM 1892 O O . VAL A 1 238 ? -13.675 -8.281 13.404 1.00 93.69 238 VAL A O 1
ATOM 1895 N N . ALA A 1 239 ? -13.900 -8.243 11.156 1.00 90.44 239 ALA A N 1
ATOM 1896 C CA . ALA A 1 239 ? -15.234 -8.829 11.114 1.00 90.44 239 ALA A CA 1
ATOM 1897 C C . ALA A 1 239 ? -15.257 -10.281 11.620 1.00 90.44 239 ALA A C 1
ATOM 1899 O O . ALA A 1 239 ? -16.126 -10.618 12.424 1.00 90.44 239 ALA A O 1
ATOM 1900 N N . ASP A 1 240 ? -14.293 -11.111 11.202 1.00 90.44 240 ASP A N 1
ATOM 1901 C CA . ASP A 1 240 ? -14.173 -12.501 11.653 1.00 90.44 240 ASP A CA 1
ATOM 1902 C C . ASP A 1 240 ? -12.714 -12.871 11.982 1.00 90.44 240 ASP A C 1
ATOM 1904 O O . ASP A 1 240 ? -11.937 -13.217 11.097 1.00 90.44 240 ASP A O 1
ATOM 1908 N N . PRO A 1 241 ? -12.325 -12.873 13.268 1.00 91.00 241 PRO A N 1
ATOM 1909 C CA . PRO A 1 241 ? -10.968 -13.226 13.679 1.00 91.00 241 PRO A CA 1
ATOM 1910 C C . PRO A 1 241 ? -10.561 -14.693 13.441 1.00 91.00 241 PRO A C 1
ATOM 1912 O O . PRO A 1 241 ? -9.422 -15.052 13.764 1.00 91.00 241 PRO A O 1
ATOM 1915 N N . ALA A 1 242 ? -11.477 -15.562 12.996 1.00 90.44 242 ALA A N 1
ATOM 1916 C CA . ALA A 1 242 ? -11.174 -16.929 12.571 1.00 90.44 242 ALA A CA 1
ATOM 1917 C C . ALA A 1 242 ? -10.800 -17.011 11.081 1.00 90.44 242 ALA A C 1
ATOM 1919 O O . ALA A 1 242 ? -10.100 -17.944 10.685 1.00 90.44 242 ALA A O 1
ATOM 1920 N N . ASP A 1 243 ? -11.214 -16.026 10.284 1.00 93.44 243 ASP A N 1
ATOM 1921 C CA . ASP A 1 243 ? -10.870 -15.906 8.875 1.00 93.44 243 ASP A CA 1
ATOM 1922 C C . ASP A 1 243 ? -9.699 -14.933 8.693 1.00 93.44 243 ASP A C 1
ATOM 1924 O O . ASP A 1 243 ? -9.811 -13.721 8.900 1.00 93.44 243 ASP A O 1
ATOM 1928 N N . LYS A 1 244 ? -8.551 -15.483 8.288 1.00 92.56 244 LYS A N 1
ATOM 1929 C CA . LYS A 1 244 ? -7.315 -14.720 8.086 1.00 92.56 244 LYS A CA 1
ATOM 1930 C C . LYS A 1 244 ? -7.446 -13.665 6.991 1.00 92.56 244 LYS A C 1
ATOM 1932 O O . LYS A 1 244 ? -6.801 -12.630 7.110 1.00 92.56 244 LYS A O 1
ATOM 1937 N N . GLU A 1 245 ? -8.284 -13.886 5.979 1.00 95.12 245 GLU A N 1
ATOM 1938 C CA . GLU A 1 245 ? -8.475 -12.929 4.884 1.00 95.12 245 GLU A CA 1
ATOM 1939 C C . GLU A 1 245 ? -9.008 -11.583 5.412 1.00 95.12 245 GLU A C 1
ATOM 1941 O O . GLU A 1 245 ? -8.602 -10.503 4.973 1.00 95.12 245 GLU A O 1
ATOM 1946 N N . THR A 1 246 ? -9.860 -11.632 6.444 1.00 94.06 246 THR A N 1
ATOM 1947 C CA . THR A 1 246 ? -10.472 -10.431 7.029 1.00 94.06 246 THR A CA 1
ATOM 1948 C C . THR A 1 246 ? -9.465 -9.496 7.697 1.00 94.06 246 THR A C 1
ATOM 1950 O O . THR A 1 246 ? -9.743 -8.299 7.822 1.00 94.06 246 THR A O 1
ATOM 1953 N N . LEU A 1 247 ? -8.278 -10.003 8.065 1.00 95.12 247 LEU A N 1
ATOM 1954 C CA . LEU A 1 247 ? -7.144 -9.196 8.533 1.00 95.12 247 LEU A CA 1
ATOM 1955 C C . LEU A 1 247 ? -6.706 -8.187 7.480 1.00 95.12 247 LEU A C 1
ATOM 1957 O O . LEU A 1 247 ? -6.311 -7.079 7.838 1.00 95.12 247 LEU A O 1
ATOM 1961 N N . ASN A 1 248 ? -6.846 -8.531 6.204 1.00 95.38 248 ASN A N 1
ATOM 1962 C CA . ASN A 1 248 ? -6.410 -7.710 5.088 1.00 95.38 248 ASN A CA 1
ATOM 1963 C C . ASN A 1 248 ? -7.558 -6.885 4.498 1.00 95.38 248 ASN A C 1
ATOM 1965 O O . ASN A 1 248 ? -7.329 -5.754 4.103 1.00 95.38 248 ASN A O 1
ATOM 1969 N N . ASN A 1 249 ? -8.808 -7.353 4.495 1.00 93.25 249 ASN A N 1
ATOM 1970 C CA . ASN A 1 249 ? -9.860 -6.661 3.729 1.00 93.25 249 ASN A CA 1
ATOM 1971 C C . ASN A 1 249 ? -11.176 -6.376 4.480 1.00 93.25 249 ASN A C 1
ATOM 1973 O O . ASN A 1 249 ? -12.100 -5.806 3.894 1.00 93.25 249 ASN A O 1
ATOM 1977 N N . ARG A 1 250 ? -11.289 -6.733 5.769 1.00 92.69 250 ARG A N 1
ATOM 1978 C CA . ARG A 1 250 ? -12.516 -6.545 6.570 1.00 92.69 250 ARG A CA 1
ATOM 1979 C C . ARG A 1 250 ? -12.225 -6.071 8.000 1.00 92.69 250 ARG A C 1
ATOM 1981 O O . ARG A 1 250 ? -12.741 -6.619 8.979 1.00 92.69 250 ARG A O 1
ATOM 1988 N N . LYS A 1 251 ? -11.448 -4.992 8.124 1.00 93.31 251 LYS A N 1
ATOM 1989 C CA . LYS A 1 251 ? -11.209 -4.294 9.398 1.00 93.31 251 LYS A CA 1
ATOM 1990 C C . LYS A 1 251 ? -12.463 -3.530 9.838 1.00 93.31 251 LYS A C 1
ATOM 1992 O O . LYS A 1 251 ? -13.040 -2.763 9.064 1.00 93.31 251 LYS A O 1
ATOM 1997 N N . THR A 1 252 ? -12.884 -3.712 11.086 1.00 91.06 252 THR A N 1
ATOM 1998 C CA . THR A 1 252 ? -14.061 -3.051 11.684 1.00 91.06 252 THR A CA 1
ATOM 1999 C C . THR A 1 252 ? -13.680 -1.807 12.481 1.00 91.06 252 THR A C 1
ATOM 2001 O O . THR A 1 252 ? -14.439 -0.838 12.518 1.00 91.06 252 THR A O 1
ATOM 2004 N N . THR A 1 253 ? -12.473 -1.783 13.045 1.00 92.44 253 THR A N 1
ATOM 2005 C CA . THR A 1 253 ? -11.851 -0.595 13.640 1.00 92.44 253 THR A CA 1
ATOM 2006 C C . THR A 1 253 ? -10.370 -0.550 13.277 1.00 92.44 253 THR A C 1
ATOM 2008 O O . THR A 1 253 ? -9.760 -1.604 13.127 1.00 92.44 253 THR A O 1
ATOM 2011 N N . ARG A 1 254 ? -9.779 0.641 13.120 1.00 93.44 254 ARG A N 1
ATOM 2012 C CA . ARG A 1 254 ? -8.325 0.825 12.986 1.00 93.44 254 ARG A CA 1
ATOM 2013 C C . ARG A 1 254 ? -7.847 2.177 13.502 1.00 93.44 254 ARG A C 1
ATOM 2015 O O . ARG A 1 254 ? -8.552 3.174 13.352 1.00 93.44 254 ARG A O 1
ATOM 2022 N N . GLN A 1 255 ? -6.656 2.201 14.080 1.00 94.62 255 GLN A N 1
ATOM 2023 C CA . GLN A 1 255 ? -6.015 3.389 14.636 1.00 94.62 255 GLN A CA 1
ATOM 2024 C C . GLN A 1 255 ? -4.497 3.216 14.585 1.00 94.62 255 GLN A C 1
ATOM 2026 O O . GLN A 1 255 ? -3.995 2.124 14.861 1.00 94.62 255 GLN A O 1
ATOM 2031 N N . VAL A 1 256 ? -3.767 4.274 14.241 1.00 96.69 256 VAL A N 1
ATOM 2032 C CA . VAL A 1 256 ? -2.303 4.261 14.307 1.00 96.69 256 VAL A CA 1
ATOM 2033 C C . VAL A 1 256 ? -1.877 4.654 15.719 1.00 96.69 256 VAL A C 1
ATOM 2035 O O . VAL A 1 256 ? -2.489 5.491 16.382 1.00 96.69 256 VAL A O 1
ATOM 2038 N N . PHE A 1 257 ? -0.827 4.016 16.205 1.00 98.56 257 PHE A N 1
ATOM 2039 C CA . PHE A 1 257 ? -0.137 4.376 17.432 1.00 98.56 257 PHE A CA 1
ATOM 2040 C C . PHE A 1 257 ? 1.341 4.536 17.113 1.00 98.56 257 PHE A C 1
ATOM 2042 O O . PHE A 1 257 ? 1.829 3.926 16.163 1.00 98.56 257 PHE A O 1
ATOM 2049 N N . ALA A 1 258 ? 2.057 5.319 17.916 1.00 98.69 258 ALA A N 1
ATOM 2050 C CA . ALA A 1 258 ? 3.507 5.387 17.816 1.00 98.69 258 ALA A CA 1
ATOM 2051 C C . ALA A 1 258 ? 4.168 5.302 19.189 1.00 98.69 258 ALA A C 1
ATOM 2053 O O 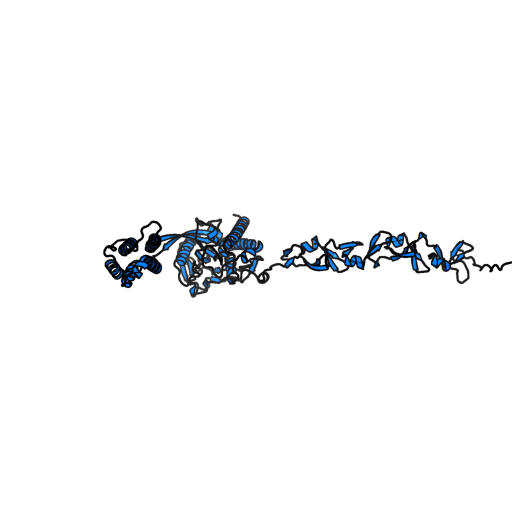. ALA A 1 258 ? 3.743 5.958 20.141 1.00 98.69 258 ALA A O 1
ATOM 2054 N N . TYR A 1 259 ? 5.211 4.485 19.284 1.00 98.69 259 TYR A N 1
ATOM 2055 C CA . TYR A 1 259 ? 5.984 4.264 20.494 1.00 98.69 259 TYR A CA 1
ATOM 2056 C C . TYR A 1 259 ? 7.440 3.984 20.145 1.00 98.69 259 TYR A C 1
ATOM 2058 O O . TYR A 1 259 ? 7.730 3.253 19.203 1.00 98.69 259 TYR A O 1
ATOM 2066 N N . LYS A 1 260 ? 8.357 4.520 20.945 1.00 97.75 260 LYS A N 1
ATOM 2067 C CA . LYS A 1 260 ? 9.760 4.118 20.911 1.00 97.75 260 LYS A CA 1
ATOM 2068 C C . LYS A 1 260 ? 10.080 3.348 22.197 1.00 97.75 260 LYS A C 1
ATOM 2070 O O . LYS A 1 260 ? 9.862 3.921 23.268 1.00 97.75 260 LYS A O 1
ATOM 2075 N N . PRO A 1 261 ? 10.593 2.105 22.122 1.00 97.94 261 PRO A N 1
A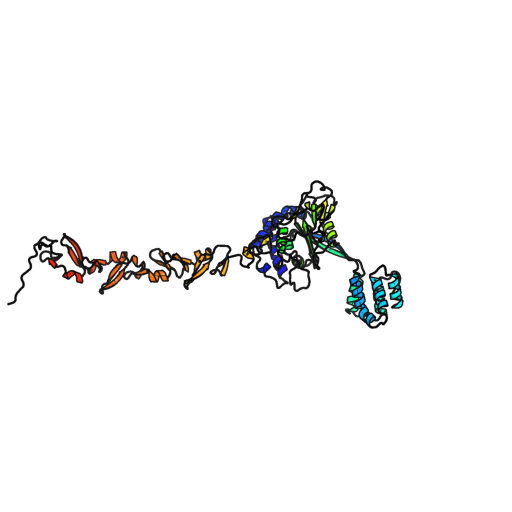TOM 2076 C CA . PRO A 1 261 ? 11.010 1.355 23.304 1.00 97.94 261 PRO A CA 1
ATOM 2077 C C . PRO A 1 261 ? 11.910 2.181 24.230 1.00 97.94 261 PRO A C 1
ATOM 2079 O O . PRO A 1 261 ? 12.856 2.830 23.786 1.00 97.94 261 PRO A O 1
ATOM 2082 N N . GLY A 1 262 ? 11.575 2.198 25.518 1.00 96.81 262 GLY A N 1
ATOM 2083 C CA . GLY A 1 262 ? 12.274 2.933 26.569 1.00 96.81 262 GLY A CA 1
ATOM 2084 C C . GLY A 1 262 ? 12.021 4.444 26.598 1.00 96.81 262 GLY A C 1
ATOM 2085 O O . GLY A 1 262 ? 12.614 5.124 27.425 1.00 96.81 262 GLY A O 1
ATOM 2086 N N . ASN A 1 263 ? 11.172 4.996 25.722 1.00 96.81 263 ASN A N 1
ATOM 2087 C CA . ASN A 1 263 ? 10.948 6.447 25.638 1.00 96.81 263 ASN A CA 1
ATOM 2088 C C . ASN A 1 263 ? 9.842 6.961 26.576 1.00 96.81 263 ASN A C 1
ATOM 2090 O O . ASN A 1 263 ? 9.724 8.162 26.780 1.00 96.81 263 ASN A O 1
ATOM 2094 N N . GLY A 1 264 ? 8.960 6.083 27.069 1.00 97.50 264 GLY A N 1
ATOM 2095 C CA . GLY A 1 264 ? 7.854 6.474 27.957 1.00 97.50 264 GLY A CA 1
ATOM 2096 C C . GLY A 1 264 ? 6.776 7.383 27.341 1.00 97.50 264 GLY A C 1
ATOM 2097 O O . GLY A 1 264 ? 5.873 7.808 28.058 1.00 97.50 264 GLY A O 1
ATOM 2098 N N . LEU A 1 265 ? 6.823 7.656 26.033 1.00 98.44 265 LEU A N 1
ATOM 2099 C CA . LEU A 1 265 ? 5.842 8.459 25.296 1.00 98.44 265 LEU A CA 1
ATOM 2100 C C . LEU A 1 265 ? 5.123 7.605 24.244 1.00 98.44 265 LEU A C 1
ATOM 2102 O O . LEU A 1 265 ? 5.768 7.032 23.367 1.00 98.44 265 LEU A O 1
ATOM 2106 N N . LEU A 1 266 ? 3.791 7.558 24.319 1.00 98.62 266 LEU A N 1
ATOM 2107 C CA . LEU A 1 266 ? 2.906 6.848 23.389 1.00 98.62 266 LEU A CA 1
ATOM 2108 C C . LEU A 1 266 ? 1.960 7.833 22.694 1.00 98.62 266 LEU A C 1
ATOM 2110 O O . LEU A 1 266 ? 1.177 8.509 23.362 1.00 98.62 266 LEU A O 1
ATOM 2114 N N . LEU A 1 267 ? 1.976 7.857 21.365 1.00 98.50 267 LEU A N 1
ATOM 2115 C CA . LEU A 1 267 ? 0.954 8.506 20.545 1.00 98.50 267 LEU A CA 1
ATOM 2116 C C . LEU A 1 267 ? -0.198 7.535 20.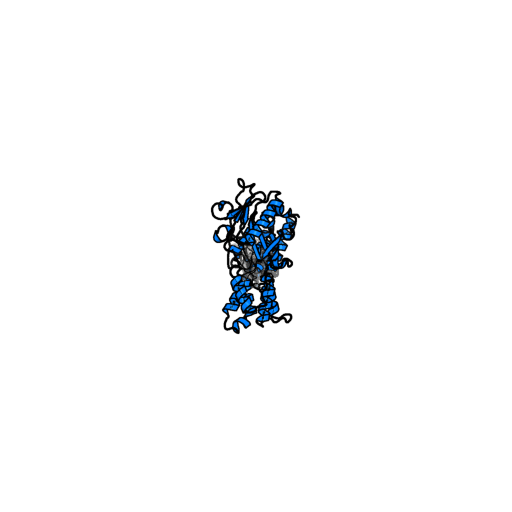264 1.00 98.50 267 LEU A C 1
ATOM 2118 O O . LEU A 1 267 ? 0.025 6.363 19.964 1.00 98.50 267 LEU A O 1
ATOM 2122 N N . GLN A 1 268 ? -1.413 8.070 20.273 1.00 97.44 268 GLN A N 1
ATOM 2123 C CA . GLN A 1 268 ? -2.622 7.471 19.733 1.00 97.44 268 GLN A CA 1
ATOM 2124 C C . GLN A 1 268 ? -3.263 8.438 18.726 1.00 97.44 268 GLN A C 1
ATOM 2126 O O . GLN A 1 268 ? -3.625 9.562 19.084 1.00 97.44 268 GLN A O 1
ATOM 2131 N N . SER A 1 269 ? -3.418 7.976 17.487 1.00 95.06 269 SER A N 1
ATOM 2132 C CA . SER A 1 269 ? -3.980 8.727 16.358 1.00 95.06 269 SER A CA 1
ATOM 2133 C C . SER A 1 269 ? -5.521 8.723 16.366 1.00 95.06 269 SER A C 1
ATOM 2135 O O . SER A 1 269 ? -6.147 8.254 17.322 1.00 95.06 269 SER A O 1
ATOM 2137 N N . ARG A 1 270 ? -6.176 9.235 15.319 1.00 93.56 270 ARG A N 1
ATOM 2138 C CA . ARG A 1 270 ? -7.641 9.198 15.175 1.00 93.56 270 ARG A CA 1
ATOM 2139 C C . ARG A 1 270 ? -8.166 7.765 15.046 1.00 93.56 270 ARG A C 1
ATOM 2141 O O . ARG A 1 270 ? -7.631 6.938 14.312 1.00 93.56 270 ARG A O 1
ATOM 2148 N N . MET A 1 271 ? -9.288 7.482 15.705 1.00 91.81 271 MET A N 1
ATOM 2149 C CA . MET A 1 271 ? -10.003 6.209 15.566 1.00 91.81 271 MET A CA 1
ATOM 2150 C C . MET A 1 271 ? -10.846 6.189 14.283 1.00 91.81 271 MET A C 1
ATOM 2152 O O . MET A 1 271 ? -11.645 7.097 14.050 1.00 91.81 271 MET A O 1
ATOM 2156 N N . TYR A 1 272 ? -10.751 5.113 13.501 1.00 90.44 272 TYR A N 1
ATOM 2157 C CA . TYR A 1 272 ? -11.639 4.845 12.368 1.00 90.44 272 TYR A CA 1
ATOM 2158 C C . TYR A 1 272 ? -12.448 3.571 12.604 1.00 90.44 272 TYR A C 1
ATOM 2160 O O . TYR A 1 272 ? -11.869 2.515 12.844 1.00 90.44 272 TYR A O 1
ATOM 2168 N N . ASN A 1 273 ? -13.772 3.633 12.479 1.00 88.12 273 ASN A N 1
ATOM 2169 C CA . ASN A 1 273 ? -14.671 2.479 12.583 1.00 88.12 273 ASN A CA 1
ATOM 2170 C C . ASN A 1 273 ? -15.359 2.173 11.234 1.00 88.12 273 ASN A C 1
ATOM 2172 O O . ASN A 1 273 ? -14.986 2.724 10.192 1.00 88.12 273 ASN A O 1
ATOM 2176 N N . THR A 1 274 ? -16.356 1.284 11.233 1.00 82.06 274 THR A N 1
ATOM 2177 C CA . THR A 1 274 ? -17.142 0.927 10.036 1.00 82.06 274 THR A CA 1
ATOM 2178 C C . THR A 1 274 ? -18.007 2.062 9.494 1.00 82.06 274 THR A C 1
ATOM 2180 O O . THR A 1 274 ? -18.535 1.915 8.400 1.00 82.06 274 THR A O 1
ATOM 2183 N N . SER A 1 275 ? -18.138 3.169 10.227 1.00 76.75 275 SER A N 1
ATOM 2184 C CA . SER A 1 275 ? -18.829 4.398 9.819 1.00 76.75 275 SER A CA 1
ATOM 2185 C C . SER A 1 275 ? -17.856 5.538 9.489 1.00 76.75 275 SER A C 1
ATOM 2187 O O . SER A 1 275 ? -18.292 6.615 9.093 1.00 76.75 275 SER A O 1
ATOM 2189 N N . GLY A 1 276 ? -16.543 5.315 9.632 1.00 79.25 276 GLY A N 1
ATOM 2190 C CA . GLY A 1 276 ? -15.494 6.270 9.284 1.00 79.25 276 GLY A CA 1
ATOM 2191 C C . GLY A 1 276 ? -14.652 6.785 10.420 1.00 79.25 276 GLY A C 1
ATOM 2192 O O . GLY A 1 276 ? -14.576 6.193 11.492 1.00 79.25 276 GLY A O 1
ATOM 2193 N N . GLY A 1 277 ? -13.948 7.878 10.129 1.00 79.88 277 GLY A N 1
ATOM 2194 C CA . GLY A 1 277 ? -13.146 8.570 11.122 1.00 79.88 277 GLY A CA 1
ATOM 2195 C C . GLY A 1 277 ? -14.055 9.196 12.171 1.00 79.88 277 GLY A C 1
ATOM 2196 O O . GLY A 1 277 ? -14.903 10.029 11.847 1.00 79.88 277 GLY A O 1
ATOM 2197 N N . VAL A 1 278 ? -13.855 8.831 13.430 1.00 81.62 278 VAL A N 1
ATOM 2198 C CA . VAL A 1 278 ? -14.617 9.389 14.547 1.00 81.62 278 VAL A CA 1
ATOM 2199 C C . VAL A 1 278 ? -14.159 10.825 14.807 1.00 81.62 278 VAL A C 1
ATOM 2201 O O . VAL A 1 278 ? -12.990 11.157 14.601 1.00 81.62 278 VAL A O 1
ATOM 2204 N N . TYR A 1 279 ? -15.097 11.681 15.202 1.00 78.75 279 TYR A N 1
ATOM 2205 C CA . TYR A 1 279 ? -14.826 13.025 15.702 1.00 78.75 279 TYR A CA 1
ATOM 2206 C C . TYR A 1 279 ? -15.060 13.030 17.211 1.00 78.75 279 TYR A C 1
ATOM 2208 O O . TYR A 1 279 ? -16.104 12.567 17.670 1.00 78.75 279 TYR A O 1
ATOM 2216 N N . GLY A 1 280 ? -14.102 13.555 17.972 1.00 76.12 280 GLY A N 1
ATOM 2217 C CA . GLY A 1 280 ? -14.153 13.524 19.433 1.00 76.12 280 GLY A CA 1
ATOM 2218 C C . GLY A 1 280 ? -13.885 12.140 20.042 1.00 76.12 280 GLY A C 1
ATOM 2219 O O . GLY A 1 280 ? -13.414 11.213 19.380 1.00 76.12 280 GLY A O 1
ATOM 2220 N N . ALA A 1 281 ? -14.164 12.023 21.341 1.00 74.12 281 ALA A N 1
ATOM 2221 C CA . ALA A 1 281 ? -13.824 10.844 22.128 1.00 74.12 281 ALA A CA 1
ATOM 2222 C C . ALA A 1 281 ? -14.648 9.608 21.736 1.00 74.12 281 ALA A C 1
ATOM 2224 O O . ALA A 1 281 ? -15.874 9.649 21.674 1.00 74.12 281 ALA A O 1
ATOM 2225 N N . SER A 1 282 ? -13.953 8.485 21.547 1.00 79.69 282 SER A N 1
ATOM 2226 C CA . SER A 1 282 ? -14.540 7.159 21.327 1.00 79.69 282 SER A CA 1
ATOM 2227 C C . SER A 1 282 ? -14.207 6.227 22.493 1.00 79.69 282 SER A C 1
ATOM 2229 O O . SER A 1 282 ? -13.058 6.176 22.944 1.00 79.69 282 SER A O 1
ATOM 2231 N N . GLU A 1 283 ? -15.190 5.462 22.972 1.00 77.06 283 GLU A N 1
ATOM 2232 C CA . GLU A 1 283 ? -14.989 4.489 24.054 1.00 77.06 283 GLU A CA 1
ATOM 2233 C C . GLU A 1 283 ? -13.998 3.385 23.661 1.00 77.06 283 GLU A C 1
ATOM 2235 O O . GLU A 1 283 ? -13.082 3.078 24.430 1.00 77.06 283 GLU A O 1
ATOM 2240 N N . ASP A 1 284 ? -14.112 2.864 22.433 1.00 84.12 284 ASP A N 1
ATOM 2241 C CA . ASP A 1 284 ? -13.185 1.865 21.885 1.00 84.12 284 ASP A CA 1
ATOM 2242 C C . ASP A 1 284 ? -11.750 2.417 21.817 1.00 84.12 284 ASP A C 1
ATOM 2244 O O . ASP A 1 284 ? -10.797 1.713 22.150 1.00 84.12 284 ASP A O 1
ATOM 2248 N N . SER A 1 285 ? -11.588 3.703 21.479 1.00 88.88 285 SER A N 1
ATOM 2249 C CA . SER A 1 285 ? -10.275 4.367 21.435 1.00 88.88 285 SER A CA 1
ATOM 2250 C C . SER A 1 285 ? -9.595 4.345 22.809 1.00 88.88 285 SER A C 1
ATOM 2252 O O . SER A 1 285 ? -8.436 3.942 22.936 1.00 88.88 285 SER A O 1
ATOM 2254 N N . LYS A 1 286 ? -10.312 4.706 23.881 1.00 91.69 286 LYS A N 1
ATOM 2255 C CA . LYS A 1 286 ? -9.762 4.616 25.243 1.00 91.69 286 LYS A CA 1
ATOM 2256 C C . LYS A 1 286 ? -9.410 3.174 25.611 1.00 91.69 286 LYS A C 1
ATOM 2258 O O . LYS A 1 286 ? -8.320 2.935 26.122 1.00 91.69 286 LYS A O 1
ATOM 2263 N N . LEU A 1 287 ? -10.301 2.226 25.322 1.00 92.25 287 LEU A N 1
ATOM 2264 C CA . LEU A 1 287 ? -10.081 0.813 25.624 1.00 92.25 287 LEU A CA 1
ATOM 2265 C C . LEU A 1 287 ? -8.810 0.271 24.950 1.00 92.25 287 LEU A C 1
ATOM 2267 O O . LEU A 1 287 ? -8.030 -0.426 25.596 1.00 92.25 287 LEU A O 1
ATOM 2271 N N . TYR A 1 288 ? -8.575 0.597 23.676 1.00 95.44 288 TYR A N 1
ATOM 2272 C CA . TYR A 1 288 ? -7.382 0.137 22.955 1.00 95.44 288 TYR A CA 1
ATOM 2273 C C . TYR A 1 288 ? -6.109 0.736 23.545 1.00 95.44 288 TYR A C 1
ATOM 2275 O O . TYR A 1 288 ? -5.142 0.007 23.769 1.00 95.44 288 TYR A O 1
ATOM 2283 N N . ARG A 1 289 ? -6.127 2.033 23.876 1.00 96.88 289 ARG A N 1
ATOM 2284 C CA . ARG A 1 289 ? -5.007 2.699 24.550 1.00 96.88 289 ARG A CA 1
ATOM 2285 C C . ARG A 1 289 ? -4.677 2.036 25.885 1.00 96.88 289 ARG A C 1
ATOM 2287 O O . ARG A 1 289 ? -3.513 1.734 26.118 1.00 96.88 289 ARG A O 1
ATOM 2294 N N . ASP A 1 290 ? -5.677 1.760 26.718 1.00 95.50 290 ASP A N 1
ATOM 2295 C CA . ASP A 1 290 ? -5.480 1.136 28.033 1.00 95.50 290 ASP A CA 1
ATOM 2296 C C . ASP A 1 290 ? -4.891 -0.287 27.902 1.00 95.50 290 ASP A C 1
ATOM 2298 O O . ASP A 1 290 ? -4.014 -0.681 28.678 1.00 95.50 290 ASP A O 1
ATOM 2302 N N . LEU A 1 291 ? -5.335 -1.062 26.900 1.00 96.31 291 LEU A N 1
ATOM 2303 C CA . LEU A 1 291 ? -4.788 -2.392 26.599 1.00 96.31 291 LEU A CA 1
ATOM 2304 C C . LEU A 1 291 ? -3.323 -2.320 26.142 1.00 96.31 291 LEU A C 1
ATOM 2306 O O . LEU A 1 291 ? -2.500 -3.088 26.638 1.00 96.31 291 LEU A O 1
ATOM 2310 N N . ILE A 1 292 ? -3.000 -1.394 25.235 1.00 98.25 292 ILE A N 1
ATOM 2311 C CA . ILE A 1 292 ? -1.650 -1.207 24.681 1.00 98.25 292 ILE A CA 1
ATOM 2312 C C . ILE A 1 292 ? -0.682 -0.684 25.749 1.00 98.25 292 ILE A C 1
ATOM 2314 O O . ILE A 1 292 ? 0.410 -1.223 25.895 1.00 98.25 292 ILE A O 1
ATOM 2318 N N . GLN A 1 293 ? -1.084 0.315 26.539 1.00 98.12 293 GLN A N 1
ATOM 2319 C CA . GLN A 1 293 ? -0.293 0.854 27.651 1.00 98.12 293 GLN A CA 1
ATOM 2320 C C . GLN A 1 293 ? 0.077 -0.228 28.666 1.00 98.12 293 GLN A C 1
ATOM 2322 O O . GLN A 1 293 ? 1.234 -0.327 29.075 1.00 98.12 293 GLN A O 1
ATOM 2327 N N . ARG A 1 294 ? -0.893 -1.078 29.029 1.00 96.56 294 ARG A N 1
ATOM 2328 C CA . ARG A 1 294 ? -0.660 -2.210 29.930 1.00 96.56 294 ARG A CA 1
ATOM 2329 C C . ARG A 1 294 ? 0.355 -3.190 29.351 1.00 96.56 294 ARG A C 1
ATOM 2331 O O . ARG A 1 294 ? 1.225 -3.644 30.090 1.00 96.56 294 ARG A O 1
ATOM 2338 N N . GLU A 1 295 ? 0.227 -3.520 28.069 1.00 97.12 295 GLU A N 1
ATOM 2339 C CA . GLU A 1 295 ? 1.134 -4.450 27.397 1.00 97.12 295 GLU A CA 1
ATOM 2340 C C . GLU A 1 295 ? 2.555 -3.876 27.327 1.00 97.12 295 GLU A C 1
ATOM 2342 O O . GLU A 1 295 ? 3.491 -4.522 27.779 1.00 97.12 295 GLU A O 1
ATOM 2347 N N . ILE A 1 296 ? 2.718 -2.622 26.893 1.00 98.06 296 ILE A N 1
ATOM 2348 C CA . ILE A 1 296 ? 4.021 -1.937 26.847 1.00 98.06 296 ILE A CA 1
ATOM 2349 C C . ILE A 1 296 ? 4.669 -1.880 28.236 1.00 98.06 296 ILE A C 1
ATOM 2351 O O . ILE A 1 296 ? 5.824 -2.272 28.388 1.00 98.06 296 ILE A O 1
ATOM 2355 N N . SER A 1 297 ? 3.935 -1.445 29.267 1.00 96.69 297 SER A N 1
ATOM 2356 C CA . SER A 1 297 ? 4.457 -1.399 30.639 1.00 96.69 297 SER A CA 1
ATOM 2357 C C . SER A 1 297 ? 4.904 -2.774 31.139 1.00 96.69 297 SER A C 1
ATOM 2359 O O . SER A 1 297 ? 5.932 -2.881 31.806 1.00 96.69 297 SER A O 1
ATOM 2361 N N . MET A 1 298 ? 4.170 -3.835 30.791 1.00 96.00 298 MET A N 1
ATOM 2362 C CA . MET A 1 298 ? 4.550 -5.205 31.132 1.00 96.00 298 MET A CA 1
ATOM 2363 C C . MET A 1 298 ? 5.843 -5.630 30.425 1.00 96.00 298 MET A C 1
ATOM 2365 O O . MET A 1 298 ? 6.728 -6.186 31.072 1.00 96.00 298 MET A O 1
ATOM 2369 N N . LEU A 1 299 ? 5.973 -5.343 29.126 1.00 97.69 299 LEU A N 1
ATOM 2370 C CA . LEU A 1 299 ? 7.143 -5.713 28.319 1.00 97.69 299 LEU A CA 1
ATOM 2371 C C . LEU A 1 299 ? 8.421 -4.988 28.750 1.00 97.69 299 LEU A C 1
ATOM 2373 O O . LEU A 1 299 ? 9.517 -5.534 28.621 1.00 97.69 299 LEU A O 1
ATOM 2377 N N . GLU A 1 300 ? 8.279 -3.778 29.284 1.00 97.44 300 GLU A N 1
ATOM 2378 C CA . GLU A 1 300 ? 9.384 -2.994 29.841 1.00 97.44 300 GLU A CA 1
ATOM 2379 C C . GLU A 1 300 ? 9.600 -3.225 31.340 1.00 97.44 300 GLU A C 1
ATOM 2381 O O . GLU A 1 300 ? 10.525 -2.662 31.918 1.00 97.44 300 GLU A O 1
ATOM 2386 N N . ASN A 1 301 ? 8.794 -4.090 31.965 1.00 96.19 301 ASN A N 1
ATOM 2387 C CA . ASN A 1 301 ? 8.869 -4.420 33.387 1.00 96.19 301 ASN A CA 1
ATOM 2388 C C . ASN A 1 301 ? 8.765 -3.181 34.305 1.00 96.19 301 ASN A C 1
ATOM 2390 O O . ASN A 1 301 ? 9.505 -3.038 35.280 1.00 96.19 301 ASN A O 1
ATOM 2394 N N . VAL A 1 302 ? 7.820 -2.291 33.995 1.00 95.44 302 VAL A N 1
ATOM 2395 C CA . VAL A 1 302 ? 7.539 -1.054 34.741 1.00 95.44 302 VAL A CA 1
ATOM 2396 C C . VAL A 1 302 ? 6.063 -0.966 35.155 1.00 95.44 302 VAL A C 1
ATOM 2398 O O . VAL A 1 302 ? 5.202 -1.622 34.561 1.00 95.44 302 VAL A O 1
ATOM 2401 N N . PRO A 1 303 ? 5.711 -0.152 36.168 1.00 92.88 303 PRO A N 1
ATOM 2402 C CA . PRO A 1 303 ? 4.314 0.093 36.519 1.00 92.88 303 PRO A CA 1
ATOM 2403 C C . PRO A 1 303 ? 3.499 0.700 35.362 1.00 92.88 303 PRO A C 1
ATOM 2405 O O . PRO A 1 303 ? 3.963 1.583 34.641 1.00 92.88 303 PRO A O 1
ATOM 2408 N N . ASN A 1 304 ? 2.240 0.275 35.223 1.00 94.44 304 ASN A N 1
ATOM 2409 C CA . ASN A 1 304 ? 1.298 0.826 34.242 1.00 94.44 304 ASN A CA 1
ATOM 2410 C C . ASN A 1 304 ? 0.688 2.155 34.728 1.00 94.44 304 ASN A C 1
ATOM 2412 O O . ASN A 1 304 ? -0.480 2.205 35.115 1.00 94.44 304 ASN A O 1
ATOM 2416 N N . LEU A 1 305 ? 1.501 3.214 34.769 1.00 94.44 305 LEU A N 1
ATOM 2417 C CA . LEU A 1 305 ? 1.125 4.541 35.267 1.00 94.44 305 LEU A CA 1
ATOM 2418 C C . LEU A 1 305 ? 1.339 5.600 34.180 1.00 94.44 305 LEU A C 1
ATOM 2420 O O . LEU A 1 305 ? 2.433 6.142 34.041 1.00 94.44 305 LEU A O 1
ATOM 2424 N N . TRP A 1 306 ? 0.285 5.901 33.422 1.00 97.94 306 TRP A N 1
ATOM 2425 C CA . TRP A 1 306 ? 0.320 6.848 32.304 1.00 97.94 306 TRP A CA 1
ATOM 2426 C C . TRP A 1 306 ? -0.572 8.060 32.570 1.00 97.94 306 TRP A C 1
ATOM 2428 O O . TRP A 1 306 ? -1.694 7.925 33.062 1.00 97.94 306 TRP A O 1
ATOM 2438 N N . LYS A 1 307 ? -0.104 9.247 32.180 1.00 97.62 307 LYS A N 1
ATOM 2439 C CA . LYS A 1 307 ? -0.909 10.471 32.105 1.00 97.62 307 LYS A CA 1
ATOM 2440 C C . LYS A 1 307 ? -1.192 10.786 30.640 1.00 97.62 307 LYS A C 1
ATOM 2442 O O . LYS A 1 307 ? -0.270 10.858 29.834 1.00 97.62 307 LYS A O 1
ATOM 2447 N N . THR A 1 308 ? -2.469 10.930 30.290 1.00 97.19 308 THR A N 1
ATOM 2448 C CA . THR A 1 308 ? -2.923 11.156 28.907 1.00 97.19 308 THR A CA 1
ATOM 2449 C C . THR A 1 308 ? -3.307 12.616 28.692 1.00 97.19 308 THR A C 1
ATOM 2451 O O . THR A 1 308 ? -4.031 13.192 29.503 1.00 97.19 308 THR A O 1
ATOM 2454 N N . TYR A 1 309 ? -2.880 13.178 27.568 1.00 96.44 309 TYR A N 1
ATOM 2455 C CA . TYR A 1 309 ? -3.133 14.551 27.152 1.00 96.44 309 TYR A CA 1
ATOM 2456 C C . TYR A 1 309 ? -3.629 14.576 25.698 1.00 96.44 309 TYR A C 1
ATOM 2458 O O . TYR A 1 309 ? -3.327 13.647 24.943 1.00 96.44 309 TYR A O 1
ATOM 2466 N N . PRO A 1 310 ? -4.381 15.606 25.277 1.00 95.44 310 PRO A N 1
ATOM 2467 C CA . PRO A 1 310 ? -4.586 15.881 23.856 1.00 95.44 310 PRO A CA 1
ATOM 2468 C C . PRO A 1 310 ? -3.241 16.050 23.135 1.00 95.44 310 PRO A C 1
ATOM 2470 O O . PRO A 1 310 ? -2.300 16.589 23.717 1.00 95.44 310 PRO A O 1
ATOM 2473 N N . THR A 1 311 ? -3.144 15.588 21.888 1.00 93.62 311 THR A N 1
ATOM 2474 C CA . THR A 1 311 ? -1.961 15.827 21.038 1.00 93.62 311 THR A CA 1
ATOM 2475 C C . THR A 1 311 ? -1.795 17.302 20.703 1.00 93.62 311 THR A C 1
ATOM 2477 O O . THR A 1 311 ? -0.676 17.782 20.606 1.00 93.62 311 THR A O 1
ATOM 2480 N N . VAL A 1 312 ? -2.895 18.039 20.558 1.00 91.56 312 VAL A N 1
ATOM 2481 C CA . VAL A 1 312 ? -2.884 19.484 20.306 1.00 91.56 312 VAL A CA 1
ATOM 2482 C C . VAL A 1 312 ? -2.798 20.293 21.607 1.00 91.56 312 VAL A C 1
ATOM 2484 O O . VAL A 1 312 ? -3.160 19.818 22.684 1.00 91.56 312 VAL A O 1
ATOM 2487 N N . GLY A 1 313 ? -2.347 21.545 21.514 1.00 92.12 313 GLY A N 1
ATOM 2488 C CA . GLY A 1 313 ? -2.197 22.436 22.668 1.00 92.12 313 GLY A CA 1
ATOM 2489 C C . GLY A 1 313 ? -0.847 22.266 23.364 1.00 92.12 313 GLY A C 1
ATOM 2490 O O . GLY A 1 313 ? 0.186 22.207 22.706 1.00 92.12 313 GLY A O 1
ATOM 2491 N N . GLU A 1 314 ? -0.835 22.188 24.698 1.00 92.38 314 GLU A N 1
ATOM 2492 C CA . GLU A 1 314 ? 0.403 22.191 25.503 1.00 92.38 314 GLU A CA 1
ATOM 2493 C C . GLU A 1 314 ? 1.364 21.032 25.199 1.00 92.38 314 GLU A C 1
ATOM 2495 O O . GLU A 1 314 ? 2.548 21.122 25.515 1.00 92.38 314 GLU A O 1
ATOM 2500 N N . LYS A 1 315 ? 0.867 19.935 24.617 1.00 93.88 315 LYS A N 1
ATOM 2501 C CA . LYS A 1 315 ? 1.650 18.731 24.305 1.00 93.88 315 LYS A CA 1
ATOM 2502 C C . LYS A 1 315 ? 1.897 18.524 22.805 1.00 93.88 315 LYS A C 1
ATOM 2504 O O . LYS A 1 315 ? 2.318 17.440 22.412 1.00 93.88 315 LYS A O 1
ATOM 2509 N N . SER A 1 316 ? 1.722 19.560 21.979 1.00 92.56 316 SER A N 1
ATOM 2510 C CA . SER A 1 316 ? 1.959 19.476 20.526 1.00 92.56 316 SER A CA 1
ATOM 2511 C C . SER A 1 316 ? 3.403 19.159 20.146 1.00 92.56 316 SER A C 1
ATOM 2513 O O . SER A 1 316 ? 3.641 18.566 19.105 1.00 92.56 316 SER A O 1
ATOM 2515 N N . PHE A 1 317 ? 4.369 19.491 21.003 1.00 94.12 317 PHE A N 1
ATOM 2516 C CA . PHE A 1 317 ? 5.788 19.194 20.782 1.00 94.12 317 PHE A CA 1
ATOM 2517 C C . PHE A 1 317 ? 6.145 17.705 20.943 1.00 94.12 317 PHE A C 1
ATOM 2519 O O . PHE A 1 317 ? 7.272 17.311 20.666 1.00 94.12 317 PHE A O 1
ATOM 2526 N N . CYS A 1 318 ? 5.229 16.870 21.446 1.00 96.75 318 CYS A N 1
ATOM 2527 C CA . CYS A 1 318 ? 5.510 15.456 21.692 1.00 96.75 318 CYS A CA 1
ATOM 2528 C C . CYS A 1 318 ? 5.639 14.640 20.396 1.00 96.75 318 CYS A C 1
ATOM 2530 O O . CYS A 1 318 ? 6.248 13.571 20.417 1.00 96.75 318 CYS A O 1
ATOM 2532 N N . VAL A 1 319 ? 5.056 15.100 19.289 1.00 97.12 319 VAL A N 1
ATOM 2533 C CA . VAL A 1 319 ? 5.020 14.355 18.029 1.00 97.12 319 VAL A CA 1
ATOM 2534 C C . VAL A 1 319 ? 5.341 15.288 16.877 1.00 97.12 319 VAL A C 1
ATOM 2536 O O . VAL A 1 319 ? 4.747 16.352 16.742 1.00 97.12 319 VAL A O 1
ATOM 2539 N N . GLU A 1 320 ? 6.263 14.851 16.035 1.00 96.12 320 GLU A N 1
ATOM 2540 C CA . GLU A 1 320 ? 6.705 15.532 14.831 1.00 96.12 320 GLU A CA 1
ATOM 2541 C C . GLU A 1 320 ? 6.400 14.646 13.620 1.00 96.12 320 GLU A C 1
ATOM 2543 O O . GLU A 1 320 ? 6.521 13.417 13.674 1.00 96.12 320 GLU A O 1
ATOM 2548 N N . ARG A 1 321 ? 6.006 15.268 12.509 1.00 95.75 321 ARG A N 1
ATOM 2549 C CA . ARG A 1 321 ? 5.878 14.580 11.223 1.00 95.75 321 ARG A CA 1
ATOM 2550 C C . ARG A 1 321 ? 7.272 14.279 10.676 1.00 95.75 321 ARG A C 1
ATOM 2552 O O . ARG A 1 321 ? 8.116 15.169 10.617 1.00 95.75 321 ARG A O 1
ATOM 2559 N N . GLY A 1 322 ? 7.504 13.034 10.275 1.00 96.38 322 GLY A N 1
ATOM 2560 C CA . GLY A 1 322 ? 8.734 12.640 9.601 1.00 96.38 322 GLY A CA 1
ATOM 2561 C C . GLY A 1 322 ? 8.874 13.282 8.227 1.00 96.38 322 GLY A C 1
ATOM 2562 O O . GLY A 1 322 ? 7.881 13.574 7.556 1.00 96.38 322 GLY A O 1
ATOM 2563 N N . ASP A 1 323 ? 10.122 13.499 7.816 1.00 94.44 323 ASP A N 1
ATOM 2564 C CA . ASP A 1 323 ? 10.415 14.086 6.513 1.00 94.44 323 ASP A CA 1
ATOM 2565 C C . ASP A 1 323 ? 9.850 13.223 5.375 1.00 94.44 323 ASP A C 1
ATOM 2567 O O . ASP A 1 323 ? 9.855 11.990 5.449 1.00 94.44 323 ASP A O 1
ATOM 2571 N N . GLY A 1 324 ? 9.288 13.887 4.363 1.00 93.00 324 GLY A N 1
ATOM 2572 C CA . GLY A 1 324 ? 8.656 13.233 3.215 1.00 93.00 324 GLY A CA 1
ATOM 2573 C C . GLY A 1 324 ? 7.380 12.439 3.488 1.00 93.00 324 GLY A C 1
ATOM 2574 O O . GLY A 1 324 ? 6.812 11.875 2.553 1.00 93.00 324 GLY A O 1
ATOM 2575 N N . PHE A 1 325 ? 6.895 12.376 4.734 1.00 95.06 325 PHE A N 1
ATOM 2576 C CA . PHE A 1 325 ? 5.690 11.617 5.055 1.00 95.06 325 PHE A CA 1
ATOM 2577 C C . PHE A 1 325 ? 4.487 12.163 4.295 1.00 95.06 325 PHE A C 1
ATOM 2579 O O . PHE A 1 325 ? 4.088 13.287 4.561 1.00 95.06 325 PHE A O 1
ATOM 2586 N N . GLY A 1 326 ? 3.881 11.390 3.394 1.00 89.06 326 GLY A N 1
ATOM 2587 C CA . GLY A 1 326 ? 2.745 11.848 2.580 1.00 89.06 326 GLY A CA 1
ATOM 2588 C C . GLY A 1 326 ? 1.354 11.552 3.134 1.00 89.06 326 GLY A C 1
ATOM 2589 O O . GLY A 1 326 ? 0.353 11.983 2.566 1.00 89.06 326 GLY A O 1
ATOM 2590 N N . GLY A 1 327 ? 1.270 10.839 4.258 1.00 88.38 327 GLY A N 1
ATOM 2591 C CA . GLY A 1 327 ? -0.007 10.558 4.898 1.00 88.38 327 GLY A CA 1
ATOM 2592 C C . GLY A 1 327 ? -0.606 11.772 5.599 1.00 88.38 327 GLY A C 1
ATOM 2593 O O . GLY A 1 327 ? 0.031 12.808 5.795 1.00 88.38 327 GLY A O 1
ATOM 2594 N N . TYR A 1 328 ? -1.858 11.616 6.011 1.00 88.62 328 TYR A N 1
ATOM 2595 C CA . TYR A 1 328 ? -2.586 12.650 6.726 1.00 88.62 328 TYR A CA 1
ATOM 2596 C C . TYR A 1 328 ? -2.247 12.608 8.234 1.00 88.62 328 TYR A C 1
ATOM 2598 O O . TYR A 1 328 ? -2.600 11.621 8.887 1.00 88.62 328 TYR A O 1
ATOM 2606 N N . PRO A 1 329 ? -1.589 13.635 8.815 1.00 90.88 329 PRO A N 1
ATOM 2607 C CA . PRO A 1 329 ? -1.178 13.640 10.221 1.00 90.88 329 PRO A CA 1
ATOM 2608 C C . PRO A 1 329 ? -2.372 13.952 11.134 1.00 90.88 329 PRO A C 1
ATOM 2610 O O . PRO A 1 329 ? -2.552 15.057 11.640 1.00 90.88 329 PRO A O 1
ATOM 2613 N N . ASP A 1 330 ? -3.242 12.964 11.324 1.00 89.88 330 ASP A N 1
ATOM 2614 C CA . ASP A 1 330 ? -4.504 13.108 12.056 1.00 89.88 330 ASP A CA 1
ATOM 2615 C C . ASP A 1 330 ? -4.340 13.572 13.523 1.00 89.88 330 ASP A C 1
ATOM 2617 O O . ASP A 1 330 ? -5.267 14.147 14.092 1.00 89.88 330 ASP A O 1
ATOM 2621 N N . TRP A 1 331 ? -3.160 13.402 14.120 1.00 92.25 331 TRP A N 1
ATOM 2622 C CA . TRP A 1 331 ? -2.833 13.874 15.467 1.00 92.25 331 TRP A CA 1
ATOM 2623 C C . TRP A 1 331 ? -2.672 15.397 15.574 1.00 92.25 331 TRP A C 1
ATOM 2625 O O . TRP A 1 331 ? -2.674 15.918 16.689 1.00 92.25 331 TRP A O 1
ATOM 2635 N N . GLU A 1 332 ? -2.562 16.123 14.462 1.00 93.06 332 GLU A N 1
ATOM 2636 C CA . GLU A 1 332 ? -2.398 17.586 14.449 1.00 93.06 332 GLU A CA 1
ATOM 2637 C C . GLU A 1 332 ? -3.732 18.346 14.556 1.00 93.06 332 GLU A C 1
ATOM 2639 O O . GLU A 1 332 ? -3.747 19.570 14.695 1.00 93.06 332 GLU A O 1
ATOM 2644 N N . TYR A 1 333 ? -4.865 17.638 14.530 1.00 91.12 333 TYR A N 1
ATOM 2645 C CA . TYR A 1 333 ? -6.195 18.241 14.463 1.00 91.12 333 TYR A CA 1
ATOM 2646 C C . TYR A 1 333 ? -6.997 18.016 15.749 1.00 91.12 333 TYR A C 1
ATOM 2648 O O . TYR A 1 333 ? -7.254 16.887 16.170 1.00 91.12 333 TYR A O 1
ATOM 2656 N N . GLU A 1 334 ? -7.475 19.111 16.343 1.00 87.75 334 GLU A N 1
ATOM 2657 C CA . GLU A 1 334 ? -8.199 19.109 17.622 1.00 87.75 334 GLU A CA 1
ATOM 2658 C C . GLU A 1 334 ? -9.465 18.237 17.604 1.00 87.75 334 GLU A C 1
ATOM 2660 O O . GLU A 1 334 ? -9.753 17.506 18.551 1.00 87.75 334 GLU A O 1
ATOM 2665 N N . ASN A 1 335 ? -10.207 18.260 16.498 1.00 88.06 335 ASN A N 1
ATOM 2666 C CA . ASN A 1 335 ? -11.476 17.549 16.347 1.00 88.06 335 ASN A CA 1
ATOM 2667 C C . ASN A 1 335 ? -11.332 16.030 16.135 1.00 88.06 335 ASN A C 1
ATOM 2669 O O . ASN A 1 335 ? -12.343 15.323 16.155 1.00 88.06 335 ASN A O 1
ATOM 2673 N N . PHE A 1 336 ? -10.114 15.515 15.945 1.00 90.25 336 PHE A N 1
ATOM 2674 C CA . PHE A 1 336 ? -9.852 14.081 15.758 1.00 90.25 336 PHE A CA 1
ATOM 2675 C C . PHE A 1 336 ? -9.471 13.341 17.039 1.00 90.25 336 PHE A C 1
ATOM 2677 O O . PHE A 1 336 ? -9.289 12.126 17.003 1.00 90.25 336 PHE A O 1
ATOM 2684 N N . ASP A 1 337 ? -9.410 14.054 18.166 1.00 89.88 337 ASP A N 1
ATOM 2685 C CA . ASP A 1 337 ? -9.185 13.485 19.497 1.00 89.88 337 ASP A CA 1
ATOM 2686 C C . ASP A 1 337 ? -7.886 12.666 19.627 1.00 89.88 337 ASP A C 1
ATOM 2688 O O . ASP A 1 337 ? -7.822 11.707 20.397 1.00 89.88 337 ASP A O 1
ATOM 2692 N N . GLY A 1 338 ? -6.828 13.061 18.910 1.00 94.00 338 GLY A N 1
ATOM 2693 C CA . GLY A 1 338 ? -5.493 12.487 19.086 1.00 94.00 338 GLY A CA 1
ATOM 2694 C C . GLY A 1 338 ? -5.000 12.634 20.530 1.00 94.00 338 GLY A C 1
ATOM 2695 O O . GLY A 1 338 ? -5.269 13.642 21.201 1.00 94.00 338 GLY A O 1
ATOM 2696 N N . LYS A 1 339 ? -4.292 11.617 21.038 1.00 96.62 339 LYS A N 1
ATOM 2697 C CA . LYS A 1 339 ? -3.777 11.588 22.416 1.00 96.62 339 LYS A CA 1
ATOM 2698 C C . LYS A 1 339 ? -2.295 11.268 22.471 1.00 96.62 339 LYS A C 1
ATOM 2700 O O . LYS A 1 339 ? -1.815 10.388 21.766 1.00 96.62 339 LYS A O 1
ATOM 2705 N N . VAL A 1 340 ? -1.596 11.915 23.394 1.00 97.69 340 VAL A N 1
ATOM 2706 C CA . VAL A 1 340 ? -0.272 11.485 23.844 1.00 97.69 340 VAL A CA 1
ATOM 2707 C C . VAL A 1 340 ? -0.348 11.027 25.286 1.00 97.69 340 VAL A C 1
ATOM 2709 O O . VAL A 1 340 ? -1.049 11.614 26.109 1.00 97.69 340 VAL A O 1
ATOM 2712 N N . SER A 1 341 ? 0.352 9.948 25.599 1.00 98.31 341 SER A N 1
ATOM 2713 C CA . SER A 1 341 ? 0.438 9.402 26.947 1.00 98.31 341 SER A CA 1
ATOM 2714 C C . SER A 1 341 ? 1.885 9.374 27.389 1.00 98.31 341 SER A C 1
ATOM 2716 O O . SER A 1 341 ? 2.713 8.764 26.719 1.00 98.31 341 SER A O 1
ATOM 2718 N N . ILE A 1 342 ? 2.167 10.020 28.516 1.00 98.44 342 ILE A N 1
ATOM 2719 C CA . ILE A 1 342 ? 3.496 10.076 29.121 1.00 98.44 342 ILE A CA 1
ATOM 2720 C C . ILE A 1 342 ? 3.471 9.193 30.364 1.00 98.44 342 ILE A C 1
ATOM 2722 O O . ILE A 1 342 ? 2.577 9.325 31.209 1.00 98.44 342 ILE A O 1
ATOM 2726 N N . ARG A 1 343 ? 4.414 8.259 30.456 1.00 97.38 343 ARG A N 1
ATOM 2727 C CA . ARG A 1 343 ? 4.559 7.374 31.610 1.00 97.38 343 ARG A CA 1
ATOM 2728 C C . ARG A 1 343 ? 5.208 8.124 32.774 1.00 97.38 343 ARG A C 1
ATOM 2730 O O . ARG A 1 343 ? 6.082 8.959 32.565 1.00 97.38 343 ARG A O 1
ATOM 2737 N N . ALA A 1 344 ? 4.760 7.845 33.996 1.00 95.81 344 ALA A N 1
ATOM 2738 C CA . ALA A 1 344 ? 5.127 8.614 35.188 1.00 95.81 344 ALA A CA 1
ATOM 2739 C C . ALA A 1 344 ? 6.639 8.628 35.494 1.00 95.81 344 ALA A C 1
ATOM 2741 O O . ALA A 1 344 ? 7.135 9.581 36.084 1.00 95.81 344 ALA A O 1
ATOM 2742 N N . ASP A 1 345 ? 7.369 7.584 35.102 1.00 95.81 345 ASP A N 1
ATOM 2743 C CA . ASP A 1 345 ? 8.824 7.458 35.246 1.00 95.81 345 ASP A CA 1
ATOM 2744 C C . ASP A 1 345 ? 9.625 8.228 34.182 1.00 95.81 345 ASP A C 1
ATOM 2746 O O . ASP A 1 345 ? 10.834 8.354 34.333 1.00 95.81 345 ASP A O 1
ATOM 2750 N N . HIS A 1 346 ? 8.958 8.776 33.160 1.00 96.94 346 HIS A N 1
ATOM 2751 C CA . HIS A 1 346 ? 9.578 9.494 32.044 1.00 96.94 346 HIS A CA 1
ATOM 2752 C C . HIS A 1 346 ? 9.094 10.938 31.884 1.00 96.94 346 HIS A C 1
ATOM 2754 O O . HIS A 1 346 ? 9.277 11.536 30.830 1.00 96.94 346 HIS A O 1
ATOM 2760 N N . GLU A 1 347 ? 8.455 11.531 32.900 1.00 93.06 347 GLU A N 1
ATOM 2761 C CA . GLU A 1 347 ? 7.868 12.880 32.793 1.00 93.06 347 GLU A CA 1
ATOM 2762 C C . GLU A 1 347 ? 8.880 13.979 32.417 1.00 93.06 347 GLU A C 1
ATOM 2764 O O . GLU A 1 347 ? 8.475 15.002 31.861 1.00 93.06 347 GLU A O 1
ATOM 2769 N N . GLU A 1 348 ? 10.171 13.761 32.686 1.00 92.94 348 GLU A N 1
ATOM 2770 C CA . GLU A 1 348 ? 11.243 14.749 32.511 1.00 92.94 348 GLU A CA 1
ATOM 2771 C C . GLU A 1 348 ? 12.261 14.401 31.407 1.00 92.94 348 GLU A C 1
ATOM 2773 O O . GLU A 1 348 ? 13.059 15.264 31.043 1.00 92.94 348 GLU A O 1
ATOM 2778 N N . ASP A 1 349 ? 12.259 13.176 30.864 1.00 95.88 349 ASP A N 1
ATOM 2779 C CA . ASP A 1 349 ? 13.325 12.691 29.969 1.00 95.88 349 ASP A CA 1
ATOM 2780 C C . ASP A 1 349 ? 12.846 12.024 28.664 1.00 95.88 349 ASP A C 1
ATOM 2782 O O . ASP A 1 349 ? 13.680 11.620 27.843 1.00 95.88 349 ASP A O 1
ATOM 2786 N N . PHE A 1 350 ? 11.531 11.954 28.421 1.00 96.38 350 PHE A N 1
ATOM 2787 C CA . PHE A 1 350 ? 10.998 11.484 27.141 1.00 96.38 350 PHE A CA 1
ATOM 2788 C C . PHE A 1 350 ? 11.450 12.378 25.972 1.00 96.38 350 PHE A C 1
ATOM 2790 O O . PHE A 1 350 ? 11.632 13.590 26.104 1.00 96.38 350 PHE A O 1
ATOM 2797 N N . ARG A 1 351 ? 11.579 11.788 24.780 1.00 97.00 351 ARG A N 1
ATOM 2798 C CA . ARG A 1 351 ? 11.867 12.503 23.524 1.00 97.00 351 ARG A CA 1
ATOM 2799 C C . ARG A 1 351 ? 10.654 12.518 22.607 1.00 97.00 351 ARG A C 1
ATOM 2801 O O . ARG A 1 351 ? 9.843 11.591 22.655 1.00 97.00 351 ARG A O 1
ATOM 2808 N N . SER A 1 352 ? 10.550 13.543 21.760 1.00 97.31 352 SER A N 1
ATOM 2809 C CA . SER A 1 352 ? 9.511 13.607 20.730 1.00 97.31 352 SER A CA 1
ATOM 2810 C C . SER A 1 352 ? 9.584 12.397 19.791 1.00 97.31 352 SER A C 1
ATOM 2812 O O . SER A 1 352 ? 10.649 11.817 19.553 1.00 97.31 352 SER A O 1
ATOM 2814 N N . LEU A 1 353 ? 8.420 11.973 19.300 1.00 98.19 353 LEU A N 1
ATOM 2815 C CA . LEU A 1 353 ? 8.304 10.911 18.305 1.00 98.19 353 LEU A CA 1
ATOM 2816 C C . LEU A 1 353 ? 8.302 11.530 16.911 1.00 98.19 353 LEU A C 1
ATOM 2818 O O . LEU A 1 353 ? 7.481 12.398 16.641 1.00 98.19 353 LEU A O 1
ATOM 2822 N N . VAL A 1 354 ? 9.158 11.035 16.022 1.00 97.94 354 VAL A N 1
ATOM 2823 C CA . VAL A 1 354 ? 9.104 11.361 14.591 1.00 97.94 354 VAL A CA 1
ATOM 2824 C C . VAL A 1 354 ? 8.306 10.264 13.895 1.00 97.94 354 VAL A C 1
ATOM 2826 O O . VAL A 1 354 ? 8.742 9.112 13.864 1.00 97.94 354 VAL A O 1
ATOM 2829 N N . VAL A 1 355 ? 7.117 10.610 13.407 1.00 98.00 355 VAL A N 1
ATOM 2830 C CA . VAL A 1 355 ? 6.122 9.660 12.893 1.00 98.00 355 VAL A CA 1
ATOM 2831 C C . VAL A 1 355 ? 5.987 9.793 11.381 1.00 98.00 355 VAL A C 1
ATOM 2833 O O . VAL A 1 355 ? 5.753 10.885 10.862 1.00 98.00 355 VAL A O 1
ATOM 2836 N N . GLY A 1 356 ? 6.077 8.662 10.686 1.00 97.06 356 GLY A N 1
ATOM 2837 C CA . GLY A 1 356 ? 6.051 8.578 9.234 1.00 97.06 356 GLY A CA 1
ATOM 2838 C C . GLY A 1 356 ? 7.426 8.720 8.577 1.00 97.06 356 GLY A C 1
ATOM 2839 O O . GLY A 1 356 ? 8.388 9.211 9.163 1.00 97.06 356 GLY A O 1
ATOM 2840 N N . SER A 1 357 ? 7.499 8.261 7.334 1.00 96.88 357 SER A N 1
ATOM 2841 C CA . SER A 1 357 ? 8.613 8.420 6.397 1.00 96.88 357 SER A CA 1
ATOM 2842 C C . SER A 1 357 ? 8.033 8.549 4.983 1.00 96.88 357 SER A C 1
ATOM 2844 O O . SER A 1 357 ? 6.808 8.469 4.823 1.00 96.88 357 SER A O 1
ATOM 2846 N N . TYR A 1 358 ? 8.872 8.724 3.964 1.00 97.06 358 TYR A N 1
ATOM 2847 C CA . TYR A 1 358 ? 8.441 8.671 2.568 1.00 97.06 358 TYR A CA 1
ATOM 2848 C C . TYR A 1 358 ? 7.639 7.385 2.302 1.00 97.06 358 TYR A C 1
ATOM 2850 O O . TYR A 1 358 ? 7.974 6.300 2.795 1.00 97.06 358 TYR A O 1
ATOM 2858 N N . GLY A 1 359 ? 6.549 7.506 1.544 1.00 95.50 359 GLY A N 1
ATOM 2859 C CA . GLY A 1 359 ? 5.843 6.344 1.014 1.00 95.50 359 GLY A CA 1
ATOM 2860 C C . GLY A 1 359 ? 6.629 5.706 -0.132 1.00 95.50 359 GLY A C 1
ATOM 2861 O O . GLY A 1 359 ? 7.658 6.240 -0.533 1.00 95.50 359 GLY A O 1
ATOM 2862 N N . LEU A 1 360 ? 6.147 4.588 -0.672 1.00 96.31 360 LEU A N 1
ATOM 2863 C CA . LEU A 1 360 ? 6.739 3.948 -1.851 1.00 96.31 360 LEU A CA 1
ATOM 2864 C C . LEU A 1 360 ? 5.754 3.931 -3.019 1.00 96.31 360 LEU A C 1
ATOM 2866 O O . LEU A 1 360 ? 4.561 3.690 -2.828 1.00 96.31 360 LEU A O 1
ATOM 2870 N N . CYS A 1 361 ? 6.279 4.158 -4.220 1.00 94.44 361 CYS A N 1
ATOM 2871 C CA . CYS A 1 361 ? 5.571 3.952 -5.473 1.00 94.44 361 CYS A CA 1
ATOM 2872 C C . CYS A 1 361 ? 5.278 2.457 -5.656 1.00 94.44 361 CYS A C 1
ATOM 2874 O O . CYS A 1 361 ? 6.195 1.641 -5.563 1.00 94.44 361 CYS A O 1
ATOM 2876 N N . VAL A 1 362 ? 4.025 2.094 -5.938 1.00 93.56 362 VAL A N 1
ATOM 2877 C CA . VAL A 1 362 ? 3.631 0.686 -6.137 1.00 93.56 362 VAL A CA 1
ATOM 2878 C C . VAL A 1 362 ? 4.270 0.061 -7.380 1.00 93.56 362 VAL A C 1
ATOM 2880 O O . VAL A 1 362 ? 4.503 -1.146 -7.392 1.00 93.56 362 VAL A O 1
ATOM 2883 N N . SER A 1 363 ? 4.610 0.892 -8.374 1.00 91.12 363 SER A N 1
ATOM 2884 C CA . SER A 1 363 ? 5.212 0.467 -9.639 1.00 91.12 363 SER A CA 1
ATOM 2885 C C . SER A 1 363 ? 6.733 0.320 -9.532 1.00 91.12 363 SER A C 1
ATOM 2887 O O . SER A 1 363 ? 7.249 -0.789 -9.581 1.00 91.12 363 SER A O 1
ATOM 2889 N N . CYS A 1 364 ? 7.486 1.392 -9.286 1.00 89.69 364 CYS A N 1
ATOM 2890 C CA . CYS A 1 364 ? 8.954 1.306 -9.282 1.00 89.69 364 CYS A CA 1
ATOM 2891 C C . CYS A 1 364 ? 9.576 1.007 -7.905 1.00 89.69 364 CYS A C 1
ATOM 2893 O O . CYS A 1 364 ? 10.755 0.678 -7.818 1.00 89.69 364 CYS A O 1
ATOM 2895 N N . GLY A 1 365 ? 8.822 1.125 -6.806 1.00 93.88 365 GLY A N 1
ATOM 2896 C CA . GLY A 1 365 ? 9.358 0.985 -5.447 1.00 93.88 365 GLY A CA 1
ATOM 2897 C C . GLY A 1 365 ? 10.183 2.179 -4.951 1.00 93.88 365 GLY A C 1
ATOM 2898 O O . GLY A 1 365 ? 10.681 2.125 -3.829 1.00 93.88 365 GLY A O 1
ATOM 2899 N N . CYS A 1 366 ? 10.316 3.259 -5.730 1.00 94.88 366 CYS A N 1
ATOM 2900 C CA . CYS A 1 366 ? 10.981 4.490 -5.296 1.00 94.88 366 CYS A CA 1
ATOM 2901 C C . CYS A 1 366 ? 10.153 5.268 -4.265 1.00 94.88 366 CYS A C 1
ATOM 2903 O O . CYS A 1 366 ? 8.931 5.125 -4.171 1.00 94.88 366 CYS A O 1
ATOM 2905 N N . GLU A 1 367 ? 10.827 6.128 -3.504 1.00 95.88 367 GLU A N 1
ATOM 2906 C CA . GLU A 1 367 ? 10.185 6.978 -2.508 1.00 95.88 367 GLU A CA 1
ATOM 2907 C C . GLU A 1 367 ? 9.234 8.004 -3.139 1.00 95.88 367 GLU A C 1
ATOM 2909 O O . GLU A 1 367 ? 9.524 8.604 -4.171 1.00 95.88 367 GLU A O 1
ATOM 2914 N N . THR A 1 368 ? 8.091 8.229 -2.494 1.00 92.38 368 THR A N 1
ATOM 2915 C CA . THR A 1 368 ? 7.119 9.252 -2.884 1.00 92.38 368 THR A CA 1
ATOM 2916 C C . THR A 1 368 ? 6.514 9.938 -1.663 1.00 92.38 368 THR A C 1
ATOM 2918 O O . THR A 1 368 ? 6.182 9.303 -0.656 1.00 92.38 368 THR A O 1
ATOM 2921 N N . SER A 1 369 ? 6.337 11.254 -1.756 1.00 91.81 369 SER A N 1
ATOM 2922 C CA . SER A 1 369 ? 5.738 12.087 -0.710 1.00 91.81 369 SER A CA 1
ATOM 2923 C C . SER A 1 369 ? 4.249 12.368 -0.931 1.00 91.81 369 SER A C 1
ATOM 2925 O O . SER A 1 369 ? 3.605 12.935 -0.052 1.00 91.81 369 SER A O 1
ATOM 2927 N N . TYR A 1 370 ? 3.657 11.899 -2.031 1.00 85.69 370 TYR A N 1
ATOM 2928 C CA . TYR A 1 370 ? 2.216 11.977 -2.293 1.00 85.69 370 TYR A CA 1
ATOM 2929 C C . TYR A 1 370 ? 1.761 10.790 -3.155 1.00 85.69 370 TYR A C 1
ATOM 2931 O O . TYR A 1 370 ? 2.447 10.388 -4.089 1.00 85.69 370 TYR A O 1
ATOM 2939 N N . GLY A 1 371 ? 0.576 10.244 -2.884 1.00 88.75 371 GLY A N 1
ATOM 2940 C CA . GLY A 1 371 ? -0.050 9.213 -3.719 1.00 88.75 371 GLY A CA 1
ATOM 2941 C C . GLY A 1 371 ? 0.737 7.897 -3.850 1.00 88.75 371 GLY A C 1
ATOM 2942 O O . GLY A 1 371 ? 1.893 7.768 -3.457 1.00 88.75 371 GLY A O 1
ATOM 2943 N N . VAL A 1 372 ? 0.095 6.875 -4.413 1.00 90.94 372 VAL A N 1
ATOM 2944 C CA . VAL A 1 372 ? 0.699 5.536 -4.589 1.00 90.94 372 VAL A CA 1
ATOM 2945 C C . VAL A 1 372 ? 1.650 5.427 -5.788 1.00 90.94 372 VAL A C 1
ATOM 2947 O O . VAL A 1 372 ? 2.317 4.409 -5.921 1.00 90.94 372 VAL A O 1
ATOM 2950 N N . TYR A 1 373 ? 1.759 6.466 -6.620 1.00 91.00 373 TYR A N 1
ATOM 2951 C CA . TYR A 1 373 ? 2.676 6.535 -7.765 1.00 91.00 373 TYR A CA 1
ATOM 2952 C C . TYR A 1 373 ? 3.579 7.773 -7.643 1.00 91.00 373 TYR A C 1
ATOM 2954 O O . TYR A 1 373 ? 3.089 8.851 -7.288 1.00 91.00 373 TYR A O 1
ATOM 2962 N N . CYS A 1 374 ? 4.876 7.637 -7.942 1.00 89.31 374 CYS A N 1
ATOM 2963 C CA . CYS A 1 374 ? 5.785 8.782 -8.114 1.00 89.31 374 CYS A CA 1
ATOM 2964 C C . CYS A 1 374 ? 5.487 9.543 -9.424 1.00 89.31 374 CYS A C 1
ATOM 2966 O O . CYS A 1 374 ? 4.703 9.056 -10.237 1.00 89.31 374 CYS A O 1
ATOM 2968 N N . GLU A 1 375 ? 6.098 10.719 -9.640 1.00 84.25 375 GLU A N 1
ATOM 2969 C CA . GLU A 1 375 ? 5.908 11.532 -10.871 1.00 84.25 375 GLU A CA 1
ATOM 2970 C C . GLU A 1 375 ? 6.114 10.706 -12.128 1.00 84.25 375 GLU A C 1
ATOM 2972 O O . GLU A 1 375 ? 5.235 10.681 -12.983 1.00 84.25 375 GLU A O 1
ATOM 2977 N N . ASP A 1 376 ? 7.205 9.948 -12.163 1.00 82.50 376 ASP A N 1
ATOM 2978 C CA . ASP A 1 376 ? 7.596 9.147 -13.322 1.00 82.50 376 ASP A CA 1
ATOM 2979 C C . ASP A 1 376 ? 6.611 8.002 -13.615 1.00 82.50 376 ASP A C 1
ATOM 2981 O O . ASP A 1 376 ? 6.537 7.506 -14.732 1.00 82.50 376 ASP A O 1
ATOM 2985 N N . CYS A 1 377 ? 5.821 7.578 -12.620 1.00 81.19 377 CYS A N 1
ATOM 2986 C CA . CYS A 1 377 ? 4.863 6.474 -12.744 1.00 81.19 377 CYS A CA 1
ATOM 2987 C C . CYS A 1 377 ? 3.392 6.925 -12.786 1.00 81.19 377 CYS A C 1
ATOM 2989 O O . CYS A 1 377 ? 2.521 6.099 -13.062 1.00 81.19 377 CYS A O 1
ATOM 2991 N N . LYS A 1 378 ? 3.082 8.196 -12.489 1.00 68.75 378 LYS A N 1
ATOM 2992 C CA . LYS A 1 378 ? 1.703 8.709 -12.341 1.00 68.75 378 LYS A CA 1
ATOM 2993 C C . LYS A 1 378 ? 0.864 8.617 -13.618 1.00 68.75 378 LYS A C 1
ATOM 2995 O O . LYS A 1 378 ? -0.358 8.527 -13.515 1.00 68.75 378 LYS A O 1
ATOM 3000 N N . ASP A 1 379 ? 1.514 8.572 -14.778 1.00 58.84 379 ASP A N 1
ATOM 3001 C CA . ASP A 1 379 ? 0.875 8.421 -16.090 1.00 58.84 379 ASP A CA 1
ATOM 3002 C C . ASP A 1 379 ? 0.862 6.963 -16.600 1.00 58.84 379 ASP A C 1
ATOM 3004 O O . ASP A 1 379 ? 0.577 6.700 -17.769 1.00 58.84 379 ASP A O 1
ATOM 3008 N N . GLY A 1 380 ? 1.117 5.988 -15.715 1.00 49.03 380 GLY A N 1
ATOM 3009 C CA . GLY A 1 380 ? 0.833 4.573 -15.972 1.00 49.03 380 GLY A CA 1
ATOM 3010 C C . GLY A 1 380 ? 1.841 3.836 -16.856 1.00 49.03 380 GLY A C 1
ATOM 3011 O O . GLY A 1 380 ? 1.478 2.822 -17.446 1.00 49.03 380 GLY A O 1
ATOM 3012 N N . ARG A 1 381 ? 3.087 4.315 -16.964 1.00 47.91 381 ARG A N 1
ATOM 3013 C CA . ARG A 1 381 ? 4.217 3.587 -17.574 1.00 47.91 381 ARG A CA 1
ATOM 3014 C C . ARG A 1 381 ? 5.525 4.010 -16.906 1.00 47.91 381 ARG A C 1
ATOM 3016 O O . ARG A 1 381 ? 6.241 4.860 -17.418 1.00 47.91 381 ARG A O 1
ATOM 3023 N N . GLY A 1 382 ? 5.813 3.452 -15.735 1.00 44.69 382 GLY A N 1
ATOM 3024 C CA . GLY A 1 382 ? 7.188 3.459 -15.240 1.00 44.69 382 GLY A CA 1
ATOM 3025 C C . GLY A 1 382 ? 7.975 2.462 -16.083 1.00 44.69 382 GLY A C 1
ATOM 3026 O O . GLY A 1 382 ? 7.794 1.263 -15.894 1.00 44.69 382 GLY A O 1
ATOM 3027 N N . GLY A 1 383 ? 8.719 2.963 -17.068 1.00 58.69 383 GLY A N 1
ATOM 3028 C CA . GLY A 1 383 ? 9.536 2.174 -17.988 1.00 58.69 383 GLY A CA 1
ATOM 3029 C C . GLY A 1 383 ? 9.323 2.568 -19.450 1.00 58.69 383 GLY A C 1
ATOM 3030 O O . GLY A 1 383 ? 8.220 2.934 -19.869 1.00 58.69 383 GLY A O 1
ATOM 3031 N N . ASN A 1 384 ? 10.381 2.480 -20.246 1.00 63.59 384 ASN A N 1
ATOM 3032 C CA . ASN A 1 384 ? 10.298 2.642 -21.688 1.00 63.59 384 ASN A CA 1
ATOM 3033 C C . ASN A 1 384 ? 9.798 1.326 -22.314 1.00 63.59 384 ASN A C 1
ATOM 3035 O O . ASN A 1 384 ? 10.200 0.239 -21.899 1.00 63.59 384 ASN A O 1
ATOM 3039 N N . TYR A 1 385 ? 8.883 1.400 -23.283 1.00 78.75 385 TYR A N 1
ATOM 3040 C CA . TYR A 1 385 ? 8.333 0.206 -23.934 1.00 78.75 385 TYR A CA 1
ATOM 3041 C C . TYR A 1 385 ? 9.275 -0.281 -25.038 1.00 78.75 385 TYR A C 1
ATOM 3043 O O . TYR A 1 385 ? 9.434 0.402 -26.044 1.00 78.75 385 TYR A O 1
ATOM 3051 N N . CYS A 1 386 ? 9.868 -1.460 -24.857 1.00 84.94 386 CYS A N 1
ATOM 3052 C CA . CYS A 1 386 ? 10.682 -2.114 -25.874 1.00 84.94 386 CYS A CA 1
ATOM 3053 C C . CYS A 1 386 ? 9.775 -2.830 -26.883 1.00 84.94 386 CYS A C 1
ATOM 3055 O O . CYS A 1 386 ? 9.036 -3.754 -26.535 1.00 84.94 386 CYS A O 1
ATOM 3057 N N . GLU A 1 387 ? 9.866 -2.440 -28.154 1.00 86.88 387 GLU A N 1
ATOM 3058 C CA . GLU A 1 387 ? 9.058 -3.016 -29.235 1.00 86.88 387 GLU A CA 1
ATOM 3059 C C . GLU A 1 387 ? 9.518 -4.422 -29.656 1.00 86.88 387 GLU A C 1
ATOM 3061 O O . GLU A 1 387 ? 8.771 -5.132 -30.324 1.00 86.88 387 GLU A O 1
ATOM 3066 N N . CYS A 1 388 ? 10.721 -4.851 -29.252 1.00 87.81 388 CYS A N 1
ATOM 3067 C CA . CYS A 1 388 ? 11.269 -6.169 -29.588 1.00 87.81 388 CYS A CA 1
ATOM 3068 C C . CYS A 1 388 ? 10.841 -7.266 -28.599 1.00 87.81 388 CYS A C 1
ATOM 3070 O O . CYS A 1 388 ? 10.377 -8.323 -29.025 1.00 87.81 388 CYS A O 1
ATOM 3072 N N . CYS A 1 389 ? 10.952 -7.021 -27.287 1.00 87.31 389 CYS A N 1
ATOM 3073 C CA . CYS A 1 389 ? 10.527 -7.980 -26.258 1.00 87.31 389 CYS A CA 1
ATOM 3074 C C . CYS A 1 389 ? 9.083 -7.767 -25.773 1.00 87.31 389 CYS A C 1
ATOM 3076 O O . CYS A 1 389 ? 8.623 -8.500 -24.898 1.00 87.31 389 CYS A O 1
ATOM 3078 N N . GLU A 1 390 ? 8.384 -6.770 -26.332 1.00 81.88 390 GLU A N 1
ATOM 3079 C CA . GLU A 1 390 ? 7.015 -6.373 -25.969 1.00 81.88 390 GLU A CA 1
ATOM 3080 C C . GLU A 1 390 ? 6.847 -6.094 -24.458 1.00 81.88 390 GLU A C 1
ATOM 3082 O O . GLU A 1 390 ? 5.787 -6.321 -23.868 1.00 81.88 390 GLU A O 1
ATOM 3087 N N . GLY A 1 391 ? 7.914 -5.609 -23.816 1.00 73.50 391 GLY A N 1
ATOM 3088 C CA . GLY A 1 391 ? 8.007 -5.396 -22.373 1.00 73.50 391 GLY A CA 1
ATOM 3089 C C . GLY A 1 391 ? 8.414 -3.971 -22.003 1.00 73.50 391 GLY A C 1
ATOM 3090 O O . GLY A 1 391 ? 9.022 -3.253 -22.793 1.00 73.50 391 GLY A O 1
ATOM 3091 N N . TYR A 1 392 ? 8.084 -3.561 -20.778 1.00 77.62 392 TYR A N 1
ATOM 3092 C CA . TYR A 1 392 ? 8.596 -2.321 -20.193 1.00 77.62 392 TYR A CA 1
ATOM 3093 C C . TYR A 1 392 ? 9.946 -2.576 -19.535 1.00 77.62 392 TYR A C 1
ATOM 3095 O O . TYR A 1 392 ? 10.078 -3.519 -18.753 1.00 77.62 392 TYR A O 1
ATOM 3103 N N . VAL A 1 393 ? 10.922 -1.727 -19.843 1.00 73.56 393 VAL A N 1
ATOM 3104 C CA . VAL A 1 393 ? 12.258 -1.753 -19.244 1.00 73.56 393 VAL A CA 1
ATOM 3105 C C . VAL A 1 393 ? 12.558 -0.423 -18.562 1.00 73.56 393 VAL A C 1
ATOM 3107 O O . VAL A 1 393 ? 12.095 0.630 -18.999 1.00 73.56 393 VAL A O 1
ATOM 3110 N N . ASP A 1 394 ? 13.353 -0.471 -17.499 1.00 68.38 394 ASP A N 1
ATOM 3111 C CA . ASP A 1 394 ? 13.786 0.722 -16.759 1.00 68.38 394 ASP A CA 1
ATOM 3112 C C . ASP A 1 394 ? 15.020 1.401 -17.400 1.00 68.38 394 ASP A C 1
ATOM 3114 O O . ASP A 1 394 ? 15.483 2.437 -16.925 1.00 68.38 394 ASP A O 1
ATOM 3118 N N . GLU A 1 395 ? 15.558 0.818 -18.474 1.00 71.25 395 GLU A N 1
ATOM 3119 C CA . GLU A 1 395 ? 16.762 1.262 -19.186 1.00 71.25 395 GLU A CA 1
ATOM 3120 C C . GLU A 1 395 ? 16.435 2.208 -20.357 1.00 71.25 395 GLU A C 1
ATOM 3122 O O . GLU A 1 395 ? 15.294 2.282 -20.830 1.00 71.25 395 GLU A O 1
ATOM 3127 N N . GLU A 1 396 ? 17.442 2.954 -20.829 1.00 80.31 396 GLU A N 1
ATOM 3128 C CA . GLU A 1 396 ? 17.324 3.760 -22.051 1.00 80.31 396 GLU A CA 1
ATOM 3129 C C . GLU A 1 396 ? 17.071 2.849 -23.263 1.00 80.31 396 GLU A C 1
ATOM 3131 O O . GLU A 1 396 ? 17.640 1.760 -23.372 1.00 80.31 396 GLU A O 1
ATOM 3136 N N . LEU A 1 397 ? 16.194 3.290 -24.170 1.00 89.94 397 LEU A N 1
ATOM 3137 C CA . LEU A 1 397 ? 15.973 2.600 -25.438 1.00 89.94 397 LEU A CA 1
ATOM 3138 C C . LEU A 1 397 ? 16.920 3.128 -26.511 1.00 89.94 397 LEU A C 1
ATOM 3140 O O . LEU A 1 397 ? 17.384 4.268 -26.469 1.00 89.94 397 LEU A O 1
ATOM 3144 N N . TYR A 1 398 ? 17.172 2.266 -27.484 1.00 93.88 398 TYR A N 1
ATOM 3145 C CA . TYR A 1 398 ? 17.962 2.542 -28.664 1.00 93.88 398 TYR A CA 1
ATOM 3146 C C . TYR A 1 398 ? 17.057 2.509 -29.891 1.00 93.88 398 TYR A C 1
ATOM 3148 O O . TYR A 1 398 ? 16.334 1.534 -30.120 1.00 93.88 398 TYR A O 1
ATOM 3156 N N . SER A 1 399 ? 17.146 3.558 -30.704 1.00 95.31 399 SER A N 1
ATOM 3157 C CA . SER A 1 399 ? 16.472 3.618 -31.996 1.00 95.31 399 SER A CA 1
ATOM 3158 C C . SER A 1 399 ? 17.161 2.678 -32.988 1.00 95.31 399 SER A C 1
ATOM 3160 O O . SER A 1 399 ? 18.349 2.831 -33.287 1.00 95.31 399 SER A O 1
ATOM 3162 N N . VAL A 1 400 ? 16.408 1.725 -33.531 1.00 96.50 400 VAL A N 1
ATOM 3163 C CA . VAL A 1 400 ? 16.871 0.758 -34.540 1.00 96.50 400 VAL A CA 1
ATOM 3164 C C . VAL A 1 400 ? 15.870 0.671 -35.695 1.00 96.50 400 VAL A C 1
ATOM 3166 O O . VAL A 1 400 ? 14.756 1.195 -35.606 1.00 96.50 400 VAL A O 1
ATOM 3169 N N . ARG A 1 401 ? 16.249 0.020 -36.799 1.00 95.38 401 ARG A N 1
ATOM 3170 C CA . ARG A 1 401 ? 15.356 -0.226 -37.940 1.00 95.38 401 ARG A CA 1
ATOM 3171 C C . ARG A 1 401 ? 14.660 -1.578 -37.829 1.00 95.38 401 ARG A C 1
ATOM 3173 O O . ARG A 1 401 ? 15.278 -2.571 -37.461 1.00 95.38 401 ARG A O 1
ATOM 3180 N N . ASP A 1 402 ? 13.387 -1.644 -38.206 1.00 91.81 402 ASP A N 1
ATOM 3181 C CA . ASP A 1 402 ? 12.699 -2.913 -38.457 1.00 91.81 402 ASP A CA 1
ATOM 3182 C C . ASP A 1 402 ? 13.027 -3.462 -39.866 1.00 91.81 402 ASP A C 1
ATOM 3184 O O . ASP A 1 402 ? 13.626 -2.788 -40.705 1.00 91.81 402 ASP A O 1
ATOM 3188 N N . ARG A 1 403 ? 12.566 -4.683 -40.180 1.00 88.69 403 ARG A N 1
ATOM 3189 C CA . ARG A 1 403 ? 12.743 -5.308 -41.513 1.00 88.69 403 ARG A CA 1
ATOM 3190 C C . ARG A 1 403 ? 12.106 -4.533 -42.676 1.00 88.69 403 ARG A C 1
ATOM 3192 O O . ARG A 1 403 ? 12.306 -4.880 -43.834 1.00 88.69 403 ARG A O 1
ATOM 3199 N N . ARG A 1 404 ? 11.258 -3.545 -42.389 1.00 88.19 404 ARG A N 1
ATOM 3200 C CA . ARG A 1 404 ? 10.607 -2.674 -43.378 1.00 88.19 404 ARG A CA 1
ATOM 3201 C C . ARG A 1 404 ? 11.288 -1.305 -43.467 1.00 88.19 404 ARG A C 1
ATOM 3203 O O . ARG A 1 404 ? 10.834 -0.475 -44.250 1.00 88.19 404 ARG A O 1
ATOM 3210 N N . GLY A 1 405 ? 12.340 -1.067 -42.683 1.00 86.75 405 GLY A N 1
ATOM 3211 C CA . GLY A 1 405 ? 13.046 0.203 -42.592 1.00 86.75 405 GLY A CA 1
ATOM 3212 C C . GLY A 1 405 ? 12.347 1.265 -41.738 1.00 86.75 405 GLY A C 1
ATOM 3213 O O . GLY A 1 405 ? 12.713 2.435 -41.826 1.00 86.75 405 GLY A O 1
ATOM 3214 N N . ASN A 1 406 ? 11.353 0.922 -40.915 1.00 90.50 406 ASN A N 1
ATOM 3215 C CA . ASN A 1 406 ? 10.772 1.858 -39.945 1.00 90.50 406 ASN A CA 1
ATOM 3216 C C . ASN A 1 406 ? 11.644 1.949 -38.692 1.00 90.50 406 ASN A C 1
ATOM 3218 O O . ASN A 1 406 ? 12.291 0.976 -38.321 1.00 90.50 406 ASN A O 1
ATOM 3222 N N . TRP A 1 407 ? 11.620 3.104 -38.027 1.00 91.88 407 TRP A N 1
ATOM 3223 C CA . TRP A 1 407 ? 12.228 3.261 -36.708 1.00 91.88 407 TRP A CA 1
ATOM 3224 C C . TRP A 1 407 ? 11.370 2.596 -35.636 1.00 91.88 407 TRP A C 1
ATOM 3226 O O . TRP A 1 407 ? 10.157 2.813 -35.612 1.00 91.88 407 TRP A O 1
ATOM 3236 N N . ILE A 1 408 ? 12.022 1.836 -34.762 1.00 92.25 408 ILE A N 1
ATOM 3237 C CA . ILE A 1 408 ? 11.454 1.252 -33.546 1.00 92.25 408 ILE A CA 1
ATOM 3238 C C . ILE A 1 408 ? 12.417 1.470 -32.374 1.00 92.25 408 ILE A C 1
ATOM 3240 O O . ILE A 1 408 ? 13.618 1.664 -32.583 1.00 92.25 408 ILE A O 1
ATOM 3244 N N . GLU A 1 409 ? 11.899 1.403 -31.152 1.00 94.06 409 GLU A N 1
ATOM 3245 C CA . GLU A 1 409 ? 12.689 1.570 -29.927 1.00 94.06 409 GLU A CA 1
ATOM 3246 C C . GLU A 1 409 ? 12.876 0.232 -29.191 1.00 94.06 409 GLU A C 1
ATOM 3248 O O . GLU A 1 409 ? 11.907 -0.478 -28.895 1.00 94.06 409 GLU A O 1
ATOM 3253 N N . VAL A 1 410 ? 14.127 -0.134 -28.882 1.00 93.25 410 VAL A N 1
ATOM 3254 C CA . VAL A 1 410 ? 14.468 -1.423 -28.246 1.00 93.25 410 VAL A CA 1
ATOM 3255 C C . VAL A 1 410 ? 15.431 -1.261 -27.067 1.00 93.25 410 VAL A C 1
ATOM 3257 O O . VAL A 1 410 ? 16.217 -0.320 -27.031 1.00 93.25 410 VAL A O 1
ATOM 3260 N N . CYS A 1 411 ? 15.378 -2.166 -26.085 1.00 93.62 411 CYS A N 1
ATOM 3261 C CA . CYS A 1 411 ? 16.330 -2.174 -24.968 1.00 93.62 411 CYS A CA 1
ATOM 3262 C C . CYS A 1 411 ? 17.732 -2.623 -25.415 1.00 93.62 411 CYS A C 1
ATOM 3264 O O . CYS A 1 411 ? 17.886 -3.179 -26.506 1.00 93.62 411 CYS A O 1
ATOM 3266 N N . GLU A 1 412 ? 18.742 -2.405 -24.567 1.00 93.94 412 GLU A N 1
ATOM 3267 C CA . GLU A 1 412 ? 20.139 -2.754 -24.860 1.00 93.94 412 GLU A CA 1
ATOM 3268 C C . GLU A 1 412 ? 20.321 -4.236 -25.204 1.00 93.94 412 GLU A C 1
ATOM 3270 O O . GLU A 1 412 ? 20.857 -4.554 -26.263 1.00 93.94 412 GLU A O 1
ATOM 3275 N N . ASP A 1 413 ? 19.785 -5.135 -24.373 1.00 93.19 413 ASP A N 1
ATOM 3276 C CA . ASP A 1 413 ? 19.863 -6.582 -24.608 1.00 93.19 413 ASP A CA 1
ATOM 3277 C C . ASP A 1 413 ? 19.253 -6.968 -25.964 1.00 93.19 413 ASP A C 1
ATOM 3279 O O . ASP A 1 413 ? 19.830 -7.733 -26.735 1.00 93.19 413 ASP A O 1
ATOM 3283 N N . CYS A 1 414 ? 18.086 -6.402 -26.294 1.00 94.62 414 CYS A N 1
ATOM 3284 C CA . CYS A 1 414 ? 17.426 -6.684 -27.565 1.00 94.62 414 CYS A CA 1
ATOM 3285 C C . CYS A 1 414 ? 18.232 -6.159 -28.755 1.00 94.62 414 CYS A C 1
ATOM 3287 O O . CYS A 1 414 ? 18.302 -6.866 -29.762 1.00 94.62 414 CYS A O 1
ATOM 3289 N N . ARG A 1 415 ? 18.832 -4.962 -28.641 1.00 95.31 415 ARG A N 1
ATOM 3290 C CA . ARG A 1 415 ? 19.743 -4.393 -29.645 1.00 95.31 415 ARG A CA 1
ATOM 3291 C C . ARG A 1 415 ? 20.918 -5.339 -29.884 1.00 95.31 415 ARG A C 1
ATOM 3293 O O . ARG A 1 415 ? 21.135 -5.733 -31.023 1.00 95.31 415 ARG A O 1
ATOM 3300 N N . ASP A 1 416 ? 21.624 -5.725 -28.827 1.00 93.88 416 ASP A N 1
ATOM 3301 C CA . ASP A 1 416 ? 22.877 -6.483 -28.923 1.00 93.88 416 ASP A CA 1
ATOM 3302 C C . ASP A 1 416 ? 22.669 -7.928 -29.392 1.00 93.88 416 ASP A C 1
ATOM 3304 O O . ASP A 1 416 ? 23.520 -8.489 -30.081 1.00 93.88 416 ASP A O 1
ATOM 3308 N N . GLU A 1 417 ? 21.535 -8.543 -29.050 1.00 95.12 417 GLU A N 1
ATOM 3309 C CA . GLU A 1 417 ? 21.240 -9.920 -29.453 1.00 95.12 417 GLU A CA 1
ATOM 3310 C C . GLU A 1 417 ? 20.666 -10.030 -30.872 1.00 95.12 417 GLU A C 1
ATOM 3312 O O . GLU A 1 417 ? 20.919 -11.022 -31.562 1.00 95.12 417 GLU A O 1
ATOM 3317 N N . ASN A 1 418 ? 19.871 -9.049 -31.316 1.00 95.00 418 ASN A N 1
ATOM 3318 C CA . ASN A 1 418 ? 19.038 -9.195 -32.517 1.00 95.00 418 ASN A CA 1
ATOM 3319 C C . ASN A 1 418 ? 19.387 -8.231 -33.658 1.00 95.00 418 ASN A C 1
ATOM 3321 O O . ASN A 1 418 ? 18.863 -8.409 -34.764 1.00 95.00 418 ASN A O 1
ATOM 3325 N N . PHE A 1 419 ? 20.250 -7.240 -33.421 1.00 96.62 419 PHE A N 1
ATOM 3326 C CA . PHE A 1 419 ? 20.589 -6.210 -34.398 1.00 96.62 419 PHE A CA 1
ATOM 3327 C C . PHE A 1 419 ? 22.104 -6.048 -34.550 1.00 96.62 419 PHE A C 1
ATOM 3329 O O . PHE A 1 419 ? 22.868 -6.207 -33.601 1.00 96.62 419 PHE A O 1
ATOM 3336 N N . ALA A 1 420 ? 22.529 -5.654 -35.748 1.00 95.25 420 ALA A N 1
ATOM 3337 C CA . ALA A 1 420 ? 23.913 -5.346 -36.071 1.00 95.25 420 ALA A CA 1
ATOM 3338 C C . ALA A 1 420 ? 24.024 -3.958 -36.713 1.00 95.25 420 ALA A C 1
ATOM 3340 O O . ALA A 1 420 ? 23.103 -3.461 -37.369 1.00 95.25 420 ALA A O 1
ATOM 3341 N N . TYR A 1 421 ? 25.159 -3.308 -36.474 1.00 96.31 421 TYR A N 1
ATOM 3342 C CA . TYR A 1 421 ? 25.428 -1.948 -36.919 1.00 96.31 421 TYR A CA 1
ATOM 3343 C C . TYR A 1 421 ? 25.916 -1.940 -38.368 1.00 96.31 421 TYR A C 1
ATOM 3345 O O . TYR A 1 421 ? 26.909 -2.586 -38.691 1.00 96.31 421 TYR A O 1
ATOM 3353 N N . CYS A 1 422 ? 25.246 -1.183 -39.236 1.00 95.75 422 CYS A N 1
ATOM 3354 C CA . CYS A 1 422 ? 25.712 -0.969 -40.598 1.00 95.75 422 CYS A CA 1
ATOM 3355 C C . CYS A 1 422 ? 26.734 0.172 -40.642 1.00 95.75 422 CYS A C 1
ATOM 3357 O O . CYS A 1 422 ? 26.415 1.321 -40.332 1.00 95.75 422 CYS A O 1
ATOM 3359 N N . GLU A 1 423 ? 27.946 -0.121 -41.111 1.00 92.69 423 GLU A N 1
ATOM 3360 C CA . GLU A 1 423 ? 29.041 0.856 -41.171 1.00 92.69 423 GLU A CA 1
ATOM 3361 C C . GLU A 1 423 ? 28.845 1.937 -42.241 1.00 92.69 423 GLU A C 1
ATOM 3363 O O . GLU A 1 423 ? 29.430 3.014 -42.144 1.00 92.69 423 GLU A O 1
ATOM 3368 N N . CYS A 1 424 ? 28.011 1.672 -43.249 1.00 92.06 424 CYS A N 1
ATOM 3369 C CA . CYS A 1 424 ? 27.739 2.606 -44.339 1.00 92.06 424 CYS A CA 1
ATOM 3370 C C . CYS A 1 424 ? 26.747 3.709 -43.930 1.00 92.06 424 CYS A C 1
ATOM 3372 O O . CYS A 1 424 ? 27.045 4.894 -44.071 1.00 92.06 424 CYS A O 1
ATOM 3374 N N . CYS A 1 425 ? 25.577 3.339 -43.393 1.00 93.38 425 CYS A N 1
ATOM 3375 C CA . CYS A 1 425 ? 24.538 4.308 -43.013 1.00 93.38 425 CYS A CA 1
ATOM 3376 C C . CYS A 1 425 ? 24.602 4.753 -41.544 1.00 93.38 425 CYS A C 1
ATOM 3378 O O . CYS A 1 425 ? 23.999 5.765 -41.188 1.00 93.38 425 CYS A O 1
ATOM 3380 N N . GLY A 1 426 ? 25.336 4.028 -40.697 1.00 93.19 426 GLY A N 1
ATOM 3381 C CA . GLY A 1 426 ? 25.452 4.318 -39.270 1.00 93.19 426 GLY A CA 1
ATOM 3382 C C . GLY A 1 426 ? 24.209 3.960 -38.450 1.00 93.19 426 GLY A C 1
ATOM 3383 O O . GLY A 1 426 ? 23.982 4.541 -37.390 1.00 93.19 426 GLY A O 1
ATOM 3384 N N . GLU A 1 427 ? 23.390 3.030 -38.942 1.00 95.69 427 GLU A N 1
ATOM 3385 C CA . GLU A 1 427 ? 22.143 2.595 -38.306 1.00 95.69 427 GLU A CA 1
ATOM 3386 C C . GLU A 1 427 ? 22.198 1.103 -37.933 1.00 95.69 427 GLU A C 1
ATOM 3388 O O . GLU A 1 427 ? 22.887 0.311 -38.579 1.00 95.69 427 GLU A O 1
ATOM 3393 N N . TYR A 1 428 ? 21.436 0.708 -36.910 1.00 97.12 428 TYR A N 1
ATOM 3394 C CA . TYR A 1 428 ? 21.258 -0.694 -36.522 1.00 97.12 428 TYR A CA 1
ATOM 3395 C C . TYR A 1 428 ? 20.104 -1.337 -37.293 1.00 97.12 428 TYR A C 1
ATOM 3397 O O . TYR A 1 428 ? 19.002 -0.786 -37.341 1.00 97.12 428 TYR A O 1
ATOM 3405 N N . TRP A 1 429 ? 20.349 -2.529 -37.831 1.00 96.62 429 TRP A N 1
ATOM 3406 C CA . TRP A 1 429 ? 19.379 -3.328 -38.580 1.00 96.62 429 TRP A CA 1
ATOM 3407 C C . TRP A 1 429 ? 19.283 -4.743 -38.012 1.00 96.62 429 TRP A C 1
ATOM 3409 O O . TRP A 1 429 ? 20.240 -5.203 -37.390 1.00 96.62 429 TRP A O 1
ATOM 3419 N N . PRO A 1 430 ? 18.159 -5.454 -38.217 1.00 96.00 430 PRO A N 1
ATOM 3420 C CA . PRO A 1 430 ? 18.032 -6.840 -37.789 1.00 96.00 430 PRO A CA 1
ATOM 3421 C C . PRO A 1 430 ? 19.167 -7.690 -38.366 1.00 96.00 430 PRO A C 1
ATOM 3423 O O . PRO A 1 430 ? 19.557 -7.491 -39.518 1.00 96.00 430 PRO A O 1
ATOM 3426 N N . ASN A 1 431 ? 19.672 -8.651 -37.592 1.00 94.81 431 ASN A N 1
ATOM 3427 C CA . ASN A 1 431 ? 20.808 -9.491 -37.996 1.00 94.81 431 ASN A CA 1
ATOM 3428 C C . ASN A 1 431 ? 20.594 -10.214 -39.337 1.00 94.81 431 ASN A C 1
ATOM 3430 O O . ASN A 1 431 ? 21.555 -10.514 -40.034 1.00 94.81 431 ASN A O 1
ATOM 3434 N N . ASP A 1 432 ? 19.344 -10.488 -39.718 1.00 93.94 432 ASP A N 1
ATOM 3435 C CA . ASP A 1 432 ? 18.996 -11.125 -40.990 1.00 93.94 432 ASP A CA 1
ATOM 3436 C C . ASP A 1 432 ? 18.879 -10.162 -42.185 1.00 93.94 432 ASP A C 1
ATOM 3438 O O . ASP A 1 432 ? 18.645 -10.615 -43.303 1.00 93.94 432 ASP A O 1
ATOM 3442 N N . CYS A 1 433 ? 19.059 -8.860 -41.959 1.00 94.38 433 CYS A N 1
ATOM 3443 C CA . CYS A 1 433 ? 19.110 -7.801 -42.973 1.00 94.38 433 CYS A CA 1
ATOM 3444 C C . CYS A 1 433 ? 20.519 -7.198 -43.125 1.00 94.38 433 CYS A C 1
ATOM 3446 O O . CYS A 1 433 ? 20.679 -6.160 -43.770 1.00 94.38 433 CYS A O 1
ATOM 3448 N N . ILE A 1 434 ? 21.527 -7.807 -42.491 1.00 95.38 434 ILE A N 1
ATOM 3449 C CA . ILE A 1 434 ? 22.927 -7.380 -42.509 1.00 95.38 434 ILE A CA 1
ATOM 3450 C C . ILE A 1 434 ? 23.778 -8.466 -43.183 1.00 95.38 434 ILE A C 1
ATOM 3452 O O . ILE A 1 434 ? 23.647 -9.649 -42.883 1.00 95.38 434 ILE A O 1
ATOM 3456 N N . THR A 1 435 ? 24.669 -8.056 -44.085 1.00 93.94 435 THR A N 1
ATOM 3457 C CA . THR A 1 435 ? 25.661 -8.917 -44.747 1.00 93.94 435 THR A CA 1
ATOM 3458 C C . THR A 1 435 ? 27.068 -8.422 -44.415 1.00 93.94 435 THR A C 1
ATOM 3460 O O . THR A 1 435 ? 27.324 -7.220 -44.478 1.00 93.94 435 THR A O 1
ATOM 3463 N N . GLU A 1 436 ? 27.973 -9.335 -44.065 1.00 94.56 436 GLU A N 1
ATOM 3464 C CA . GLU A 1 436 ? 29.402 -9.044 -43.902 1.00 94.56 436 GLU A CA 1
ATOM 3465 C C . GLU A 1 436 ? 30.110 -9.141 -45.262 1.00 94.56 436 GLU A C 1
ATOM 3467 O O . GLU A 1 436 ? 30.015 -10.169 -45.933 1.00 94.56 436 GLU A O 1
ATOM 3472 N N . ILE A 1 437 ? 30.776 -8.065 -45.682 1.00 92.56 437 ILE A N 1
ATOM 3473 C CA . ILE A 1 437 ? 31.503 -7.931 -46.952 1.00 92.56 437 ILE A CA 1
ATOM 3474 C C . ILE A 1 437 ? 32.809 -7.189 -46.658 1.00 92.56 437 ILE A C 1
ATOM 3476 O O . ILE A 1 437 ? 32.771 -6.117 -46.058 1.00 92.56 437 ILE A O 1
ATOM 3480 N N . ASP A 1 438 ? 33.953 -7.743 -47.068 1.00 90.00 438 ASP A N 1
ATOM 3481 C CA . ASP A 1 438 ? 35.286 -7.162 -46.826 1.00 90.00 438 ASP A CA 1
ATOM 3482 C C . ASP A 1 438 ? 35.517 -6.751 -45.348 1.00 90.00 438 ASP A C 1
ATOM 3484 O O . ASP A 1 438 ? 35.960 -5.637 -45.057 1.00 90.00 438 ASP A O 1
ATOM 3488 N N . ASP A 1 439 ? 35.168 -7.641 -44.407 1.00 89.75 439 ASP A N 1
ATOM 3489 C CA . ASP A 1 439 ? 35.233 -7.431 -42.946 1.00 89.75 439 ASP A CA 1
ATOM 3490 C C . ASP A 1 439 ? 34.376 -6.254 -42.418 1.00 89.75 439 ASP A C 1
ATOM 3492 O O . ASP A 1 439 ? 34.628 -5.732 -41.328 1.00 89.75 439 ASP A O 1
ATOM 3496 N N . ARG A 1 440 ? 33.362 -5.813 -43.176 1.00 92.00 440 ARG A N 1
ATOM 3497 C CA . ARG A 1 440 ? 32.428 -4.741 -42.791 1.00 92.00 440 ARG A CA 1
ATOM 3498 C C . ARG A 1 440 ? 30.977 -5.161 -42.946 1.00 92.00 440 ARG A C 1
ATOM 3500 O O . ARG A 1 440 ? 30.628 -5.957 -43.813 1.00 92.00 440 ARG A O 1
ATOM 3507 N N . TYR A 1 441 ? 30.102 -4.569 -42.140 1.00 94.62 441 TYR A N 1
ATOM 3508 C CA . TYR A 1 441 ? 28.678 -4.903 -42.126 1.00 94.62 441 TYR A CA 1
ATOM 3509 C C . TYR A 1 441 ? 27.830 -3.899 -42.918 1.00 94.62 441 TYR A C 1
ATOM 3511 O O . TYR A 1 441 ? 27.805 -2.695 -42.632 1.00 94.62 441 TYR A O 1
ATOM 3519 N N . TYR A 1 442 ? 27.069 -4.411 -43.885 1.00 94.88 442 TYR A N 1
ATOM 3520 C CA . TYR A 1 442 ? 26.185 -3.638 -44.755 1.00 94.88 442 TYR A CA 1
ATOM 3521 C C . TYR A 1 442 ? 24.736 -4.092 -44.598 1.00 94.88 442 TYR A C 1
ATOM 3523 O O . TYR A 1 442 ? 24.451 -5.286 -44.650 1.00 94.88 442 TYR A O 1
ATOM 3531 N N . CYS A 1 443 ? 23.807 -3.146 -44.437 1.00 95.50 443 CYS A N 1
ATOM 3532 C CA . CYS A 1 443 ? 22.387 -3.456 -44.588 1.00 95.50 443 CYS A CA 1
ATOM 3533 C C . CYS A 1 443 ? 22.049 -3.712 -46.057 1.00 95.50 443 CYS A C 1
ATOM 3535 O O . CYS A 1 443 ? 22.758 -3.227 -46.937 1.00 95.50 443 CYS A O 1
ATOM 3537 N N . ASP A 1 444 ? 20.954 -4.426 -46.324 1.00 93.38 444 ASP A N 1
ATOM 3538 C CA . ASP A 1 444 ? 20.547 -4.792 -47.689 1.00 93.38 444 ASP A CA 1
ATOM 3539 C C . ASP A 1 444 ? 20.546 -3.599 -48.661 1.00 93.38 444 ASP A C 1
ATOM 3541 O O . ASP A 1 444 ? 21.082 -3.699 -49.758 1.00 93.38 444 ASP A O 1
ATOM 3545 N N . SER A 1 445 ? 20.030 -2.437 -48.241 1.00 92.06 445 SER A N 1
ATOM 3546 C CA . SER A 1 445 ? 20.013 -1.238 -49.093 1.00 92.06 445 SER A CA 1
ATOM 3547 C C . SER A 1 445 ? 21.412 -0.702 -49.392 1.00 92.06 445 SER A C 1
ATOM 3549 O O . SER A 1 445 ? 21.666 -0.276 -50.513 1.00 92.06 445 SER A O 1
ATOM 3551 N N . CYS A 1 446 ? 22.310 -0.688 -48.403 1.00 94.06 446 CYS A N 1
ATOM 3552 C CA . CYS A 1 446 ? 23.679 -0.213 -48.602 1.00 94.06 446 CYS A CA 1
ATOM 3553 C C . CYS A 1 446 ? 24.510 -1.220 -49.399 1.00 94.06 446 CYS A C 1
ATOM 3555 O O . CYS A 1 446 ? 25.339 -0.809 -50.203 1.00 94.06 446 CYS A O 1
ATOM 3557 N N . ARG A 1 447 ? 24.280 -2.523 -49.210 1.00 93.81 447 ARG A N 1
ATOM 3558 C CA . ARG A 1 447 ? 24.885 -3.558 -50.049 1.00 93.81 447 ARG A CA 1
ATOM 3559 C C . ARG A 1 447 ? 24.482 -3.344 -51.503 1.00 93.81 447 ARG A C 1
ATOM 3561 O O . ARG A 1 447 ? 25.349 -3.278 -52.357 1.00 93.81 447 ARG A O 1
ATOM 3568 N N . ASP A 1 448 ? 23.187 -3.206 -51.771 1.00 92.25 448 ASP A N 1
ATOM 3569 C CA . ASP A 1 448 ? 22.677 -3.109 -53.140 1.00 92.25 448 ASP A CA 1
ATOM 3570 C C . ASP A 1 448 ? 23.096 -1.797 -53.841 1.00 92.25 448 ASP A C 1
ATOM 3572 O O . ASP A 1 448 ? 23.120 -1.739 -55.069 1.00 92.25 448 ASP A O 1
ATOM 3576 N N . GLU A 1 449 ? 23.409 -0.741 -53.081 1.00 93.75 449 GLU A N 1
ATOM 3577 C CA . GLU A 1 449 ? 23.837 0.558 -53.621 1.00 93.75 449 GLU A CA 1
ATOM 3578 C C . GLU A 1 449 ? 25.361 0.686 -53.774 1.00 93.75 449 GLU A C 1
ATOM 3580 O O . GLU A 1 449 ? 25.823 1.268 -54.754 1.00 93.75 449 GLU A O 1
ATOM 3585 N N . TYR A 1 450 ? 26.143 0.167 -52.821 1.00 93.31 450 TYR A N 1
ATOM 3586 C CA . TYR A 1 450 ? 27.587 0.423 -52.742 1.00 93.31 450 TYR A CA 1
ATOM 3587 C C . TYR A 1 450 ? 28.451 -0.817 -52.944 1.00 93.31 450 TYR A C 1
ATOM 3589 O O . TYR A 1 450 ? 29.661 -0.677 -53.128 1.00 93.31 450 TYR A O 1
ATOM 3597 N N . CYS A 1 451 ? 27.882 -2.020 -52.952 1.00 93.94 451 CYS A N 1
ATOM 3598 C CA . CYS A 1 451 ? 28.619 -3.253 -53.200 1.00 93.94 451 CYS A CA 1
ATOM 3599 C C . CYS A 1 451 ? 28.240 -3.849 -54.557 1.00 93.94 451 CYS A C 1
ATOM 3601 O O . CYS A 1 451 ? 27.084 -3.818 -54.969 1.00 93.94 451 CYS A O 1
ATOM 3603 N N . SER A 1 452 ? 29.226 -4.431 -55.228 1.00 94.12 452 SER A N 1
ATOM 3604 C CA . SER A 1 452 ? 29.059 -5.093 -56.517 1.00 94.12 452 SER A CA 1
ATOM 3605 C C . SER A 1 452 ? 29.700 -6.478 -56.471 1.00 94.12 452 SER A C 1
ATOM 3607 O O . SER A 1 452 ? 30.647 -6.718 -55.722 1.00 94.12 452 SER A O 1
ATOM 3609 N N . GLU A 1 453 ? 29.148 -7.408 -57.242 1.00 95.25 453 GLU A N 1
ATOM 3610 C CA . GLU A 1 453 ? 29.666 -8.770 -57.370 1.00 95.25 453 GLU A CA 1
ATOM 3611 C C . GLU A 1 453 ? 30.865 -8.782 -58.326 1.00 95.25 453 GLU A C 1
ATOM 3613 O O . GLU A 1 453 ? 30.810 -8.212 -59.418 1.00 95.25 453 GLU A O 1
ATOM 3618 N N . CYS A 1 454 ? 31.959 -9.423 -57.920 1.00 95.56 454 CYS A N 1
ATOM 3619 C CA . CYS A 1 454 ? 33.128 -9.623 -58.765 1.00 95.56 454 CYS A CA 1
ATOM 3620 C C . CYS A 1 454 ? 32.832 -10.648 -59.858 1.00 95.56 454 CYS A C 1
ATOM 3622 O O . CYS A 1 454 ? 32.465 -11.785 -59.566 1.00 95.56 454 CYS A O 1
ATOM 3624 N N . TYR A 1 455 ? 33.089 -10.276 -61.114 1.00 94.56 455 TYR A N 1
ATOM 3625 C CA . TYR A 1 455 ? 32.849 -11.152 -62.262 1.00 94.56 455 TYR A CA 1
ATOM 3626 C C . TYR A 1 455 ? 33.644 -12.472 -62.211 1.00 94.56 455 TYR A C 1
ATOM 3628 O O . TYR A 1 455 ? 33.174 -13.488 -62.715 1.00 94.56 455 TYR A O 1
ATOM 3636 N N . GLU A 1 456 ? 34.835 -12.473 -61.603 1.00 93.25 456 GLU A N 1
ATOM 3637 C CA . GLU A 1 456 ? 35.728 -13.643 -61.592 1.00 93.25 456 GLU A CA 1
ATOM 3638 C C . GLU A 1 456 ? 35.528 -14.575 -60.388 1.00 93.25 456 GLU A C 1
ATOM 3640 O O . GLU A 1 456 ? 35.678 -15.789 -60.526 1.00 93.25 456 GLU A O 1
ATOM 3645 N N . CYS A 1 457 ? 35.222 -14.040 -59.200 1.00 94.06 457 CYS A N 1
ATOM 3646 C CA . CYS A 1 457 ? 35.097 -14.849 -57.980 1.00 94.06 457 CYS A CA 1
ATOM 3647 C C . CYS A 1 457 ? 33.675 -14.965 -57.427 1.00 94.06 457 CYS A C 1
ATOM 3649 O O . CYS A 1 457 ? 33.484 -15.744 -56.500 1.00 94.06 457 CYS A O 1
ATOM 3651 N N . GLU A 1 458 ? 32.700 -14.243 -57.993 1.00 93.38 458 GLU A N 1
ATOM 3652 C CA . GLU A 1 458 ? 31.291 -14.223 -57.554 1.00 93.38 458 GLU A CA 1
ATOM 3653 C C . GLU A 1 458 ? 31.093 -13.707 -56.108 1.00 93.38 458 GLU A C 1
ATOM 3655 O O . GLU A 1 458 ? 29.985 -13.721 -55.572 1.00 93.38 458 GLU A O 1
ATOM 3660 N N . ASP A 1 459 ? 32.156 -13.209 -55.465 1.00 92.94 459 ASP A N 1
ATOM 3661 C CA . ASP A 1 459 ? 32.081 -12.565 -54.154 1.00 92.94 459 ASP A CA 1
ATOM 3662 C C . ASP A 1 459 ? 31.722 -11.081 -54.309 1.00 92.94 459 ASP A C 1
ATOM 3664 O O . ASP A 1 459 ? 32.114 -10.408 -55.268 1.00 92.94 459 ASP A O 1
ATOM 3668 N N . TYR A 1 460 ? 30.974 -10.553 -53.342 1.00 93.69 460 TYR A N 1
ATOM 3669 C CA . TYR A 1 460 ? 30.675 -9.126 -53.277 1.00 93.69 460 TYR A CA 1
ATOM 3670 C C . TYR A 1 460 ? 31.857 -8.357 -52.700 1.00 93.69 460 TYR A C 1
ATOM 3672 O O . TYR A 1 460 ? 32.484 -8.805 -51.746 1.00 93.69 460 TYR A O 1
ATOM 3680 N N . HIS A 1 461 ? 32.089 -7.161 -53.232 1.00 93.38 461 HIS A N 1
ATOM 3681 C CA . HIS A 1 461 ? 33.058 -6.204 -52.711 1.00 93.38 461 HIS A CA 1
ATOM 3682 C C . HIS A 1 461 ? 32.474 -4.797 -52.732 1.00 93.38 461 HIS A C 1
ATOM 3684 O O . HIS A 1 461 ? 31.508 -4.515 -53.447 1.00 93.38 461 HIS A O 1
ATOM 3690 N N . HIS A 1 462 ? 33.062 -3.882 -51.965 1.00 92.50 462 HIS A N 1
ATOM 3691 C CA . HIS A 1 462 ? 32.723 -2.467 -52.106 1.00 92.50 462 HIS A CA 1
ATOM 3692 C C . HIS A 1 462 ? 33.100 -1.962 -53.508 1.00 92.50 462 HIS A C 1
ATOM 3694 O O . HIS A 1 462 ? 34.238 -2.132 -53.940 1.00 92.50 462 HIS A O 1
ATOM 3700 N N . THR A 1 463 ? 32.174 -1.298 -54.199 1.00 92.06 463 THR A N 1
ATOM 3701 C CA . THR A 1 463 ? 32.316 -0.917 -55.617 1.00 92.06 463 THR A CA 1
ATOM 3702 C C . THR A 1 463 ? 33.529 -0.014 -55.856 1.00 92.06 463 THR A C 1
ATOM 3704 O O . THR A 1 463 ? 34.243 -0.210 -56.832 1.00 92.06 463 THR A O 1
ATOM 3707 N N . ASP A 1 464 ? 33.844 0.903 -54.931 1.00 89.88 464 ASP A N 1
ATOM 3708 C CA . ASP A 1 464 ? 35.042 1.762 -55.039 1.00 89.88 464 ASP A CA 1
ATOM 3709 C C . ASP A 1 464 ? 36.375 0.991 -54.961 1.00 89.88 464 ASP A C 1
ATOM 3711 O O . ASP A 1 464 ? 37.415 1.524 -55.344 1.00 89.88 464 ASP A O 1
ATOM 3715 N N . ASN A 1 465 ? 36.364 -0.247 -54.455 1.00 90.31 465 ASN A N 1
ATOM 3716 C CA . ASN A 1 465 ? 37.539 -1.123 -54.410 1.00 90.31 465 ASN A CA 1
ATOM 3717 C C . ASN A 1 465 ? 37.618 -2.051 -55.634 1.00 90.31 465 ASN A C 1
ATOM 3719 O O . ASN A 1 465 ? 38.512 -2.893 -55.721 1.00 90.31 465 ASN A O 1
ATOM 3723 N N . MET A 1 466 ? 36.672 -1.936 -56.566 1.00 94.44 466 MET A N 1
ATOM 3724 C CA . MET A 1 466 ? 36.639 -2.734 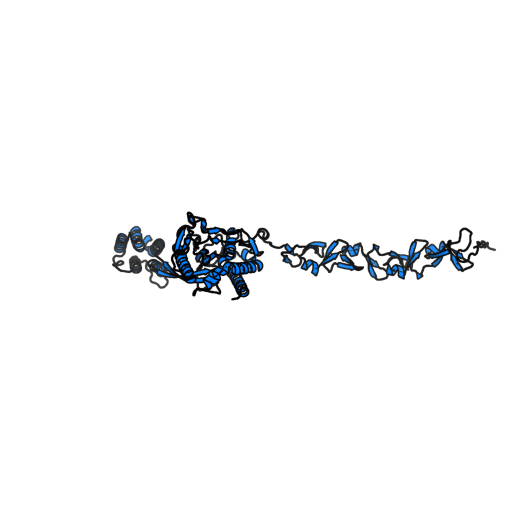-57.782 1.00 94.44 466 MET A CA 1
ATOM 3725 C C . MET A 1 466 ? 37.240 -1.960 -58.948 1.00 94.44 466 MET A C 1
ATOM 3727 O O . MET A 1 466 ? 37.274 -0.732 -58.973 1.00 94.44 466 MET A O 1
ATOM 3731 N N . THR A 1 467 ? 37.756 -2.699 -59.920 1.00 94.50 467 THR A N 1
ATOM 3732 C CA . THR A 1 467 ? 38.322 -2.144 -61.148 1.00 94.50 467 THR A CA 1
ATOM 3733 C C . THR A 1 467 ? 37.491 -2.612 -62.333 1.00 94.50 467 THR A C 1
ATOM 3735 O O . THR A 1 467 ? 37.133 -3.787 -62.416 1.00 94.50 467 THR A O 1
ATOM 3738 N N . GLU A 1 468 ? 37.178 -1.683 -63.232 1.00 95.62 468 GLU A N 1
ATOM 3739 C CA . GLU A 1 468 ? 36.551 -1.988 -64.514 1.00 95.62 468 GLU A CA 1
ATOM 3740 C C . GLU A 1 468 ? 37.594 -2.586 -65.463 1.00 95.62 468 GLU A C 1
ATOM 3742 O O . GLU A 1 468 ? 38.700 -2.059 -65.610 1.00 95.62 468 GLU A O 1
ATOM 3747 N N . VAL A 1 469 ? 37.259 -3.729 -66.054 1.00 94.50 469 VAL A N 1
ATOM 3748 C CA . VAL A 1 469 ? 38.134 -4.511 -66.927 1.00 94.50 469 VAL A CA 1
ATOM 3749 C C . VAL A 1 469 ? 37.348 -5.019 -68.130 1.00 94.50 469 VAL A C 1
ATOM 3751 O O . VAL A 1 469 ? 36.136 -5.219 -68.057 1.00 94.50 469 VAL A O 1
ATOM 3754 N N . VAL A 1 470 ? 38.043 -5.289 -69.228 1.00 92.50 470 VAL A N 1
ATOM 3755 C CA . VAL A 1 470 ? 37.459 -5.855 -70.445 1.00 92.50 470 VAL A CA 1
ATOM 3756 C C . VAL A 1 470 ? 37.592 -7.376 -70.406 1.00 92.50 470 VAL A C 1
ATOM 3758 O O . VAL A 1 470 ? 38.697 -7.919 -70.312 1.00 92.50 470 VAL A O 1
ATOM 3761 N N . ASN A 1 471 ? 36.463 -8.086 -70.455 1.00 90.00 471 ASN A N 1
ATOM 3762 C CA . ASN A 1 471 ? 36.445 -9.551 -70.455 1.00 90.00 471 ASN A CA 1
ATOM 3763 C C . ASN A 1 471 ? 36.753 -10.146 -71.849 1.00 90.00 471 ASN A C 1
ATOM 3765 O O . ASN A 1 471 ? 36.823 -9.436 -72.847 1.00 90.00 471 ASN A O 1
ATOM 3769 N N . ALA A 1 472 ? 36.841 -11.479 -71.948 1.00 85.44 472 ALA A N 1
ATOM 3770 C CA . ALA A 1 472 ? 37.160 -12.198 -73.196 1.00 85.44 472 ALA A CA 1
ATOM 3771 C C . ALA A 1 472 ? 36.132 -12.017 -74.339 1.00 85.44 472 ALA A C 1
ATOM 3773 O O . ALA A 1 472 ? 36.327 -12.512 -75.448 1.00 85.44 472 ALA A O 1
ATOM 3774 N N . ARG A 1 473 ? 34.978 -11.395 -74.071 1.00 85.81 473 ARG A N 1
ATOM 3775 C CA . ARG A 1 473 ? 33.957 -11.062 -75.077 1.00 85.81 473 ARG A CA 1
ATOM 3776 C C . ARG A 1 473 ? 34.026 -9.602 -75.521 1.00 85.81 473 ARG A C 1
ATOM 3778 O O . ARG A 1 473 ? 33.286 -9.240 -76.433 1.00 85.81 473 ARG A O 1
ATOM 3785 N N . GLY A 1 474 ? 34.891 -8.802 -74.901 1.00 83.94 474 GLY A N 1
ATOM 3786 C CA . GLY A 1 474 ? 34.971 -7.361 -75.108 1.00 83.94 474 GLY A CA 1
ATOM 3787 C C . GLY A 1 474 ? 33.960 -6.554 -74.288 1.00 83.94 474 GLY A C 1
ATOM 3788 O O . GLY A 1 474 ? 33.747 -5.391 -74.608 1.00 83.94 474 GLY A O 1
ATOM 3789 N N . ASP A 1 475 ? 33.312 -7.143 -73.274 1.00 89.81 475 ASP A N 1
ATOM 3790 C CA . ASP A 1 475 ? 32.386 -6.412 -72.398 1.00 89.81 475 ASP A CA 1
ATOM 3791 C C . ASP A 1 475 ? 33.131 -5.847 -71.171 1.00 89.81 475 ASP A C 1
ATOM 3793 O O . ASP A 1 475 ? 33.947 -6.550 -70.565 1.00 89.81 475 ASP A O 1
ATOM 3797 N N . GLU A 1 476 ? 32.804 -4.614 -70.775 1.00 92.62 476 GLU A N 1
ATOM 3798 C CA . GLU A 1 476 ? 33.251 -3.994 -69.519 1.00 92.62 476 GLU A CA 1
ATOM 3799 C C . GLU A 1 476 ? 32.567 -4.671 -68.316 1.00 92.62 476 GLU A C 1
ATOM 3801 O O . GLU A 1 476 ? 31.336 -4.753 -68.236 1.00 92.62 476 GLU A O 1
ATOM 3806 N N . VAL A 1 477 ? 33.365 -5.178 -67.375 1.00 94.62 477 VAL A N 1
ATOM 3807 C CA . VAL A 1 477 ? 32.911 -5.838 -66.140 1.00 94.62 477 VAL A CA 1
ATOM 3808 C C . VAL A 1 477 ? 33.721 -5.354 -64.938 1.00 94.62 477 VAL A C 1
ATOM 3810 O O . VAL A 1 477 ? 34.827 -4.846 -65.090 1.00 94.62 477 VAL A O 1
ATOM 3813 N N . LEU A 1 478 ? 33.194 -5.534 -63.724 1.00 96.19 478 LEU A N 1
ATOM 3814 C CA . LEU A 1 478 ? 33.898 -5.194 -62.485 1.00 96.19 478 LEU A CA 1
ATOM 3815 C C . LEU A 1 478 ? 34.567 -6.427 -61.872 1.00 96.19 478 LEU A C 1
ATOM 3817 O O . LEU A 1 478 ? 33.940 -7.477 -61.707 1.00 96.19 478 LEU A O 1
ATOM 3821 N N . VAL A 1 479 ? 35.828 -6.281 -61.468 1.00 95.75 479 VAL A N 1
ATOM 3822 C CA . VAL A 1 479 ? 36.574 -7.302 -60.717 1.00 95.75 479 VAL A CA 1
ATOM 3823 C C . VAL A 1 479 ? 37.223 -6.705 -59.473 1.00 95.75 479 VAL A C 1
ATOM 3825 O O . VAL A 1 479 ? 37.563 -5.521 -59.437 1.00 95.75 479 VAL A O 1
ATOM 3828 N N . CYS A 1 480 ? 37.392 -7.520 -58.433 1.00 95.44 480 CYS A N 1
ATOM 3829 C CA . CYS A 1 480 ? 38.116 -7.116 -57.231 1.00 95.44 480 CYS A CA 1
ATOM 3830 C C . CYS A 1 480 ? 39.623 -6.979 -57.494 1.00 95.44 480 CYS A C 1
ATOM 3832 O O . CYS A 1 480 ? 40.148 -7.506 -58.478 1.00 95.44 480 CYS A O 1
ATOM 3834 N N . GLU A 1 481 ? 40.324 -6.292 -56.589 1.00 93.31 481 GLU A N 1
ATOM 3835 C CA . GLU A 1 481 ? 41.760 -6.018 -56.698 1.00 93.31 481 GLU A CA 1
ATOM 3836 C C . GLU A 1 481 ? 42.604 -7.290 -56.896 1.00 93.31 481 GLU A C 1
ATOM 3838 O O . GLU A 1 481 ? 43.425 -7.364 -57.811 1.00 93.31 481 GLU A O 1
ATOM 3843 N N . ASP A 1 482 ? 42.333 -8.328 -56.102 1.00 93.25 482 ASP A N 1
ATOM 3844 C CA . ASP A 1 482 ? 43.047 -9.604 -56.180 1.00 93.25 482 ASP A CA 1
ATOM 3845 C C . ASP A 1 482 ? 42.855 -10.293 -57.541 1.00 93.25 482 ASP A C 1
ATOM 3847 O O . ASP A 1 482 ? 43.792 -10.882 -58.092 1.00 93.25 482 ASP A O 1
ATOM 3851 N N . CYS A 1 483 ? 41.643 -10.229 -58.103 1.00 94.94 483 CYS A N 1
ATOM 3852 C CA . CYS A 1 483 ? 41.350 -10.806 -59.415 1.00 94.94 483 CYS A CA 1
ATOM 3853 C C . CYS A 1 483 ? 41.962 -9.973 -60.545 1.00 94.94 483 CYS A C 1
ATOM 3855 O O . CYS A 1 483 ? 42.529 -10.553 -61.473 1.00 94.94 483 CYS A O 1
ATOM 3857 N N . ARG A 1 484 ? 41.922 -8.637 -60.442 1.00 94.75 484 ARG A N 1
ATOM 3858 C CA . ARG A 1 484 ? 42.602 -7.725 -61.372 1.00 94.75 484 ARG A CA 1
ATOM 3859 C C . ARG A 1 484 ? 44.083 -8.076 -61.472 1.00 94.75 484 ARG A C 1
ATOM 3861 O O . ARG A 1 484 ? 44.556 -8.406 -62.553 1.00 94.75 484 ARG A O 1
ATOM 3868 N N . ASP A 1 485 ? 44.798 -8.070 -60.350 1.00 92.88 485 ASP A N 1
ATOM 3869 C CA . ASP A 1 485 ? 46.255 -8.257 -60.329 1.00 92.88 485 ASP A CA 1
ATOM 3870 C C . ASP A 1 485 ? 46.673 -9.645 -60.836 1.00 92.88 485 ASP A C 1
ATOM 3872 O O . ASP A 1 485 ? 47.752 -9.844 -61.418 1.00 92.88 485 ASP A O 1
ATOM 3876 N N . ARG A 1 486 ? 45.796 -10.630 -60.630 1.00 93.94 486 ARG A N 1
ATOM 3877 C CA . ARG A 1 486 ? 46.028 -12.009 -61.033 1.00 93.94 486 ARG A CA 1
ATOM 3878 C C . ARG A 1 486 ? 45.787 -12.252 -62.520 1.00 93.94 486 ARG A C 1
ATOM 3880 O O . ARG A 1 486 ? 46.605 -12.944 -63.132 1.00 93.94 486 ARG A O 1
ATOM 3887 N N . TYR A 1 487 ? 44.699 -11.731 -63.081 1.00 92.88 487 TYR A N 1
ATOM 3888 C CA . TYR A 1 487 ? 44.218 -12.127 -64.410 1.00 92.88 487 TYR A CA 1
ATOM 3889 C C . TYR A 1 487 ? 44.313 -11.031 -65.476 1.00 92.88 487 TYR A C 1
ATOM 3891 O O . TYR A 1 487 ? 44.283 -11.356 -66.663 1.00 92.88 487 TYR A O 1
ATOM 3899 N N . TYR A 1 488 ? 44.481 -9.767 -65.086 1.00 94.69 488 TYR A N 1
ATOM 3900 C CA . TYR A 1 488 ? 44.418 -8.620 -65.990 1.00 94.69 488 TYR A CA 1
ATOM 3901 C C . TYR A 1 488 ? 45.717 -7.805 -65.995 1.00 94.69 488 TYR A C 1
ATOM 3903 O O . TYR A 1 488 ? 46.534 -7.888 -65.078 1.00 94.69 488 TYR A O 1
ATOM 3911 N N . GLU A 1 489 ? 45.910 -7.026 -67.057 1.00 93.88 489 GLU A N 1
ATOM 3912 C CA . GLU A 1 489 ? 47.044 -6.120 -67.252 1.00 93.88 489 GLU A CA 1
ATOM 3913 C C . GLU A 1 489 ? 46.570 -4.826 -67.928 1.00 93.88 489 GLU A C 1
ATOM 3915 O O . GLU A 1 489 ? 45.677 -4.863 -68.778 1.00 93.88 489 GLU A O 1
ATOM 3920 N N . GLN A 1 490 ? 47.148 -3.684 -67.549 1.00 94.94 490 GLN A N 1
ATOM 3921 C CA . GLN A 1 490 ? 46.768 -2.387 -68.114 1.00 94.94 490 GLN A CA 1
ATOM 3922 C C . GLN A 1 490 ? 47.390 -2.193 -69.504 1.00 94.94 490 GLN A C 1
ATOM 3924 O O . GLN A 1 490 ? 48.586 -2.413 -69.695 1.00 94.94 490 GLN A O 1
ATOM 3929 N N . CYS A 1 491 ? 46.582 -1.769 -70.473 1.00 93.50 491 CYS A N 1
ATOM 3930 C CA . CYS A 1 491 ? 47.032 -1.426 -71.815 1.00 93.50 491 CYS A CA 1
ATOM 3931 C C . CYS A 1 491 ? 47.637 -0.021 -71.850 1.00 93.50 491 CYS A C 1
ATOM 3933 O O . CYS A 1 491 ? 46.988 0.944 -71.456 1.00 93.50 491 CYS A O 1
ATOM 3935 N N . GLU A 1 492 ? 48.841 0.113 -72.404 1.00 91.62 492 GLU A N 1
ATOM 3936 C CA . GLU A 1 492 ? 49.522 1.409 -72.556 1.00 91.62 492 GLU A CA 1
ATOM 3937 C C . GLU A 1 492 ? 48.800 2.352 -73.533 1.00 91.62 492 GLU A C 1
ATOM 3939 O O . GLU A 1 492 ? 48.847 3.570 -73.386 1.00 91.62 492 GLU A O 1
ATOM 3944 N N . GLY A 1 493 ? 48.108 1.800 -74.535 1.00 88.00 493 GLY A N 1
ATOM 3945 C CA . GLY A 1 493 ? 47.448 2.590 -75.576 1.00 88.00 493 GLY A CA 1
ATOM 3946 C C . GLY A 1 493 ? 46.135 3.233 -75.123 1.00 88.00 493 GLY A C 1
ATOM 3947 O O . GLY A 1 493 ? 45.945 4.439 -75.292 1.00 88.00 493 GLY A O 1
ATOM 3948 N N . CYS A 1 494 ? 45.216 2.437 -74.566 1.00 90.69 494 CYS A N 1
ATOM 3949 C CA . CYS A 1 494 ? 43.893 2.909 -74.135 1.00 90.69 494 CYS A CA 1
ATOM 3950 C C . CYS A 1 494 ? 43.797 3.191 -72.628 1.00 90.69 494 CYS A C 1
ATOM 3952 O O . CYS A 1 494 ? 42.906 3.927 -72.209 1.00 90.69 494 CYS A O 1
ATOM 3954 N N . GLY A 1 495 ? 44.706 2.651 -71.812 1.00 90.19 495 GLY A N 1
ATOM 3955 C CA . GLY A 1 495 ? 44.669 2.765 -70.351 1.00 90.19 495 GLY A CA 1
ATOM 3956 C C . GLY A 1 495 ? 43.702 1.799 -69.656 1.00 90.19 495 GLY A C 1
ATOM 3957 O O . GLY A 1 495 ? 43.639 1.807 -68.425 1.00 90.19 495 GLY A O 1
ATOM 3958 N N . GLU A 1 496 ? 42.972 0.972 -70.407 1.00 93.19 496 GLU A N 1
ATOM 3959 C CA . GLU A 1 496 ? 42.023 -0.022 -69.889 1.00 93.19 496 GLU A CA 1
ATOM 3960 C C . GLU A 1 496 ? 42.727 -1.335 -69.514 1.00 93.19 496 GLU A C 1
ATOM 3962 O O . GLU A 1 496 ? 43.815 -1.648 -70.001 1.00 93.19 496 GLU A O 1
ATOM 3967 N N . TYR A 1 497 ? 42.107 -2.117 -68.630 1.00 95.12 497 TYR A N 1
ATOM 3968 C CA . TYR A 1 497 ? 42.617 -3.420 -68.203 1.00 95.12 497 TYR A CA 1
ATOM 3969 C C . TYR A 1 497 ? 42.025 -4.541 -69.056 1.00 95.12 497 TYR A C 1
ATOM 3971 O O . TYR A 1 497 ? 40.807 -4.690 -69.128 1.00 95.12 497 TYR A O 1
ATOM 3979 N N . HIS A 1 498 ? 42.881 -5.379 -69.635 1.00 93.12 498 HIS A N 1
ATOM 3980 C CA . HIS A 1 498 ? 42.480 -6.534 -70.445 1.00 93.12 498 HIS A CA 1
ATOM 3981 C C . HIS A 1 498 ? 43.060 -7.826 -69.872 1.00 93.12 498 HIS A C 1
ATOM 3983 O O . HIS A 1 498 ? 43.987 -7.798 -69.059 1.00 93.12 498 HIS A O 1
ATOM 3989 N N . ILE A 1 499 ? 42.520 -8.971 -70.293 1.00 92.06 499 ILE A N 1
ATOM 3990 C CA . ILE A 1 499 ? 43.014 -10.286 -69.874 1.00 92.06 499 ILE A CA 1
ATOM 3991 C C . ILE A 1 499 ? 44.494 -10.407 -70.245 1.00 92.06 499 ILE A C 1
ATOM 3993 O O . ILE A 1 499 ? 44.867 -10.315 -71.413 1.00 92.06 499 ILE A O 1
ATOM 3997 N N . ARG A 1 500 ? 45.346 -10.656 -69.245 1.00 90.56 500 ARG A N 1
ATOM 3998 C CA . ARG A 1 500 ? 46.810 -10.669 -69.392 1.00 90.56 500 ARG A CA 1
ATOM 3999 C C . ARG A 1 500 ? 47.288 -11.638 -70.478 1.00 90.56 500 ARG A C 1
ATOM 4001 O O . ARG A 1 500 ? 48.277 -11.365 -71.147 1.00 90.56 500 ARG A O 1
ATOM 4008 N N . GLU A 1 501 ? 46.601 -12.766 -70.654 1.00 87.81 501 GLU A N 1
ATOM 4009 C CA . GLU A 1 501 ? 46.951 -13.781 -71.661 1.00 87.81 501 GLU A CA 1
ATOM 4010 C C . GLU A 1 501 ? 46.684 -13.334 -73.111 1.00 87.81 501 GLU A C 1
ATOM 4012 O O . GLU A 1 501 ? 47.260 -13.911 -74.032 1.00 87.81 501 GLU A O 1
ATOM 4017 N N . GLU A 1 502 ? 45.851 -12.311 -73.318 1.00 87.31 502 GLU A N 1
ATOM 4018 C CA . GLU A 1 502 ? 45.487 -11.768 -74.637 1.00 87.31 502 GLU A CA 1
ATOM 4019 C C . GLU A 1 502 ? 46.285 -10.499 -74.990 1.00 87.31 502 GLU A C 1
ATOM 4021 O O . GLU A 1 502 ? 46.175 -9.963 -76.093 1.00 87.31 502 GLU A O 1
ATOM 4026 N N . MET A 1 503 ? 47.127 -10.028 -74.067 1.00 91.19 503 MET A N 1
ATOM 4027 C CA . MET A 1 503 ? 47.909 -8.806 -74.220 1.00 91.19 503 MET A CA 1
ATOM 4028 C C . MET A 1 503 ? 49.221 -9.047 -74.966 1.00 91.19 503 MET A C 1
ATOM 4030 O O . MET A 1 503 ? 49.925 -10.037 -74.753 1.00 91.19 503 MET A O 1
ATOM 4034 N N . THR A 1 504 ? 49.594 -8.093 -75.819 1.00 89.62 504 THR A N 1
ATOM 4035 C CA . THR A 1 504 ? 50.842 -8.139 -76.587 1.00 89.62 504 THR A CA 1
ATOM 4036 C C . THR A 1 504 ? 51.908 -7.277 -75.934 1.00 89.62 504 THR A C 1
ATOM 4038 O O . THR A 1 504 ? 51.673 -6.121 -75.600 1.00 89.62 504 THR A O 1
ATOM 4041 N N . PHE A 1 505 ? 53.100 -7.840 -75.766 1.00 91.06 505 PHE A N 1
ATOM 4042 C CA . PHE A 1 505 ? 54.255 -7.137 -75.219 1.00 91.06 505 PHE A CA 1
ATOM 4043 C C . PHE A 1 505 ? 54.897 -6.224 -76.270 1.00 91.06 505 PHE A C 1
ATOM 4045 O O . PHE A 1 505 ? 55.168 -6.670 -77.389 1.00 91.06 505 PHE A O 1
ATOM 4052 N N . VAL A 1 506 ? 55.186 -4.978 -75.896 1.00 91.56 506 VAL A N 1
ATOM 4053 C CA . VAL A 1 506 ? 55.825 -3.977 -76.760 1.00 91.56 506 VAL A CA 1
ATOM 4054 C C . VAL A 1 506 ? 57.016 -3.316 -76.068 1.00 91.56 506 VAL A C 1
ATOM 4056 O O . VAL A 1 506 ? 57.000 -3.111 -74.854 1.00 91.56 506 VAL A O 1
ATOM 4059 N N . THR A 1 507 ? 58.036 -2.944 -76.845 1.00 91.25 507 THR A N 1
ATOM 4060 C CA . THR A 1 507 ? 59.139 -2.089 -76.367 1.00 91.25 507 THR A CA 1
ATOM 4061 C C . THR A 1 507 ? 58.904 -0.646 -76.818 1.00 91.25 507 THR A C 1
ATOM 4063 O O . THR A 1 507 ? 58.798 -0.372 -78.018 1.00 91.25 507 THR A O 1
ATOM 4066 N N . LEU A 1 508 ? 58.821 0.272 -75.856 1.00 90.69 508 LEU A N 1
ATOM 4067 C CA . LEU A 1 508 ? 58.576 1.701 -76.055 1.00 90.69 508 LEU A CA 1
ATOM 4068 C C . LEU A 1 508 ? 59.831 2.431 -76.552 1.00 90.69 508 LEU A C 1
ATOM 4070 O O . LEU A 1 508 ? 60.947 1.911 -76.491 1.00 90.69 508 LEU A O 1
ATOM 4074 N N . ARG A 1 509 ? 59.660 3.668 -77.036 1.00 87.69 509 ARG A N 1
ATOM 4075 C CA . ARG A 1 509 ? 60.747 4.489 -77.616 1.00 87.69 509 ARG A CA 1
ATOM 4076 C C . ARG A 1 509 ? 61.936 4.731 -76.686 1.00 87.69 509 ARG A C 1
ATOM 4078 O O . ARG A 1 509 ? 63.049 4.943 -77.161 1.00 87.69 509 ARG A O 1
ATOM 4085 N N . ASP A 1 510 ? 61.706 4.767 -75.382 1.00 86.50 510 ASP A N 1
ATOM 4086 C CA . ASP A 1 510 ? 62.732 4.970 -74.354 1.00 86.50 510 ASP A CA 1
ATOM 4087 C C . ASP A 1 510 ? 63.428 3.670 -73.917 1.00 86.50 510 ASP A C 1
ATOM 4089 O O . ASP A 1 510 ? 64.414 3.725 -73.176 1.00 86.50 510 ASP A O 1
ATOM 4093 N N . GLY A 1 511 ? 62.977 2.525 -74.436 1.00 83.88 511 GLY A N 1
ATOM 4094 C CA . GLY A 1 511 ? 63.474 1.197 -74.097 1.00 83.88 511 GLY A CA 1
ATOM 4095 C C . GLY A 1 511 ? 62.744 0.539 -72.926 1.00 83.88 511 GLY A C 1
ATOM 4096 O O . GLY A 1 511 ? 63.116 -0.578 -72.565 1.00 83.88 511 GLY A O 1
ATOM 4097 N N . ASP A 1 512 ? 61.728 1.187 -72.346 1.00 89.56 512 ASP A N 1
ATOM 4098 C CA . ASP A 1 512 ? 60.851 0.544 -71.370 1.00 89.56 512 ASP A CA 1
ATOM 4099 C C . ASP A 1 512 ? 59.885 -0.429 -72.067 1.00 89.56 512 ASP A C 1
ATOM 4101 O O . ASP A 1 512 ? 59.714 -0.435 -73.290 1.00 89.56 512 ASP A O 1
ATOM 4105 N N . HIS A 1 513 ? 59.269 -1.306 -71.280 1.00 91.06 513 HIS A N 1
ATOM 4106 C CA . HIS A 1 513 ? 58.379 -2.344 -71.783 1.00 91.06 513 HIS A CA 1
ATOM 4107 C C . HIS A 1 513 ? 56.961 -2.140 -71.277 1.00 91.06 513 HIS A C 1
ATOM 4109 O O . HIS A 1 513 ? 56.760 -1.842 -70.099 1.00 91.06 513 HIS A O 1
ATOM 4115 N N . ALA A 1 514 ? 55.989 -2.383 -72.149 1.00 91.81 514 ALA A N 1
ATOM 4116 C CA . ALA A 1 514 ? 54.579 -2.273 -71.822 1.00 91.81 514 ALA A CA 1
ATOM 4117 C C . ALA A 1 514 ? 53.756 -3.384 -72.486 1.00 91.81 514 ALA A C 1
ATOM 4119 O O . ALA A 1 514 ? 54.265 -4.170 -73.292 1.00 91.81 514 ALA A O 1
ATOM 4120 N N . TYR A 1 515 ? 52.474 -3.445 -72.139 1.00 92.81 515 TYR A N 1
ATOM 4121 C CA . TYR A 1 515 ? 51.503 -4.331 -72.767 1.00 92.81 515 TYR A CA 1
ATOM 4122 C C . TYR A 1 515 ? 50.450 -3.512 -73.507 1.00 92.81 515 TYR A C 1
ATOM 4124 O O . TYR A 1 515 ? 50.022 -2.462 -73.031 1.00 92.81 515 TYR A O 1
ATOM 4132 N N . VAL A 1 516 ? 50.018 -3.998 -74.668 1.00 92.44 516 VAL A N 1
ATOM 4133 C CA . VAL A 1 516 ? 48.967 -3.373 -75.479 1.00 92.44 516 VAL A CA 1
ATOM 4134 C C . VAL A 1 516 ? 47.919 -4.403 -75.873 1.00 92.44 516 VAL A C 1
ATOM 4136 O O . VAL A 1 516 ? 48.243 -5.566 -76.131 1.00 92.44 516 VAL A O 1
ATOM 4139 N N . CYS A 1 517 ? 46.660 -3.975 -75.903 1.00 91.19 517 CYS A N 1
ATOM 4140 C CA . CYS A 1 517 ? 45.549 -4.802 -76.358 1.00 91.19 517 CYS A CA 1
ATOM 4141 C C . CYS A 1 517 ? 45.556 -4.956 -77.886 1.00 91.19 517 CYS A C 1
ATOM 4143 O O . CYS A 1 517 ? 46.268 -4.234 -78.591 1.00 91.19 517 CYS A O 1
ATOM 4145 N N . GLU A 1 518 ? 44.754 -5.895 -78.397 1.00 87.31 518 GLU A N 1
ATOM 4146 C CA . GLU A 1 518 ? 44.641 -6.185 -79.835 1.00 87.31 518 GLU A CA 1
ATOM 4147 C C . GLU A 1 518 ? 44.291 -4.928 -80.651 1.00 87.31 518 GLU A C 1
ATOM 4149 O O . GLU A 1 518 ? 44.941 -4.657 -81.657 1.00 87.31 518 GLU A O 1
ATOM 4154 N N . ASP A 1 519 ? 43.363 -4.099 -80.166 1.00 87.50 519 ASP A N 1
ATOM 4155 C CA . ASP A 1 519 ? 42.926 -2.884 -80.868 1.00 87.50 519 ASP A CA 1
ATOM 4156 C C . ASP A 1 519 ? 43.992 -1.775 -80.889 1.00 87.50 519 ASP A C 1
ATOM 4158 O O . ASP A 1 519 ? 44.065 -0.982 -81.830 1.00 87.50 519 ASP A O 1
ATOM 4162 N N . CYS A 1 520 ? 44.844 -1.695 -79.861 1.00 90.00 520 CYS A N 1
ATOM 4163 C CA . CYS A 1 520 ? 45.930 -0.713 -79.810 1.00 90.00 520 CYS A CA 1
ATOM 4164 C C . CYS A 1 520 ? 47.188 -1.174 -80.554 1.00 90.00 520 CYS A C 1
ATOM 4166 O O . CYS A 1 520 ? 48.072 -0.352 -80.809 1.00 90.00 520 CYS A O 1
ATOM 4168 N N . MET A 1 521 ? 47.265 -2.454 -80.928 1.00 87.00 521 MET A N 1
ATOM 4169 C CA . MET A 1 521 ? 48.423 -3.043 -81.598 1.00 87.00 521 MET A CA 1
ATOM 4170 C C . MET A 1 521 ? 48.773 -2.322 -82.905 1.00 87.00 521 MET A C 1
ATOM 4172 O O . MET A 1 521 ? 49.952 -2.133 -83.190 1.00 87.00 521 MET A O 1
ATOM 4176 N N . ASP A 1 522 ? 47.772 -1.848 -83.652 1.00 85.94 522 ASP A N 1
ATOM 4177 C CA . ASP A 1 522 ? 47.945 -1.154 -84.939 1.00 85.94 522 ASP A CA 1
ATOM 4178 C C . ASP A 1 522 ? 48.753 0.157 -84.842 1.00 85.94 522 ASP A C 1
ATOM 4180 O O . ASP A 1 522 ? 49.205 0.691 -85.857 1.00 85.94 522 ASP A O 1
ATOM 4184 N N . SER A 1 523 ? 48.941 0.696 -83.632 1.00 84.81 523 SER A N 1
ATOM 4185 C CA . SER A 1 523 ? 49.773 1.886 -83.391 1.00 84.81 523 SER A CA 1
ATOM 4186 C C . SER A 1 523 ? 51.269 1.571 -83.273 1.00 84.81 523 SER A C 1
ATOM 4188 O O . SER A 1 523 ? 52.085 2.492 -83.192 1.00 84.81 523 SER A O 1
ATOM 4190 N N . TYR A 1 524 ? 51.628 0.288 -83.268 1.00 89.06 524 TYR A N 1
ATOM 4191 C CA . TYR A 1 524 ? 52.987 -0.220 -83.125 1.00 89.06 524 TYR A CA 1
ATOM 4192 C C . TYR A 1 524 ? 53.377 -1.022 -84.368 1.00 89.06 524 TYR A C 1
ATOM 4194 O O . TYR A 1 524 ? 52.534 -1.446 -85.157 1.00 89.06 524 TYR A O 1
ATOM 4202 N N . GLU A 1 525 ? 54.677 -1.225 -84.567 1.00 88.00 525 GLU A N 1
ATOM 4203 C CA . GLU A 1 525 ? 55.180 -1.995 -85.703 1.00 88.00 525 GLU A CA 1
ATOM 4204 C C . GLU A 1 525 ? 56.110 -3.120 -85.255 1.00 88.00 525 GLU A C 1
ATOM 4206 O O . GLU A 1 525 ? 56.826 -3.011 -84.260 1.00 88.00 525 GLU A O 1
ATOM 4211 N N . ILE A 1 526 ? 56.119 -4.224 -86.001 1.00 88.25 526 ILE A N 1
ATOM 4212 C CA . ILE A 1 526 ? 57.039 -5.333 -85.742 1.00 88.25 526 ILE A CA 1
ATOM 4213 C C . ILE A 1 526 ? 58.389 -4.989 -86.360 1.00 88.25 526 ILE A C 1
ATOM 4215 O O . ILE A 1 526 ? 58.509 -4.819 -87.576 1.00 88.25 526 ILE A O 1
ATOM 4219 N N . CYS A 1 527 ? 59.431 -4.934 -85.534 1.00 87.56 527 CYS A N 1
ATOM 4220 C CA . CYS A 1 527 ? 60.778 -4.692 -86.018 1.00 87.56 527 CYS A CA 1
ATOM 4221 C C . CYS A 1 527 ? 61.235 -5.850 -86.925 1.00 87.56 527 CYS A C 1
ATOM 4223 O O . CYS A 1 527 ? 61.374 -6.975 -86.441 1.00 87.56 527 CYS A O 1
ATOM 4225 N N . PRO A 1 528 ? 61.612 -5.601 -88.192 1.00 84.75 528 PRO A N 1
ATOM 4226 C CA . PRO A 1 528 ? 62.019 -6.660 -89.122 1.00 84.75 528 PRO A CA 1
ATOM 4227 C C . PRO A 1 528 ? 63.368 -7.315 -88.773 1.00 84.75 528 PRO A C 1
ATOM 4229 O O . PRO A 1 528 ? 63.816 -8.226 -89.470 1.00 84.75 528 PRO A O 1
ATOM 4232 N N . HIS A 1 529 ? 64.059 -6.816 -87.742 1.00 85.38 529 HIS A N 1
ATOM 4233 C CA . HIS A 1 529 ? 65.374 -7.293 -87.318 1.00 85.38 529 HIS A CA 1
ATOM 4234 C C . HIS A 1 529 ? 65.345 -8.141 -86.044 1.00 85.38 529 HIS A C 1
ATOM 4236 O O . HIS A 1 529 ? 66.228 -8.983 -85.877 1.00 85.38 529 HIS A O 1
ATOM 4242 N N . CYS A 1 530 ? 64.377 -7.922 -85.150 1.00 88.94 530 CYS A N 1
ATOM 4243 C CA . CYS A 1 530 ? 64.259 -8.673 -83.896 1.00 88.94 530 CYS A CA 1
ATOM 4244 C C . CYS A 1 530 ? 62.886 -9.317 -83.676 1.00 88.94 530 CYS A C 1
ATOM 4246 O O . CYS A 1 530 ? 62.716 -9.985 -82.663 1.00 88.94 530 CYS A O 1
ATOM 4248 N N . ASP A 1 531 ? 61.940 -9.140 -84.606 1.00 86.06 531 ASP A N 1
ATOM 4249 C CA . ASP A 1 531 ? 60.557 -9.637 -84.548 1.00 86.06 531 ASP A CA 1
ATOM 4250 C C . ASP A 1 531 ? 59.767 -9.179 -83.301 1.00 86.06 531 ASP A C 1
ATOM 4252 O O . ASP A 1 531 ? 58.679 -9.680 -83.028 1.00 86.06 531 ASP A O 1
ATOM 4256 N N . THR A 1 532 ? 60.288 -8.198 -82.554 1.00 87.94 532 THR A N 1
ATOM 4257 C CA . THR A 1 532 ? 59.611 -7.567 -81.414 1.00 87.94 532 THR A CA 1
ATOM 4258 C C . THR A 1 532 ? 58.679 -6.466 -81.908 1.00 87.94 532 THR A C 1
ATOM 4260 O O . THR A 1 532 ? 59.056 -5.689 -82.789 1.00 87.94 532 THR A O 1
ATOM 4263 N N . MET A 1 533 ? 57.487 -6.373 -81.322 1.00 89.56 533 MET A N 1
ATOM 4264 C CA . MET A 1 533 ? 56.590 -5.235 -81.517 1.00 89.56 533 MET A CA 1
ATOM 4265 C C . MET A 1 533 ? 57.150 -4.009 -80.783 1.00 89.56 533 MET A C 1
ATOM 4267 O O . MET A 1 533 ? 57.508 -4.099 -79.608 1.00 89.56 533 MET A O 1
ATOM 4271 N N . ILE A 1 534 ? 57.271 -2.877 -81.470 1.00 90.38 534 ILE A N 1
ATOM 4272 C CA . ILE A 1 534 ? 57.989 -1.705 -80.964 1.00 90.38 534 ILE A CA 1
ATOM 4273 C C . ILE A 1 534 ? 57.277 -0.391 -81.280 1.00 90.38 534 ILE A C 1
ATOM 4275 O O . ILE A 1 534 ? 56.567 -0.260 -82.278 1.00 90.38 534 ILE A O 1
ATOM 4279 N N . GLU A 1 535 ? 57.556 0.618 -80.459 1.00 89.50 535 GLU A N 1
ATOM 4280 C CA . GLU A 1 535 ? 57.321 2.017 -80.796 1.00 89.50 535 GLU A CA 1
ATOM 4281 C C . GLU A 1 535 ? 58.619 2.624 -81.357 1.00 89.50 535 GLU A C 1
ATOM 4283 O O . GLU A 1 535 ? 59.603 2.820 -80.644 1.00 89.50 535 GLU A O 1
ATOM 4288 N N . ARG A 1 536 ? 58.656 2.903 -82.663 1.00 86.62 536 ARG A N 1
ATOM 4289 C CA . ARG A 1 536 ? 59.868 3.382 -83.351 1.00 86.62 536 ARG A CA 1
ATOM 4290 C C . ARG A 1 536 ? 60.347 4.739 -82.833 1.00 86.62 536 ARG A C 1
ATOM 4292 O O . ARG A 1 536 ? 59.545 5.660 -82.676 1.00 86.62 536 ARG A O 1
ATOM 4299 N N . CYS A 1 537 ? 61.660 4.876 -82.625 1.00 85.19 537 CYS A N 1
ATOM 4300 C CA . CYS A 1 537 ? 62.309 6.119 -82.199 1.00 85.19 537 CYS A CA 1
ATOM 4301 C C . CYS A 1 537 ? 62.175 7.232 -83.254 1.00 85.19 537 CYS A C 1
ATOM 4303 O O . CYS A 1 537 ? 62.086 6.959 -84.451 1.00 85.19 537 CYS A O 1
ATOM 4305 N N . GLU A 1 538 ? 62.247 8.503 -82.838 1.00 83.81 538 GLU A N 1
ATOM 4306 C CA . GLU A 1 538 ? 62.178 9.653 -83.763 1.00 83.81 538 GLU A CA 1
ATOM 4307 C C . GLU A 1 538 ? 63.300 9.660 -84.819 1.00 83.81 538 GLU A C 1
ATOM 4309 O O . GLU A 1 538 ? 63.128 10.203 -85.910 1.00 83.81 538 GLU A O 1
ATOM 4314 N N . ASP A 1 539 ? 64.449 9.050 -84.514 1.00 84.12 539 ASP A N 1
ATOM 4315 C CA . ASP A 1 539 ? 65.579 8.888 -85.438 1.00 84.12 539 ASP A CA 1
ATOM 4316 C C . ASP A 1 539 ? 65.436 7.675 -86.378 1.00 84.12 539 ASP A C 1
ATOM 4318 O O . ASP A 1 539 ? 66.329 7.385 -87.176 1.00 84.12 539 ASP A O 1
ATOM 4322 N N . GLY A 1 540 ? 64.299 6.983 -86.296 1.00 82.31 540 GLY A N 1
ATOM 4323 C CA . GLY A 1 540 ? 63.941 5.847 -87.123 1.00 82.31 540 GLY A CA 1
ATOM 4324 C C . GLY A 1 540 ? 64.531 4.512 -86.669 1.00 82.31 540 GLY A C 1
ATOM 4325 O O . GLY A 1 540 ? 64.397 3.533 -87.408 1.00 82.31 540 GLY A O 1
ATOM 4326 N N . THR A 1 541 ? 65.174 4.450 -85.500 1.00 87.31 541 THR A N 1
ATOM 4327 C CA . THR A 1 541 ? 65.763 3.220 -84.952 1.00 87.31 541 THR A CA 1
ATOM 4328 C C . THR A 1 541 ? 64.782 2.396 -84.111 1.00 87.31 541 THR A C 1
ATOM 4330 O O . THR A 1 541 ? 63.788 2.900 -83.589 1.00 87.31 541 THR A O 1
ATOM 4333 N N . CYS A 1 542 ? 65.059 1.095 -84.001 1.00 87.88 542 CYS A N 1
ATOM 4334 C CA . CYS A 1 542 ? 64.382 0.173 -83.096 1.00 87.88 542 CYS A CA 1
ATOM 4335 C C . CYS A 1 542 ? 64.917 0.351 -81.663 1.00 87.88 542 CYS A C 1
ATOM 4337 O O . CYS A 1 542 ? 66.127 0.185 -81.472 1.00 87.88 542 CYS A O 1
ATOM 4339 N N . PRO A 1 543 ? 64.058 0.607 -80.660 1.00 87.88 543 PRO A N 1
ATOM 4340 C CA . PRO A 1 543 ? 64.493 0.774 -79.271 1.00 87.88 543 PRO A CA 1
ATOM 4341 C C . PRO A 1 543 ? 65.040 -0.520 -78.640 1.00 87.88 543 PRO A C 1
ATOM 4343 O O . PRO A 1 543 ? 65.912 -0.456 -77.780 1.00 87.88 543 PRO A O 1
ATOM 4346 N N . GLU A 1 544 ? 64.603 -1.696 -79.106 1.00 88.44 544 GLU A N 1
ATOM 4347 C CA . GLU A 1 544 ? 65.025 -3.001 -78.569 1.00 88.44 544 GLU A CA 1
ATOM 4348 C C . GLU A 1 544 ? 66.412 -3.441 -79.082 1.00 88.44 544 GLU A C 1
ATOM 4350 O O . GLU A 1 544 ? 67.274 -3.867 -78.314 1.00 88.44 544 GLU A O 1
ATOM 4355 N N . CYS A 1 545 ? 66.652 -3.360 -80.400 1.00 89.25 545 CYS A N 1
ATOM 4356 C CA . CYS A 1 545 ? 67.873 -3.894 -81.025 1.00 89.25 545 CYS A CA 1
ATOM 4357 C C . CYS A 1 545 ? 68.805 -2.835 -81.637 1.00 89.25 545 CYS A C 1
ATOM 4359 O O . CYS A 1 545 ? 69.908 -3.171 -82.078 1.00 89.25 545 CYS A O 1
ATOM 4361 N N . GLY A 1 546 ? 68.388 -1.565 -81.679 1.00 83.38 546 GLY A N 1
ATOM 4362 C CA . GLY A 1 546 ? 69.179 -0.439 -82.191 1.00 83.38 546 GLY A CA 1
ATOM 4363 C C . GLY A 1 546 ? 69.335 -0.385 -83.716 1.00 83.38 546 GLY A C 1
ATOM 4364 O O . GLY A 1 546 ? 70.119 0.419 -84.221 1.00 83.38 546 GLY A O 1
ATOM 4365 N N . ALA A 1 547 ? 68.636 -1.240 -84.469 1.00 84.94 547 ALA A N 1
ATOM 4366 C CA . ALA A 1 547 ? 68.680 -1.238 -85.930 1.00 84.94 547 ALA A CA 1
ATOM 4367 C C . ALA A 1 547 ? 67.871 -0.066 -86.515 1.00 84.94 547 ALA A C 1
ATOM 4369 O O . ALA A 1 547 ? 66.791 0.243 -86.018 1.00 84.94 547 ALA A O 1
ATOM 4370 N N . VAL A 1 548 ? 68.366 0.566 -87.585 1.00 84.06 548 VAL A N 1
ATOM 4371 C CA . VAL A 1 548 ? 67.586 1.543 -88.365 1.00 84.06 548 VAL A CA 1
ATOM 4372 C C . VAL A 1 548 ? 66.503 0.789 -89.129 1.00 84.06 548 VAL A C 1
ATOM 4374 O O . VAL A 1 548 ? 66.808 -0.145 -89.868 1.00 84.06 548 VAL A O 1
ATOM 4377 N N . ILE A 1 549 ? 65.248 1.183 -88.932 1.00 79.44 549 ILE A N 1
ATOM 4378 C CA . ILE A 1 549 ? 64.100 0.594 -89.617 1.00 79.44 549 ILE A CA 1
ATOM 4379 C C . ILE A 1 549 ? 63.938 1.362 -90.926 1.00 79.44 549 ILE A C 1
ATOM 4381 O O . ILE A 1 549 ? 63.368 2.450 -90.947 1.00 79.44 549 ILE A O 1
ATOM 4385 N N . ASP A 1 550 ? 64.517 0.853 -92.008 1.00 68.31 550 ASP A N 1
ATOM 4386 C CA . ASP A 1 550 ? 64.326 1.429 -93.340 1.00 68.31 550 ASP A CA 1
ATOM 4387 C C . ASP A 1 550 ? 62.925 1.047 -93.855 1.00 68.31 550 ASP A C 1
ATOM 4389 O O . ASP A 1 550 ? 62.588 -0.139 -93.906 1.00 68.31 550 ASP A O 1
ATOM 4393 N N . GLU A 1 551 ? 62.102 2.035 -94.235 1.00 54.94 551 GLU A N 1
ATOM 4394 C CA . GLU A 1 551 ? 60.825 1.785 -94.921 1.00 54.94 551 GLU A CA 1
ATOM 4395 C C . GLU A 1 551 ? 61.105 0.967 -96.188 1.00 54.94 551 GLU A C 1
ATOM 4397 O O . GLU A 1 551 ? 61.786 1.430 -97.107 1.00 54.94 551 GLU A O 1
ATOM 4402 N N . LYS A 1 552 ? 60.617 -0.277 -96.240 1.00 48.81 552 LYS A N 1
ATOM 4403 C CA . LYS A 1 552 ? 60.697 -1.073 -97.463 1.00 48.81 552 LYS A CA 1
ATOM 4404 C C . LYS A 1 552 ? 59.745 -0.503 -98.511 1.00 48.81 552 LYS A C 1
ATOM 4406 O O . LYS A 1 552 ? 58.545 -0.404 -98.280 1.00 48.81 552 LYS A O 1
ATOM 4411 N N . GLU A 1 553 ? 60.362 -0.175 -99.644 1.00 44.22 553 GLU A N 1
ATOM 4412 C CA . GLU A 1 553 ? 59.826 0.120 -100.973 1.00 44.22 553 GLU A CA 1
ATOM 4413 C C . GLU A 1 553 ? 58.434 -0.476 -101.255 1.00 44.22 553 GLU A C 1
ATOM 4415 O O . GLU A 1 553 ? 58.212 -1.677 -101.102 1.00 44.22 553 GLU A O 1
ATOM 4420 N N . GLU A 1 554 ? 57.523 0.375 -101.742 1.00 38.03 554 GLU A N 1
ATOM 4421 C CA . GLU A 1 554 ? 56.307 -0.040 -102.444 1.00 38.03 554 GLU A CA 1
ATOM 4422 C C . GLU A 1 554 ? 56.680 -0.958 -103.623 1.00 38.03 554 GLU A C 1
ATOM 4424 O O . GLU A 1 554 ? 57.293 -0.526 -104.602 1.00 38.03 554 GLU A O 1
ATOM 4429 N N . ASP A 1 555 ? 56.277 -2.227 -103.545 1.00 41.22 555 ASP A N 1
ATOM 4430 C CA . ASP A 1 555 ? 56.205 -3.121 -104.698 1.00 41.22 555 ASP A CA 1
ATOM 4431 C C . ASP A 1 555 ? 55.134 -2.589 -105.678 1.00 41.22 555 ASP A C 1
ATOM 4433 O O . ASP A 1 555 ? 53.943 -2.893 -105.566 1.00 41.22 555 ASP A O 1
ATOM 4437 N N . GLU A 1 556 ? 55.551 -1.802 -106.675 1.00 40.56 556 GLU A N 1
ATOM 4438 C CA . GLU A 1 556 ? 54.774 -1.613 -107.902 1.00 40.56 556 GLU A CA 1
ATOM 4439 C C . GLU A 1 556 ? 54.856 -2.875 -108.775 1.00 40.56 556 GLU A C 1
ATOM 4441 O O . GLU A 1 556 ? 55.922 -3.355 -109.166 1.00 40.56 556 GLU A O 1
ATOM 4446 N N . ALA A 1 557 ? 53.679 -3.392 -109.113 1.00 41.94 557 ALA A N 1
ATOM 4447 C CA . ALA A 1 557 ? 53.464 -4.529 -109.989 1.00 41.94 557 ALA A CA 1
ATOM 4448 C C . ALA A 1 557 ? 54.044 -4.353 -111.408 1.00 41.94 557 ALA A C 1
ATOM 4450 O O . ALA A 1 557 ? 53.729 -3.372 -112.085 1.00 41.94 557 ALA A O 1
ATOM 4451 N N . VAL A 1 558 ? 54.720 -5.402 -111.906 1.00 37.50 558 VAL A N 1
ATOM 4452 C CA . VAL A 1 558 ? 54.545 -5.966 -113.266 1.00 37.50 558 VAL A CA 1
ATOM 4453 C C . VAL A 1 558 ? 54.610 -7.487 -113.210 1.00 37.50 558 VAL A C 1
ATOM 4455 O O . VAL A 1 558 ? 55.639 -8.016 -112.734 1.00 37.50 558 VAL A O 1
#